Protein AF-A0A4Q3JRT8-F1 (afdb_monomer_lite)

Foldseek 3Di:
DLLVDDPVVNLVVLVVCVVVVHDLLVSLLVLQPHPDNPSNLSSLLVCVVVVNQPDPSNLQSLLVCLADTDLVNNLSNLVSDDLEPHDPSSLVSLLVSLLPHALLSLLSNLSSLLSSCRHPVPSSVVSQVVLLVQLVVCVVVVHQRHRSSLSSHDLQSLCPDDDPSNVSNLVSVLVCQVVNLCSQQPDDDDPVRLVVLVVLLVVLLVPPDLLVLLVVQVLLVLQWAEWEWEQEFFKIKIKTLGGFDGSQNLQLQQDFQSRSDDPPDPCNGSNSSSNLVSQAQWKWKDGRSHTFIDHSRHRTDHDDDDPPADNRMIMIMGTRPDPPDGSVVVVVSVVPDDLCSQVVGDRYAWYWYHYAAFWIKIKGKDDPPDDDDPPFIWIKIWTGGHDPDPPDDDPDDDHDDTDIDTDGDDDDDDDDD

pLDDT: mean 83.92, std 19.51, range [24.83, 98.44]

Secondary structure (DSSP, 8-state):
-GGGS-HHHHHHHHHHHHHHT--HHHHHHHHTTSSS-HHHHHHHHHHHHHT----HHHHHHHHHHHHHS-HHHHHHHHHHS-SS---HHHHHHHHHHHHT--GGGHHHHHHHHHHHHHH-HHHHHHHHHHHHHHHHHHHHTTPPPPHHHHHHS-HHHHHTS-HHHHHHHHHHHHHHHHHHHHHHHHS---HHHHHHHHHHHHHHHHTT--HHHHHHHHHHHTT-SEEEEEEETTEEEEEE-SPPPPHHHHHHHHSSS-----TTSGGGGS-GGGGGGGT-SS-EEEETTEEEEEETTTEEEE----TTS-TT-EEEEEE--STT--HHHHHHHHHTS-TTHHHH-SS--EEEEE-TTS-EEEEEEE--SSSS-TT--EEEEEEEPPPPPTT---TTPPPPP--EEEE----------

Sequence (417 aa):
MLADLPFAAQKGWLDERLAAGDDPGALLAAAAPLPDHGPLGHLLGRLVARGELEGASLGAALAGLVATGAETAVQVALRALPPGGCPEALVERVARAIEALPLGRVAVAALALRWLREADPGRHRWLRAEAVARCERALDLGMEPPDNVLLLAPGAALAALPGGHRRAASEARERMAPRLLAAIGAAPRSLAQVNAEELLARRVYEGGGHFLFELLQNADDAGASEVALTIEPGELRLRHDGAPFDPLDVLGVLSIGLSTKGAGSIGLFGVGFRSVYAVTERPQIHSGPFRFEISGMARPRPLAPRPDVGDGETLLVLPLDRPGVTAADLAAEADALPAEVLLTLRHLRRLALARPDGPGRDLSLALDRETASPGERTVGETVTPGEPAAGEARPGEPAGETATLHDRVSGSSIQYR

Radius of gyration: 25.08 Å; chains: 1; bounding box: 71×54×75 Å

Structure (mmCIF, N/CA/C/O backbone):
data_AF-A0A4Q3JRT8-F1
#
_entry.id   AF-A0A4Q3JRT8-F1
#
loop_
_atom_site.group_PDB
_atom_site.id
_atom_site.type_symbol
_atom_site.label_atom_id
_atom_site.label_alt_id
_atom_site.label_comp_id
_atom_site.label_asym_id
_atom_site.label_entity_id
_atom_site.label_seq_id
_atom_site.pdbx_PDB_ins_code
_atom_site.Cartn_x
_atom_site.Cartn_y
_atom_site.Cartn_z
_atom_site.occupancy
_atom_site.B_iso_or_equiv
_atom_site.auth_seq_id
_atom_site.auth_comp_id
_atom_site.auth_asym_id
_atom_site.auth_atom_id
_atom_site.pdbx_PDB_model_num
ATOM 1 N N . MET A 1 1 ? 35.042 -4.976 -15.954 1.00 80.62 1 MET A N 1
ATOM 2 C CA . MET A 1 1 ? 33.611 -5.194 -16.282 1.00 80.62 1 MET A CA 1
ATOM 3 C C . MET A 1 1 ? 32.870 -3.864 -16.128 1.00 80.62 1 MET A C 1
ATOM 5 O O . MET A 1 1 ? 33.436 -2.971 -15.515 1.00 80.62 1 MET A O 1
ATOM 9 N N . LEU A 1 2 ? 31.657 -3.681 -16.680 1.00 90.00 2 LEU A N 1
ATOM 10 C CA . LEU A 1 2 ? 30.913 -2.402 -16.570 1.00 90.00 2 LEU A CA 1
ATOM 11 C C . LEU A 1 2 ? 30.786 -1.928 -15.107 1.00 90.00 2 LEU A C 1
ATOM 13 O O . LEU A 1 2 ? 30.945 -0.745 -14.821 1.00 90.00 2 LEU A O 1
ATOM 17 N N . ALA A 1 3 ? 30.591 -2.864 -14.176 1.00 91.88 3 ALA A N 1
ATOM 18 C CA . ALA A 1 3 ? 30.503 -2.592 -12.741 1.00 91.88 3 ALA A CA 1
ATOM 19 C C . ALA A 1 3 ? 31.774 -1.986 -12.117 1.00 91.88 3 ALA A C 1
ATOM 21 O O . ALA A 1 3 ? 31.667 -1.279 -11.122 1.00 91.88 3 ALA A O 1
ATOM 22 N N . ASP A 1 4 ? 32.947 -2.211 -12.713 1.00 93.00 4 ASP A N 1
ATOM 23 C CA . ASP A 1 4 ? 34.232 -1.732 -12.181 1.00 93.00 4 ASP A CA 1
ATOM 24 C C . ASP A 1 4 ? 34.588 -0.324 -12.686 1.00 93.00 4 ASP A C 1
ATOM 26 O O . ASP A 1 4 ? 35.588 0.263 -12.271 1.00 93.00 4 ASP A O 1
ATOM 30 N N . LEU A 1 5 ? 33.805 0.213 -13.627 1.00 93.94 5 LEU A N 1
ATOM 31 C CA . LEU A 1 5 ? 34.028 1.543 -14.178 1.00 93.94 5 LEU A CA 1
ATOM 32 C C . LEU A 1 5 ? 33.483 2.624 -13.227 1.00 93.94 5 LEU A C 1
ATOM 34 O O . LEU A 1 5 ? 32.421 2.438 -12.634 1.00 93.94 5 LEU A O 1
ATOM 38 N N . PRO A 1 6 ? 34.137 3.798 -13.131 1.00 95.62 6 PRO A N 1
ATOM 39 C CA . PRO A 1 6 ? 33.556 4.959 -12.461 1.00 95.62 6 PRO A CA 1
ATOM 40 C C . PRO A 1 6 ? 32.211 5.360 -13.081 1.00 95.62 6 PRO A C 1
ATOM 42 O O . PRO A 1 6 ? 32.029 5.225 -14.290 1.00 95.62 6 PRO A O 1
ATOM 45 N N . PHE A 1 7 ? 31.311 5.954 -12.293 1.00 95.50 7 PHE A N 1
ATOM 46 C CA . PHE A 1 7 ? 29.962 6.348 -12.733 1.00 95.50 7 PHE A CA 1
ATOM 47 C C . PHE A 1 7 ? 29.932 7.107 -14.075 1.00 95.50 7 PHE A C 1
ATOM 49 O O . PHE A 1 7 ? 29.144 6.796 -14.967 1.00 95.50 7 PHE A O 1
ATOM 56 N N . ALA A 1 8 ? 30.827 8.084 -14.265 1.00 96.69 8 ALA A N 1
ATOM 57 C CA . ALA A 1 8 ? 30.913 8.836 -15.520 1.00 96.69 8 ALA A CA 1
ATOM 58 C C . ALA A 1 8 ? 31.295 7.948 -16.720 1.00 96.69 8 ALA A C 1
ATOM 60 O O . ALA A 1 8 ? 30.732 8.107 -17.800 1.00 96.69 8 ALA A O 1
ATOM 61 N N . ALA A 1 9 ? 32.201 6.988 -16.517 1.00 97.06 9 ALA A N 1
ATOM 62 C CA . ALA A 1 9 ? 32.621 6.039 -17.542 1.00 97.06 9 ALA A CA 1
ATOM 63 C C . ALA A 1 9 ? 31.557 4.961 -17.806 1.00 97.06 9 ALA A C 1
ATOM 65 O O . ALA A 1 9 ? 31.409 4.540 -18.946 1.00 97.06 9 ALA A O 1
ATOM 66 N N . GLN A 1 10 ? 30.769 4.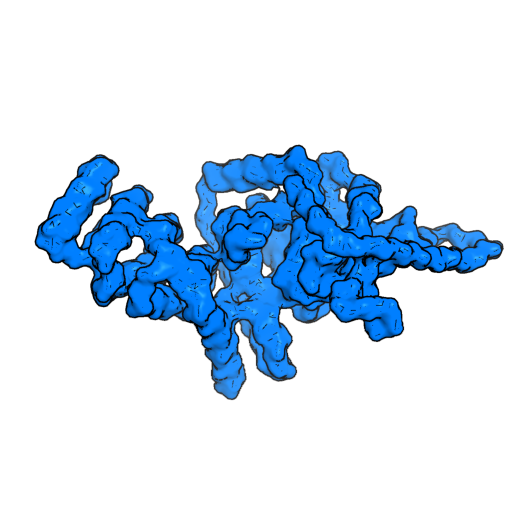561 -16.801 1.00 97.44 10 GLN A N 1
ATOM 67 C CA . GLN A 1 10 ? 29.605 3.685 -16.998 1.00 97.44 10 GLN A CA 1
ATOM 68 C C . GLN A 1 10 ? 28.573 4.338 -17.921 1.00 97.44 10 GLN A C 1
ATOM 70 O O . GLN A 1 10 ? 28.111 3.710 -18.872 1.00 97.44 10 GLN A O 1
ATOM 75 N N . LYS A 1 11 ? 28.251 5.617 -17.681 1.00 97.50 11 LYS A N 1
ATOM 76 C CA . LYS A 1 11 ? 27.363 6.389 -18.562 1.00 97.50 11 LYS A CA 1
ATOM 77 C C . LYS A 1 11 ? 27.945 6.552 -19.963 1.00 97.50 11 LYS A C 1
ATOM 79 O O . LYS A 1 11 ? 27.231 6.320 -20.929 1.00 97.50 11 LYS A O 1
ATOM 84 N N . GLY A 1 12 ? 29.229 6.907 -20.063 1.00 97.12 12 GLY A N 1
ATOM 85 C CA . GLY A 1 12 ? 29.922 7.036 -21.347 1.00 97.12 12 GLY A CA 1
ATOM 86 C C . GLY A 1 12 ? 29.898 5.735 -22.147 1.00 97.12 12 GLY A C 1
ATOM 87 O O . GLY A 1 12 ? 29.530 5.744 -23.314 1.00 97.12 12 GLY A O 1
ATOM 88 N N . TRP A 1 13 ? 30.169 4.602 -21.493 1.00 97.19 13 TRP A N 1
ATOM 89 C CA . TRP A 1 13 ? 30.077 3.284 -22.113 1.00 97.19 13 TRP A CA 1
ATOM 90 C C . TRP A 1 13 ? 28.662 3.002 -22.635 1.00 97.19 13 TRP A C 1
ATOM 92 O O . TRP A 1 13 ? 28.512 2.595 -23.781 1.00 97.19 13 TRP A O 1
ATOM 102 N N . LEU A 1 14 ? 27.619 3.261 -21.837 1.00 97.38 14 LEU A N 1
ATOM 103 C CA . LEU A 1 14 ? 26.226 3.078 -22.267 1.00 97.38 14 LEU A CA 1
ATOM 104 C C . LEU A 1 14 ? 25.858 3.989 -23.447 1.00 97.38 14 LEU A C 1
ATOM 106 O O . LEU A 1 14 ? 25.219 3.525 -24.389 1.00 97.38 14 LEU A O 1
ATOM 110 N N . ASP A 1 15 ? 26.280 5.255 -23.420 1.00 97.56 15 ASP A N 1
ATOM 111 C CA . ASP A 1 15 ? 26.053 6.210 -24.509 1.00 97.56 15 ASP A CA 1
ATOM 112 C C . ASP A 1 15 ? 26.753 5.764 -25.803 1.00 97.56 15 ASP A C 1
ATOM 114 O O . ASP A 1 15 ? 26.150 5.818 -26.874 1.00 97.56 15 ASP A O 1
ATOM 118 N N . GLU A 1 16 ? 27.997 5.283 -25.712 1.00 97.38 16 GLU A N 1
ATOM 119 C CA . GLU A 1 16 ? 28.755 4.743 -26.847 1.00 97.38 16 GLU A CA 1
ATOM 120 C C . GLU A 1 16 ? 28.076 3.509 -27.447 1.00 97.38 16 GLU A C 1
ATOM 122 O O . GLU A 1 16 ? 27.932 3.424 -28.666 1.00 97.38 16 GLU A O 1
ATOM 127 N N . ARG A 1 17 ? 27.620 2.565 -26.612 1.00 96.81 17 ARG A N 1
ATOM 128 C CA . ARG A 1 17 ? 26.911 1.364 -27.084 1.00 96.81 17 ARG A CA 1
ATOM 129 C C . ARG A 1 17 ? 25.574 1.705 -27.727 1.00 96.81 17 ARG A C 1
ATOM 131 O O . ARG A 1 17 ? 25.255 1.204 -28.802 1.00 96.81 17 ARG A O 1
ATOM 138 N N . LEU A 1 18 ? 24.824 2.617 -27.117 1.00 95.50 18 LEU A N 1
ATOM 139 C CA . LEU A 1 18 ? 23.559 3.085 -27.670 1.00 95.50 18 LEU A CA 1
ATOM 140 C C . LEU A 1 18 ? 23.758 3.883 -28.974 1.00 95.50 18 LEU A C 1
ATOM 142 O O . LEU A 1 18 ? 22.886 3.889 -29.843 1.00 95.50 18 LEU A O 1
ATOM 146 N N . ALA A 1 19 ? 24.888 4.574 -29.144 1.00 95.31 19 ALA A N 1
ATOM 147 C CA . ALA A 1 19 ? 25.256 5.216 -30.408 1.00 95.31 19 ALA A CA 1
ATOM 148 C C . ALA A 1 19 ? 25.706 4.200 -31.472 1.00 95.31 19 ALA A C 1
ATOM 150 O O . ALA A 1 19 ? 25.443 4.403 -32.655 1.00 95.31 19 ALA A O 1
ATOM 151 N N . ALA A 1 20 ? 26.335 3.097 -31.055 1.00 96.06 20 ALA A N 1
ATOM 152 C CA . ALA A 1 20 ? 26.725 1.990 -31.926 1.00 96.06 20 ALA A CA 1
ATOM 153 C C . ALA A 1 20 ? 25.536 1.134 -32.410 1.00 96.06 20 ALA A C 1
ATOM 155 O O . ALA A 1 20 ? 25.711 0.306 -33.301 1.00 96.06 20 ALA A O 1
ATOM 156 N N . GLY A 1 21 ? 24.333 1.358 -31.867 1.00 94.19 21 GLY A N 1
ATOM 157 C CA . GLY A 1 21 ? 23.123 0.621 -32.232 1.00 94.19 21 GLY A CA 1
ATOM 158 C C . GLY A 1 21 ? 22.959 -0.707 -31.491 1.00 94.19 21 GLY A C 1
ATOM 159 O O . GLY A 1 21 ? 22.215 -1.568 -31.961 1.00 94.19 21 GLY A O 1
ATOM 160 N N . ASP A 1 22 ? 23.642 -0.883 -30.355 1.00 96.00 22 ASP A N 1
ATOM 161 C CA . ASP A 1 22 ? 23.461 -2.058 -29.502 1.00 96.00 22 ASP A CA 1
ATOM 162 C C . ASP A 1 22 ? 22.010 -2.150 -28.996 1.00 96.00 22 ASP A C 1
ATOM 164 O O . ASP A 1 22 ? 21.344 -1.140 -28.752 1.00 96.00 22 ASP A O 1
ATOM 168 N N . ASP A 1 23 ? 21.530 -3.382 -28.804 1.00 96.44 23 ASP A N 1
ATOM 169 C CA . ASP A 1 23 ? 20.155 -3.653 -28.386 1.00 96.44 23 ASP A CA 1
ATOM 170 C C . ASP A 1 23 ? 19.819 -3.007 -27.020 1.00 96.44 23 ASP A C 1
ATOM 172 O O . ASP A 1 23 ? 20.438 -3.355 -26.006 1.00 96.44 23 ASP A O 1
ATOM 176 N N . PRO A 1 24 ? 18.798 -2.127 -26.937 1.00 96.06 24 PRO A N 1
ATOM 177 C CA . PRO A 1 24 ? 18.423 -1.463 -25.689 1.00 96.06 24 PRO A CA 1
ATOM 178 C C . PRO A 1 24 ? 18.054 -2.421 -24.550 1.00 96.06 24 PRO A C 1
ATOM 180 O O . PRO A 1 24 ? 18.333 -2.132 -23.386 1.00 96.06 24 PRO A O 1
ATOM 183 N N . GLY A 1 25 ? 17.444 -3.568 -24.868 1.00 96.75 25 GLY A N 1
ATOM 184 C CA . GLY A 1 25 ? 17.109 -4.592 -23.879 1.00 96.75 25 GLY A CA 1
ATOM 185 C C . GLY A 1 25 ? 18.352 -5.223 -23.253 1.00 96.75 25 GLY A C 1
ATOM 186 O O . GLY A 1 25 ? 18.422 -5.360 -22.031 1.00 96.75 25 GLY A O 1
ATOM 187 N N . ALA A 1 26 ? 19.358 -5.547 -24.066 1.00 96.81 26 ALA A N 1
ATOM 188 C CA . ALA A 1 26 ? 20.643 -6.059 -23.602 1.00 96.81 26 ALA A CA 1
ATOM 189 C C . ALA A 1 26 ? 21.399 -5.034 -22.741 1.00 96.81 26 ALA A C 1
ATOM 191 O O . ALA A 1 26 ? 21.940 -5.391 -21.692 1.00 96.81 26 ALA A O 1
ATOM 192 N N . LEU A 1 27 ? 21.392 -3.755 -23.133 1.00 97.31 27 LEU A N 1
ATOM 193 C CA . LEU A 1 27 ? 22.003 -2.682 -22.340 1.00 97.31 27 LEU A CA 1
ATOM 194 C C . LEU A 1 27 ? 21.299 -2.497 -20.993 1.00 97.31 27 LEU A C 1
ATOM 196 O O . LEU A 1 27 ? 21.963 -2.349 -19.964 1.00 97.31 27 LEU A O 1
ATOM 200 N N . LEU A 1 28 ? 19.966 -2.576 -20.974 1.00 97.19 28 LEU A N 1
ATOM 201 C CA . LEU A 1 28 ? 19.194 -2.534 -19.736 1.00 97.19 28 LEU A CA 1
ATOM 202 C C . LEU A 1 28 ? 19.533 -3.724 -18.838 1.00 97.19 28 LEU A C 1
ATOM 204 O O . LEU A 1 28 ? 19.791 -3.532 -17.652 1.00 97.19 28 LEU A O 1
ATOM 208 N N . ALA A 1 29 ? 19.590 -4.935 -19.396 1.00 95.88 29 ALA A N 1
ATOM 209 C CA . ALA A 1 29 ? 19.957 -6.142 -18.660 1.00 95.88 29 ALA A CA 1
ATOM 210 C C . ALA A 1 29 ? 21.390 -6.082 -18.097 1.00 95.88 29 ALA A C 1
ATOM 212 O O . ALA A 1 29 ? 21.645 -6.635 -17.029 1.00 95.88 29 ALA A O 1
ATOM 213 N N . ALA A 1 30 ? 22.309 -5.381 -18.768 1.00 95.50 30 ALA A N 1
ATOM 214 C CA . ALA A 1 30 ? 23.666 -5.147 -18.277 1.00 95.50 30 ALA A CA 1
ATOM 215 C C . ALA A 1 30 ? 23.730 -4.087 -17.161 1.00 95.50 30 ALA A C 1
ATOM 217 O O . ALA A 1 30 ? 24.542 -4.213 -16.245 1.00 95.50 30 ALA A O 1
ATOM 218 N N . ALA A 1 31 ? 22.881 -3.055 -17.219 1.00 96.75 31 ALA A N 1
ATOM 219 C CA . ALA A 1 31 ? 22.845 -1.971 -16.235 1.00 96.75 31 ALA A CA 1
ATOM 220 C C . ALA A 1 31 ? 22.013 -2.306 -14.981 1.00 96.75 31 ALA A C 1
ATOM 222 O O . ALA A 1 31 ? 22.334 -1.853 -13.884 1.00 96.75 31 ALA A O 1
ATOM 223 N N . ALA A 1 32 ? 20.958 -3.110 -15.121 1.00 96.25 32 ALA A N 1
ATOM 224 C CA . ALA A 1 32 ? 20.050 -3.500 -14.044 1.00 96.25 32 ALA A CA 1
ATOM 225 C C . ALA A 1 32 ? 20.719 -4.128 -12.799 1.00 96.25 32 ALA A C 1
ATOM 227 O O . ALA A 1 32 ? 20.322 -3.765 -11.690 1.00 96.25 32 ALA A O 1
ATOM 228 N N . PRO A 1 33 ? 21.708 -5.040 -12.920 1.00 95.62 33 PRO A N 1
ATOM 229 C CA . PRO A 1 33 ? 22.344 -5.670 -11.763 1.00 95.62 33 PRO A CA 1
ATOM 230 C C . PRO A 1 33 ? 23.446 -4.816 -11.115 1.00 95.62 33 PRO A C 1
ATOM 232 O O . PRO A 1 33 ? 24.054 -5.265 -10.144 1.00 95.62 33 PRO A O 1
ATOM 235 N N . LEU A 1 34 ? 23.745 -3.619 -11.637 1.00 95.19 34 LEU A N 1
ATOM 236 C CA . LEU A 1 34 ? 24.760 -2.745 -11.045 1.00 95.19 34 LEU A CA 1
ATOM 237 C C . LEU A 1 34 ? 24.344 -2.310 -9.626 1.00 95.19 34 LEU A C 1
ATOM 239 O O . LEU A 1 34 ? 23.171 -1.995 -9.428 1.00 95.19 34 LEU A O 1
ATOM 243 N N . PRO A 1 35 ? 25.272 -2.238 -8.649 1.00 91.44 35 PRO A N 1
ATOM 244 C CA . PRO A 1 35 ? 24.952 -1.778 -7.292 1.00 91.44 35 PRO A CA 1
ATOM 245 C C . PRO A 1 35 ? 24.450 -0.329 -7.237 1.00 91.44 35 PRO A C 1
ATOM 247 O O . PRO A 1 35 ? 23.584 -0.001 -6.430 1.00 91.44 35 PRO A O 1
ATOM 250 N N . ASP A 1 36 ? 24.996 0.532 -8.099 1.00 93.75 36 ASP A N 1
ATOM 251 C CA . ASP A 1 36 ? 24.472 1.870 -8.366 1.00 93.75 36 ASP A CA 1
ATOM 252 C C . ASP A 1 36 ? 23.555 1.799 -9.592 1.00 93.75 36 ASP A C 1
ATOM 254 O O . ASP A 1 36 ? 23.988 1.425 -10.682 1.00 93.75 36 ASP A O 1
ATOM 258 N N . HIS A 1 37 ? 22.282 2.154 -9.420 1.00 96.81 37 HIS A N 1
ATOM 259 C CA . HIS A 1 37 ? 21.294 2.152 -10.500 1.00 96.81 37 HIS A CA 1
ATOM 260 C C . HIS A 1 37 ? 21.223 3.486 -11.258 1.00 96.81 37 HIS A C 1
ATOM 262 O O . HIS A 1 37 ? 20.439 3.617 -12.197 1.00 96.81 37 HIS A O 1
ATOM 268 N N . GLY A 1 38 ? 22.042 4.481 -10.912 1.00 96.69 38 GLY A N 1
ATOM 269 C CA . GLY A 1 38 ? 22.155 5.727 -11.669 1.00 96.69 38 GLY A CA 1
ATOM 270 C C . GLY A 1 38 ? 22.417 5.522 -13.175 1.00 96.69 38 GLY A C 1
ATOM 271 O O . GLY A 1 38 ? 21.738 6.164 -13.980 1.00 96.69 38 GLY A O 1
ATOM 272 N N . PRO A 1 39 ? 23.318 4.609 -13.600 1.00 97.75 39 PRO A N 1
ATOM 273 C CA . PRO A 1 39 ? 23.529 4.300 -15.015 1.00 97.75 39 PRO A CA 1
ATOM 274 C C . PRO A 1 39 ? 22.289 3.713 -15.707 1.00 97.75 39 PRO A C 1
ATOM 276 O O . PRO A 1 39 ? 22.022 4.051 -16.858 1.00 97.75 39 PRO A O 1
ATOM 279 N N . LEU A 1 40 ? 21.497 2.891 -15.005 1.00 98.12 40 LEU A N 1
ATOM 280 C CA . LEU A 1 40 ? 20.220 2.367 -15.511 1.00 98.12 40 LEU A CA 1
ATOM 281 C C . LEU A 1 40 ? 19.227 3.507 -15.782 1.00 98.12 40 LEU A C 1
ATOM 283 O O . LEU A 1 40 ? 18.624 3.561 -16.854 1.00 98.12 40 LEU A O 1
ATOM 287 N N . GLY A 1 41 ? 19.087 4.438 -14.833 1.00 97.38 41 GLY A N 1
ATOM 288 C CA . GLY A 1 41 ? 18.240 5.621 -15.001 1.00 97.38 41 GLY A CA 1
ATOM 289 C C . GLY A 1 41 ? 18.709 6.519 -16.148 1.00 97.38 41 GLY A C 1
ATOM 290 O O . GLY A 1 41 ? 17.891 6.987 -16.938 1.00 97.38 41 GLY A O 1
ATOM 291 N N . HIS A 1 42 ? 20.027 6.706 -16.287 1.00 97.94 42 HIS A N 1
ATOM 292 C CA . HIS A 1 42 ? 20.624 7.444 -17.405 1.00 97.94 42 HIS A CA 1
ATOM 293 C C . HIS A 1 42 ? 20.285 6.801 -18.754 1.00 97.94 42 HIS A C 1
ATOM 295 O O . HIS A 1 42 ? 19.780 7.493 -19.634 1.00 97.94 42 HIS A O 1
ATOM 301 N N . LEU A 1 43 ? 20.495 5.487 -18.904 1.00 98.19 43 LEU A N 1
ATOM 302 C CA . LEU A 1 43 ? 20.173 4.750 -20.133 1.00 98.19 43 LEU A CA 1
ATOM 303 C C . LEU A 1 43 ? 18.706 4.937 -20.535 1.00 98.19 43 LEU A C 1
ATOM 305 O O . LEU A 1 43 ? 18.420 5.294 -21.677 1.00 98.19 43 LEU A O 1
ATOM 309 N N . LEU A 1 44 ? 17.779 4.733 -19.597 1.00 97.62 44 LEU A N 1
ATOM 310 C CA . LEU A 1 44 ? 16.349 4.895 -19.863 1.00 97.62 44 LEU A CA 1
ATOM 311 C C . LEU A 1 44 ? 16.002 6.339 -20.236 1.00 97.62 44 LEU A C 1
ATOM 313 O O . LEU A 1 44 ? 15.282 6.548 -21.207 1.00 97.62 44 LEU A O 1
ATOM 317 N N . GLY A 1 45 ? 16.582 7.333 -19.559 1.00 97.00 45 GLY A N 1
ATOM 318 C CA . GLY A 1 45 ? 16.419 8.740 -19.929 1.00 97.00 45 GLY A CA 1
ATOM 319 C C . GLY A 1 45 ? 16.899 9.047 -21.354 1.00 97.00 45 GLY A C 1
ATOM 320 O O . GLY A 1 45 ? 16.250 9.806 -22.074 1.00 97.00 45 GLY A O 1
ATOM 321 N N . ARG A 1 46 ? 17.995 8.419 -21.808 1.00 97.44 46 ARG A N 1
ATOM 322 C CA . ARG A 1 46 ? 18.469 8.539 -23.199 1.00 97.44 46 ARG A CA 1
ATOM 323 C C . ARG A 1 46 ? 17.509 7.898 -24.194 1.00 97.44 46 ARG A C 1
ATOM 325 O O . ARG A 1 46 ? 17.243 8.512 -25.223 1.00 97.44 46 ARG A O 1
ATOM 332 N N . LEU A 1 47 ? 16.982 6.714 -23.888 1.00 96.62 47 LEU A N 1
ATOM 333 C CA . LEU A 1 47 ? 15.997 6.036 -24.737 1.00 96.62 47 LEU A CA 1
ATOM 334 C C . LEU A 1 47 ? 14.712 6.862 -24.866 1.00 96.62 47 LEU A C 1
ATOM 336 O O . LEU A 1 47 ? 14.217 7.047 -25.974 1.00 96.62 47 LEU A O 1
ATOM 340 N N . VAL A 1 48 ? 14.224 7.436 -23.760 1.00 96.06 48 VAL A N 1
ATOM 341 C CA . VAL A 1 48 ? 13.072 8.354 -23.754 1.00 96.06 48 VAL A CA 1
ATOM 342 C C . VAL A 1 48 ? 13.343 9.573 -24.637 1.00 96.06 48 VAL A C 1
ATOM 344 O O . VAL A 1 48 ? 12.539 9.882 -25.511 1.00 96.06 48 VAL A O 1
ATOM 347 N N . ALA A 1 49 ? 14.492 10.235 -24.467 1.00 95.00 49 ALA A N 1
ATOM 348 C CA . ALA A 1 49 ? 14.851 11.418 -25.252 1.00 95.00 49 ALA A CA 1
ATOM 349 C C . ALA A 1 49 ? 15.002 11.132 -26.758 1.00 95.00 49 ALA A C 1
ATOM 351 O O . ALA A 1 49 ? 14.817 12.032 -27.574 1.00 95.00 49 ALA A O 1
ATOM 352 N N . ARG A 1 50 ? 15.340 9.890 -27.126 1.00 93.62 50 ARG A N 1
ATOM 353 C CA . ARG A 1 50 ? 15.458 9.433 -28.519 1.00 93.62 50 ARG A CA 1
ATOM 354 C C . ARG A 1 50 ? 14.146 8.880 -29.093 1.00 93.62 50 ARG A C 1
ATOM 356 O O . ARG A 1 50 ? 14.094 8.612 -30.286 1.00 93.62 50 ARG A O 1
ATOM 363 N N . GLY A 1 51 ? 13.101 8.708 -28.276 1.00 92.06 51 GLY A N 1
ATOM 364 C CA . GLY A 1 51 ? 11.855 8.052 -28.690 1.00 92.06 51 GLY A CA 1
ATOM 365 C C . GLY A 1 51 ? 12.001 6.542 -28.928 1.00 92.06 51 GLY A C 1
ATOM 366 O O . GLY A 1 51 ? 11.179 5.938 -29.605 1.00 92.06 51 GLY A O 1
ATOM 367 N N . GLU A 1 52 ? 13.035 5.907 -28.374 1.00 92.50 52 GLU A N 1
ATOM 368 C CA . GLU A 1 52 ? 13.426 4.516 -28.659 1.00 92.50 52 GLU A CA 1
ATOM 369 C C . GLU A 1 52 ? 12.844 3.523 -27.631 1.00 92.50 52 GLU A C 1
ATOM 371 O O . GLU A 1 52 ? 13.519 2.609 -27.157 1.00 92.50 52 GLU A O 1
ATOM 376 N N . LEU A 1 53 ? 11.574 3.704 -27.255 1.00 92.81 53 LEU A N 1
ATOM 377 C CA . LEU A 1 53 ? 10.891 2.838 -26.281 1.00 92.81 53 LEU A CA 1
ATOM 378 C C . LEU A 1 53 ? 10.135 1.653 -26.914 1.00 92.81 53 LEU A C 1
ATOM 380 O O . LEU A 1 53 ? 9.656 0.780 -26.194 1.00 92.81 53 LEU A O 1
ATOM 384 N N . GLU A 1 54 ? 10.016 1.596 -28.243 1.00 85.06 54 GLU A N 1
ATOM 385 C CA . GLU A 1 54 ? 9.145 0.645 -28.965 1.00 85.06 54 GLU A CA 1
ATOM 386 C C . GLU A 1 54 ? 9.750 -0.764 -29.175 1.00 85.06 54 GLU A C 1
ATOM 388 O O . GLU A 1 54 ? 9.193 -1.604 -29.881 1.00 85.06 54 GLU A O 1
ATOM 393 N N . GLY A 1 55 ? 10.878 -1.077 -28.530 1.00 88.19 55 GLY A N 1
ATOM 394 C CA . GLY A 1 55 ? 11.591 -2.347 -28.701 1.00 88.19 55 GLY A CA 1
ATOM 395 C C . GLY A 1 55 ? 11.019 -3.524 -27.898 1.00 88.19 55 GLY A C 1
ATOM 396 O O . GLY A 1 55 ? 10.859 -3.457 -26.677 1.00 88.19 55 GLY A O 1
ATOM 397 N N . ALA A 1 56 ? 10.811 -4.671 -28.558 1.00 90.88 56 ALA A N 1
ATOM 398 C CA . ALA A 1 56 ? 10.396 -5.914 -27.897 1.00 90.88 56 ALA A CA 1
ATOM 399 C C . ALA A 1 56 ? 11.419 -6.415 -26.858 1.00 90.88 56 ALA A C 1
ATOM 401 O O . ALA A 1 56 ? 11.026 -6.945 -25.815 1.00 90.88 56 ALA A O 1
ATOM 402 N N . SER A 1 57 ? 12.714 -6.237 -27.131 1.00 95.69 57 SER A N 1
ATOM 403 C CA . SER A 1 57 ? 13.813 -6.565 -26.217 1.00 95.69 57 SER A CA 1
ATOM 404 C C . SER A 1 57 ? 13.796 -5.679 -24.972 1.00 95.69 57 SER A C 1
ATOM 406 O O . SER A 1 57 ? 13.847 -6.192 -23.856 1.00 95.69 57 SER A O 1
ATOM 408 N N . LEU A 1 58 ? 13.629 -4.365 -25.148 1.00 95.88 58 LEU A N 1
ATOM 409 C CA . LEU A 1 58 ? 13.510 -3.399 -24.056 1.00 95.88 58 LEU A CA 1
ATOM 410 C C . LEU A 1 58 ? 12.319 -3.723 -23.152 1.00 95.88 58 LEU A C 1
ATOM 412 O O . LEU A 1 58 ? 12.469 -3.814 -21.934 1.00 95.88 58 LEU A O 1
ATOM 416 N N . GLY A 1 59 ? 11.145 -3.954 -23.744 1.00 95.50 59 GLY A N 1
ATOM 417 C CA . GLY A 1 59 ? 9.954 -4.314 -22.984 1.00 95.50 59 GLY A CA 1
ATOM 418 C C . GLY A 1 59 ? 10.105 -5.637 -22.229 1.00 95.50 59 GLY A C 1
ATOM 419 O O . GLY A 1 59 ? 9.627 -5.752 -21.104 1.00 95.50 59 GLY A O 1
ATOM 420 N N . ALA A 1 60 ? 10.787 -6.633 -22.809 1.00 96.31 60 ALA A N 1
ATOM 421 C CA . ALA A 1 60 ? 11.105 -7.880 -22.108 1.00 96.31 60 ALA A CA 1
ATOM 422 C C . ALA A 1 60 ? 12.074 -7.651 -20.936 1.00 96.31 60 ALA A C 1
ATOM 424 O O . ALA A 1 60 ? 11.856 -8.188 -19.852 1.00 96.31 60 ALA A O 1
ATOM 425 N N . ALA A 1 61 ? 13.107 -6.828 -21.130 1.00 97.50 61 ALA A N 1
ATOM 426 C CA . ALA A 1 61 ? 14.085 -6.513 -20.095 1.00 97.50 61 ALA A CA 1
ATOM 427 C C . ALA A 1 61 ? 13.454 -5.733 -18.927 1.00 97.50 61 ALA A C 1
ATOM 429 O O . ALA A 1 61 ? 13.702 -6.064 -17.769 1.00 97.50 61 ALA A O 1
ATOM 430 N N . LEU A 1 62 ? 12.577 -4.761 -19.207 1.00 97.19 62 LEU A N 1
ATOM 431 C CA . LEU A 1 62 ? 11.811 -4.045 -18.180 1.00 97.19 62 LEU A CA 1
ATOM 432 C C . LEU A 1 62 ? 10.839 -4.962 -17.435 1.00 97.19 62 LEU A C 1
ATOM 434 O O . LEU A 1 62 ? 10.788 -4.919 -16.209 1.00 97.19 62 LEU A O 1
ATOM 438 N N . ALA A 1 63 ? 10.103 -5.823 -18.141 1.00 96.88 63 ALA A N 1
ATOM 439 C CA . ALA A 1 63 ? 9.219 -6.800 -17.505 1.00 96.88 63 ALA A CA 1
ATOM 440 C C . ALA A 1 63 ? 9.998 -7.765 -16.592 1.00 96.88 63 ALA A C 1
ATOM 442 O O . ALA A 1 63 ? 9.579 -8.021 -15.463 1.00 96.88 63 ALA A O 1
ATOM 443 N N . GLY A 1 64 ? 11.164 -8.244 -17.042 1.00 97.75 64 GLY A N 1
ATOM 444 C CA . GLY A 1 64 ? 12.073 -9.053 -16.228 1.00 97.75 64 GLY A CA 1
ATOM 445 C C . GLY A 1 64 ? 12.595 -8.296 -15.004 1.00 97.75 64 GLY A C 1
ATOM 446 O O . GLY A 1 64 ? 12.605 -8.839 -13.901 1.00 97.75 64 GLY A O 1
ATOM 447 N N . LEU A 1 65 ? 12.948 -7.017 -15.166 1.00 98.00 65 LEU A N 1
ATOM 448 C CA . LEU A 1 65 ? 13.352 -6.155 -14.057 1.00 98.00 65 LEU A CA 1
ATOM 449 C C . LEU A 1 65 ? 12.227 -6.009 -13.020 1.00 98.00 65 LEU A C 1
ATOM 451 O O . LEU A 1 65 ? 12.497 -6.159 -11.832 1.00 98.00 65 LEU A O 1
ATOM 455 N N . VAL A 1 66 ? 10.979 -5.777 -13.439 1.00 97.75 66 VAL A N 1
ATOM 456 C CA . VAL A 1 66 ? 9.824 -5.722 -12.522 1.00 97.75 66 VAL A CA 1
ATOM 457 C C . VAL A 1 66 ? 9.614 -7.063 -11.814 1.00 97.75 66 VAL A C 1
ATOM 459 O O . VAL A 1 66 ? 9.391 -7.088 -10.606 1.00 97.75 66 VAL A O 1
ATOM 462 N N . ALA A 1 67 ? 9.732 -8.185 -12.524 1.00 96.50 67 ALA A N 1
ATOM 463 C CA . ALA A 1 67 ? 9.509 -9.506 -11.944 1.00 96.50 67 ALA A CA 1
ATOM 464 C C . ALA A 1 67 ? 10.576 -9.891 -10.898 1.00 96.50 67 ALA A C 1
ATOM 466 O O . ALA A 1 67 ? 10.246 -10.360 -9.805 1.00 96.50 67 ALA A O 1
ATOM 467 N N . THR A 1 68 ? 11.863 -9.697 -11.207 1.00 96.38 68 THR A N 1
ATOM 468 C CA . THR A 1 68 ? 12.967 -10.286 -10.422 1.00 96.38 68 THR A CA 1
ATOM 469 C C . THR A 1 68 ? 14.054 -9.303 -9.989 1.00 96.38 68 THR A C 1
ATOM 471 O O . THR A 1 68 ? 14.889 -9.667 -9.168 1.00 96.38 68 THR A O 1
ATOM 474 N N . GLY A 1 69 ? 14.052 -8.060 -10.472 1.00 95.88 69 GLY A N 1
ATOM 475 C CA . GLY A 1 69 ? 15.085 -7.061 -10.179 1.00 95.88 69 GLY A CA 1
ATOM 476 C C . GLY A 1 69 ? 15.118 -6.570 -8.730 1.00 95.88 69 GLY A C 1
ATOM 477 O O . GLY A 1 69 ? 14.216 -6.845 -7.939 1.00 95.88 69 GLY A O 1
ATOM 478 N N . ALA A 1 70 ? 16.154 -5.812 -8.365 1.00 94.69 70 ALA A N 1
ATOM 479 C CA . ALA A 1 70 ? 16.192 -5.102 -7.086 1.00 94.69 70 ALA A CA 1
ATOM 480 C C . ALA A 1 70 ? 15.107 -4.011 -7.041 1.00 94.69 70 ALA A C 1
ATOM 482 O O . ALA A 1 70 ? 14.839 -3.361 -8.051 1.00 94.69 70 ALA A O 1
ATOM 483 N N . GLU A 1 71 ? 14.493 -3.776 -5.879 1.00 93.50 71 GLU A N 1
ATOM 484 C CA . GLU A 1 71 ? 13.408 -2.785 -5.749 1.00 93.50 71 GLU A CA 1
ATOM 485 C C . GLU A 1 71 ? 13.863 -1.372 -6.134 1.00 93.50 71 GLU A C 1
ATOM 487 O O . GLU A 1 71 ? 13.152 -0.650 -6.831 1.00 93.50 71 GLU A O 1
ATOM 492 N N . THR A 1 72 ? 15.090 -1.009 -5.757 1.00 93.69 72 THR A N 1
ATOM 493 C CA . THR A 1 72 ? 15.732 0.262 -6.109 1.00 93.69 72 THR A CA 1
ATOM 494 C C . THR A 1 72 ? 15.966 0.395 -7.613 1.00 93.69 72 THR A C 1
ATOM 496 O O . THR A 1 72 ? 15.759 1.474 -8.167 1.00 93.69 72 THR A O 1
ATOM 499 N N . ALA A 1 73 ? 16.331 -0.691 -8.301 1.00 97.00 73 ALA A N 1
ATOM 500 C CA . ALA A 1 73 ? 16.476 -0.702 -9.757 1.00 97.00 73 ALA A CA 1
ATOM 501 C C . ALA A 1 73 ? 15.122 -0.506 -10.449 1.00 97.00 73 ALA A C 1
ATOM 503 O O . ALA A 1 73 ? 15.013 0.309 -11.363 1.00 97.00 73 ALA A O 1
ATOM 504 N N . VAL A 1 74 ? 14.077 -1.199 -9.977 1.00 97.44 74 VAL A N 1
ATOM 505 C CA . VAL A 1 74 ? 12.705 -1.031 -10.481 1.00 97.44 74 VAL A CA 1
ATOM 506 C C . VAL A 1 74 ? 12.230 0.408 -10.283 1.00 97.44 74 VAL A C 1
ATOM 508 O O . VAL A 1 74 ? 11.722 1.020 -11.219 1.00 97.44 74 VAL A O 1
ATOM 511 N N . GLN A 1 75 ? 12.434 0.981 -9.094 1.00 95.25 75 GLN A N 1
ATOM 512 C CA . GLN A 1 75 ? 12.050 2.360 -8.800 1.00 95.25 75 GLN A CA 1
ATOM 513 C C . GLN A 1 75 ? 12.748 3.362 -9.724 1.00 95.25 75 GLN A C 1
ATOM 515 O O . GLN A 1 75 ? 12.093 4.265 -10.245 1.00 95.25 75 GLN A O 1
ATOM 520 N N . VAL A 1 76 ? 14.061 3.217 -9.931 1.00 97.00 76 VAL A N 1
ATOM 521 C CA . VAL A 1 76 ? 14.821 4.084 -10.841 1.00 97.00 76 VAL A CA 1
ATOM 522 C C . VAL A 1 76 ? 14.329 3.927 -12.276 1.00 97.00 76 VAL A C 1
ATOM 524 O O . VAL A 1 76 ? 14.116 4.932 -12.952 1.00 97.00 76 VAL A O 1
ATOM 527 N N . ALA A 1 77 ? 14.091 2.693 -12.724 1.00 97.19 77 ALA A N 1
ATOM 528 C CA . ALA A 1 77 ? 13.632 2.434 -14.079 1.00 97.19 77 ALA A CA 1
ATOM 529 C C . ALA A 1 77 ? 12.251 3.037 -14.355 1.00 97.19 77 ALA A C 1
ATOM 531 O O . ALA A 1 77 ? 12.088 3.779 -15.320 1.00 97.19 77 ALA A O 1
ATOM 532 N N . LEU A 1 78 ? 11.273 2.784 -13.483 1.00 95.31 78 LEU A N 1
ATOM 533 C CA . LEU A 1 78 ? 9.915 3.303 -13.652 1.00 95.31 78 LEU A CA 1
ATOM 534 C C . LEU A 1 78 ? 9.854 4.832 -13.547 1.00 95.31 78 LEU A C 1
ATOM 536 O O . LEU A 1 78 ? 9.070 5.451 -14.255 1.00 95.31 78 LEU A O 1
ATOM 540 N N . ARG A 1 79 ? 10.698 5.458 -12.713 1.00 94.06 79 ARG A N 1
ATOM 541 C CA . ARG A 1 79 ? 10.800 6.928 -12.628 1.00 94.06 79 ARG A CA 1
ATOM 542 C C . ARG A 1 79 ? 11.432 7.571 -13.858 1.00 94.06 79 ARG A C 1
ATOM 544 O O . ARG A 1 79 ? 11.168 8.739 -14.116 1.00 94.06 79 ARG A O 1
ATOM 551 N N . ALA A 1 80 ? 12.304 6.853 -14.561 1.00 95.69 80 ALA A N 1
ATOM 552 C CA . ALA A 1 80 ? 12.933 7.358 -15.776 1.00 95.69 80 ALA A CA 1
ATOM 553 C C . ALA A 1 80 ? 11.969 7.344 -16.973 1.00 95.69 80 ALA A C 1
ATOM 555 O O . ALA A 1 80 ? 12.170 8.100 -17.921 1.00 95.69 80 ALA A O 1
ATOM 556 N N . LEU A 1 81 ? 10.933 6.500 -16.936 1.00 94.81 81 LEU A N 1
ATOM 557 C CA . LEU A 1 81 ? 9.888 6.464 -17.954 1.00 94.81 81 LEU A CA 1
ATOM 558 C C . LEU A 1 81 ? 8.924 7.649 -17.789 1.00 94.81 81 LEU A C 1
ATOM 560 O O . LEU A 1 81 ? 8.621 8.042 -16.660 1.00 94.81 81 LEU A O 1
ATOM 564 N N . PRO A 1 82 ? 8.407 8.214 -18.893 1.00 90.38 82 PRO A N 1
ATOM 565 C CA . PRO A 1 82 ? 7.467 9.314 -18.804 1.00 90.38 82 PRO A CA 1
ATOM 566 C C . PRO A 1 82 ? 6.143 8.841 -18.178 1.00 90.38 82 PRO A C 1
ATOM 568 O O . PRO A 1 82 ? 5.710 7.710 -18.425 1.00 90.38 82 PRO A O 1
ATOM 571 N N . PRO A 1 83 ? 5.451 9.713 -17.422 1.00 82.12 83 PRO A N 1
ATOM 572 C CA . PRO A 1 83 ? 4.157 9.408 -16.812 1.00 82.12 83 PRO A CA 1
ATOM 573 C C . PRO A 1 83 ? 3.021 9.312 -17.842 1.00 82.12 83 PRO A C 1
ATOM 575 O O . PRO A 1 83 ? 1.870 9.224 -17.460 1.00 82.12 83 PRO A O 1
ATOM 578 N N . GLY A 1 84 ? 3.307 9.374 -19.142 1.00 88.69 84 GLY A N 1
ATOM 579 C CA . GLY A 1 84 ? 2.351 9.255 -20.238 1.00 88.69 84 GLY A CA 1
ATOM 580 C C . GLY A 1 84 ? 3.093 9.237 -21.575 1.00 88.69 84 GLY A C 1
ATOM 581 O O . GLY A 1 84 ? 4.257 9.629 -21.642 1.00 88.69 84 GLY A O 1
ATOM 582 N N . GLY A 1 85 ? 2.452 8.753 -22.639 1.00 86.62 85 GLY A N 1
ATOM 583 C CA . GLY A 1 85 ? 3.090 8.657 -23.961 1.00 86.62 85 GLY A CA 1
ATOM 584 C C . GLY A 1 85 ? 4.122 7.528 -24.090 1.00 86.62 85 GLY A C 1
ATOM 585 O O . GLY A 1 85 ? 4.875 7.494 -25.059 1.00 86.62 85 GLY A O 1
ATOM 586 N N . CYS A 1 86 ? 4.159 6.595 -23.131 1.00 93.12 86 CYS A N 1
ATOM 587 C CA . CYS A 1 86 ? 4.858 5.325 -23.313 1.00 93.12 86 CYS A CA 1
ATOM 588 C C . CYS A 1 86 ? 4.172 4.501 -24.420 1.00 93.12 86 CYS A C 1
ATOM 590 O O . CYS A 1 86 ? 2.940 4.497 -24.484 1.00 93.12 86 CYS A O 1
ATOM 592 N N . PRO A 1 87 ? 4.925 3.745 -25.241 1.00 94.69 87 PRO A N 1
ATOM 593 C CA . PRO A 1 87 ? 4.334 2.836 -26.216 1.00 94.69 87 PRO A CA 1
ATOM 594 C C . PRO A 1 87 ? 3.413 1.802 -25.568 1.00 94.69 87 PRO A C 1
ATOM 596 O O . PRO A 1 87 ? 3.761 1.203 -24.547 1.00 94.69 87 PRO A O 1
ATOM 599 N N . GLU A 1 88 ? 2.276 1.519 -26.200 1.00 94.56 88 GLU A N 1
ATOM 600 C CA . GLU A 1 88 ? 1.272 0.583 -25.677 1.00 94.56 88 GLU A CA 1
ATOM 601 C C . GLU A 1 88 ? 1.864 -0.809 -25.398 1.00 94.56 88 GLU A C 1
ATOM 603 O O . GLU A 1 88 ? 1.633 -1.392 -24.339 1.00 94.56 88 GLU A O 1
ATOM 608 N N . ALA A 1 89 ? 2.718 -1.311 -26.295 1.00 94.12 89 ALA A N 1
ATOM 609 C CA . ALA A 1 89 ? 3.382 -2.604 -26.133 1.00 94.12 89 ALA A CA 1
ATOM 610 C C . ALA A 1 89 ? 4.322 -2.662 -24.911 1.00 94.12 89 ALA A C 1
ATOM 612 O O . ALA A 1 89 ? 4.506 -3.729 -24.319 1.00 94.12 89 ALA A O 1
ATOM 613 N N . LEU A 1 90 ? 4.923 -1.531 -24.523 1.00 95.06 90 LEU A N 1
ATOM 614 C CA . LEU A 1 90 ? 5.750 -1.420 -23.319 1.00 95.06 90 LEU A CA 1
ATOM 615 C C . LEU A 1 90 ? 4.869 -1.512 -22.069 1.00 95.06 90 LEU A C 1
ATOM 617 O O . LEU A 1 90 ? 5.141 -2.310 -21.170 1.00 95.06 90 LEU A O 1
ATOM 621 N N . VAL A 1 91 ? 3.790 -0.723 -22.048 1.00 95.88 91 VAL A N 1
ATOM 622 C CA . VAL A 1 91 ? 2.811 -0.679 -20.955 1.00 95.88 91 VAL A CA 1
ATOM 623 C C . VAL A 1 91 ? 2.168 -2.052 -20.749 1.00 95.88 91 VAL A C 1
ATOM 625 O O . VAL A 1 91 ? 2.117 -2.531 -19.618 1.00 95.88 91 VAL A O 1
ATOM 628 N N . GLU A 1 92 ? 1.764 -2.729 -21.828 1.00 95.56 92 GLU A N 1
ATOM 629 C CA . GLU A 1 92 ? 1.246 -4.106 -21.819 1.00 95.56 92 GLU A CA 1
ATOM 630 C C . GLU A 1 92 ? 2.215 -5.068 -21.121 1.00 95.56 92 GLU A C 1
ATOM 632 O O . GLU A 1 92 ? 1.814 -5.832 -20.244 1.00 95.56 92 GLU A O 1
ATOM 637 N N . ARG A 1 93 ? 3.503 -5.034 -21.479 1.00 95.81 93 ARG A N 1
ATOM 638 C CA . ARG A 1 93 ? 4.509 -5.947 -20.914 1.00 95.81 93 ARG A CA 1
ATOM 639 C C . ARG A 1 93 ? 4.743 -5.702 -19.430 1.00 95.81 93 ARG A C 1
ATOM 641 O O . ARG A 1 93 ? 4.850 -6.664 -18.670 1.00 95.81 93 ARG A O 1
ATOM 648 N N . VAL A 1 94 ? 4.790 -4.440 -19.007 1.00 95.25 94 VAL A N 1
ATOM 649 C CA . VAL A 1 94 ? 4.909 -4.105 -17.583 1.00 95.25 94 VAL A CA 1
ATOM 650 C C . VAL A 1 94 ? 3.639 -4.508 -16.829 1.00 95.25 94 VAL A C 1
ATOM 652 O O . VAL A 1 94 ? 3.744 -5.122 -15.772 1.00 95.25 94 VAL A O 1
ATOM 655 N N . ALA A 1 95 ? 2.447 -4.268 -17.384 1.00 96.75 95 ALA A N 1
ATOM 656 C CA . ALA A 1 95 ? 1.180 -4.702 -16.790 1.00 96.75 95 ALA A CA 1
ATOM 657 C C . ALA A 1 95 ? 1.125 -6.230 -16.600 1.00 96.75 95 ALA A C 1
ATOM 659 O O . ALA A 1 95 ? 0.804 -6.708 -15.513 1.00 96.75 95 ALA A O 1
ATOM 660 N N . ARG A 1 96 ? 1.552 -7.004 -17.606 1.00 96.88 96 ARG A N 1
ATOM 661 C CA . ARG A 1 96 ? 1.690 -8.468 -17.509 1.00 96.88 96 ARG A CA 1
ATOM 662 C C . ARG A 1 96 ? 2.680 -8.896 -16.424 1.00 96.88 96 ARG A C 1
ATOM 664 O O . ARG A 1 96 ? 2.433 -9.881 -15.734 1.00 96.88 96 ARG A O 1
ATOM 671 N N . ALA A 1 97 ? 3.788 -8.171 -16.261 1.00 97.75 97 ALA A N 1
ATOM 672 C CA . ALA A 1 97 ? 4.741 -8.441 -15.187 1.00 97.75 97 ALA A CA 1
ATOM 673 C C . ALA A 1 97 ? 4.119 -8.187 -13.805 1.00 97.75 97 ALA A C 1
ATOM 675 O O . ALA A 1 97 ? 4.304 -9.006 -12.907 1.00 97.75 97 ALA A O 1
ATOM 676 N N . ILE A 1 98 ? 3.335 -7.111 -13.651 1.00 97.69 98 ILE A N 1
ATOM 677 C CA . ILE A 1 98 ? 2.602 -6.794 -12.414 1.00 97.69 98 ILE A CA 1
ATOM 678 C C . ILE A 1 98 ? 1.646 -7.935 -12.045 1.00 97.69 98 ILE A C 1
ATOM 680 O O . ILE A 1 98 ? 1.661 -8.386 -10.902 1.00 97.69 98 ILE A O 1
ATOM 684 N N . GLU A 1 99 ? 0.869 -8.447 -13.005 1.00 97.12 99 GLU A N 1
ATOM 685 C CA . GLU A 1 99 ? -0.075 -9.561 -12.799 1.00 97.12 99 GLU A CA 1
ATOM 686 C C . GLU A 1 99 ? 0.575 -10.842 -12.256 1.00 97.12 99 GLU A C 1
ATOM 688 O O . GLU A 1 99 ? -0.108 -11.672 -11.652 1.00 97.12 99 GLU A O 1
ATOM 693 N N . ALA A 1 100 ? 1.872 -11.032 -12.495 1.00 96.94 100 ALA A N 1
ATOM 694 C CA . ALA A 1 100 ? 2.622 -12.216 -12.090 1.00 96.94 100 ALA A CA 1
ATOM 695 C C . ALA A 1 100 ? 3.411 -12.025 -10.782 1.00 96.94 100 ALA A C 1
ATOM 697 O O . ALA A 1 100 ? 4.055 -12.972 -10.326 1.00 96.94 100 ALA A O 1
ATOM 698 N N . LEU A 1 101 ? 3.387 -10.831 -10.174 1.00 97.75 101 LEU A N 1
ATOM 699 C CA . LEU A 1 101 ? 4.173 -10.551 -8.973 1.00 97.75 101 LEU A CA 1
ATOM 700 C C . LEU A 1 101 ? 3.711 -11.415 -7.791 1.00 97.75 101 LEU A C 1
ATOM 702 O O . LEU A 1 101 ? 2.524 -11.419 -7.456 1.00 97.75 101 LEU A O 1
ATOM 706 N N . PRO A 1 102 ? 4.631 -12.122 -7.115 1.00 96.25 102 PRO A N 1
ATOM 707 C CA . PRO A 1 102 ? 4.284 -12.873 -5.922 1.00 96.25 102 PRO A CA 1
ATOM 708 C C . PRO A 1 102 ? 4.100 -11.926 -4.729 1.00 96.25 102 PRO A C 1
ATOM 710 O O . PRO A 1 102 ? 4.599 -10.799 -4.719 1.00 96.25 102 PRO A O 1
ATOM 713 N N . LEU A 1 103 ? 3.459 -12.426 -3.670 1.00 93.94 103 LEU A N 1
ATOM 714 C CA . LEU A 1 103 ? 3.167 -11.672 -2.444 1.00 93.94 103 LEU A CA 1
ATOM 715 C C . LEU A 1 103 ? 4.405 -10.990 -1.831 1.00 93.94 103 LEU A C 1
ATOM 717 O O . LEU A 1 103 ? 4.332 -9.858 -1.361 1.00 93.94 103 LEU A O 1
ATOM 721 N N . GLY A 1 104 ? 5.567 -11.651 -1.901 1.00 94.31 104 GLY A N 1
ATOM 722 C CA . GLY A 1 104 ? 6.845 -11.119 -1.415 1.00 94.31 104 GLY A CA 1
ATOM 723 C C . GLY A 1 104 ? 7.367 -9.893 -2.171 1.00 94.31 104 GLY A C 1
ATOM 724 O O . GLY A 1 104 ? 8.344 -9.293 -1.741 1.00 94.31 104 GLY A O 1
ATOM 725 N N . ARG A 1 105 ? 6.729 -9.503 -3.281 1.00 95.50 105 ARG A N 1
ATOM 726 C CA . ARG A 1 105 ? 7.074 -8.324 -4.086 1.00 95.50 105 ARG A CA 1
ATOM 727 C C . ARG A 1 105 ? 6.027 -7.213 -3.989 1.00 95.50 105 ARG A C 1
ATOM 729 O O . ARG A 1 105 ? 5.916 -6.400 -4.903 1.00 95.50 105 ARG A O 1
ATOM 736 N N . VAL A 1 106 ? 5.277 -7.145 -2.886 1.00 95.00 106 VAL A N 1
ATOM 737 C CA . VAL A 1 106 ? 4.236 -6.124 -2.657 1.00 95.00 106 VAL A CA 1
ATOM 738 C C . VAL A 1 106 ? 4.746 -4.684 -2.838 1.00 95.00 106 VAL A C 1
ATOM 740 O O . VAL A 1 106 ? 4.038 -3.862 -3.415 1.00 95.00 106 VAL A O 1
ATOM 743 N N . ALA A 1 107 ? 5.992 -4.376 -2.453 1.00 93.56 107 ALA A N 1
ATOM 744 C CA . ALA A 1 107 ? 6.592 -3.056 -2.674 1.00 93.56 107 ALA A CA 1
ATOM 745 C C . ALA A 1 107 ? 6.782 -2.734 -4.163 1.00 93.56 107 ALA A C 1
ATOM 747 O O . ALA A 1 107 ? 6.439 -1.642 -4.618 1.00 93.56 107 ALA A O 1
ATOM 748 N N . VAL A 1 108 ? 7.248 -3.710 -4.948 1.00 96.12 108 VAL A N 1
ATOM 749 C CA . VAL A 1 108 ? 7.337 -3.578 -6.408 1.00 96.12 108 VAL A CA 1
ATOM 750 C C . VAL A 1 108 ? 5.952 -3.458 -7.037 1.00 96.12 108 VAL A C 1
ATOM 752 O O . VAL A 1 108 ? 5.772 -2.620 -7.916 1.00 96.12 108 VAL A O 1
ATOM 755 N N . ALA A 1 109 ? 4.964 -4.222 -6.561 1.00 96.38 109 ALA A N 1
ATOM 756 C CA . ALA A 1 109 ? 3.585 -4.103 -7.030 1.00 96.38 109 ALA A CA 1
ATOM 757 C C . ALA A 1 109 ? 3.047 -2.683 -6.804 1.00 96.38 109 ALA A C 1
ATOM 759 O O . ALA A 1 109 ? 2.498 -2.089 -7.727 1.00 96.38 109 ALA A O 1
ATOM 760 N N . ALA A 1 110 ? 3.276 -2.094 -5.627 1.00 93.81 110 ALA A N 1
ATOM 761 C CA . ALA A 1 110 ? 2.864 -0.724 -5.329 1.00 93.81 110 ALA A CA 1
ATOM 762 C C . ALA A 1 110 ? 3.557 0.320 -6.224 1.00 93.81 110 ALA A C 1
ATOM 764 O O . ALA A 1 110 ? 2.888 1.202 -6.767 1.00 93.81 110 ALA A O 1
ATOM 765 N N . LEU A 1 111 ? 4.876 0.209 -6.426 1.00 93.44 111 LEU A N 1
ATOM 766 C CA . LEU A 1 111 ? 5.635 1.100 -7.315 1.00 93.44 111 LEU A CA 1
ATOM 767 C C . LEU A 1 111 ? 5.151 1.004 -8.768 1.00 93.44 111 LEU A C 1
ATOM 769 O O . LEU A 1 111 ? 4.911 2.024 -9.415 1.00 93.44 111 LEU A O 1
ATOM 773 N N . ALA A 1 112 ? 4.985 -0.219 -9.266 1.00 95.12 112 ALA A N 1
ATOM 774 C CA . ALA A 1 112 ? 4.591 -0.486 -10.640 1.00 95.12 112 ALA A CA 1
ATOM 775 C C . ALA A 1 112 ? 3.129 -0.110 -10.910 1.00 95.12 112 ALA A C 1
ATOM 777 O O . ALA A 1 112 ? 2.839 0.462 -11.956 1.00 95.12 112 ALA A O 1
ATOM 778 N N . LEU A 1 113 ? 2.218 -0.333 -9.956 1.00 95.12 113 LEU A N 1
ATOM 779 C CA . LEU A 1 113 ? 0.833 0.138 -10.046 1.00 95.12 113 LEU A CA 1
ATOM 780 C C . LEU A 1 113 ? 0.740 1.664 -10.014 1.00 95.12 113 LEU A C 1
ATOM 782 O O . LEU A 1 113 ? -0.056 2.232 -10.761 1.00 95.12 113 LEU A O 1
ATOM 786 N N . ARG A 1 114 ? 1.559 2.336 -9.191 1.00 92.56 114 ARG A N 1
ATOM 787 C CA . ARG A 1 114 ? 1.623 3.804 -9.176 1.00 92.56 114 ARG A CA 1
ATOM 788 C C . ARG A 1 114 ? 2.047 4.337 -10.538 1.00 92.56 114 ARG A C 1
ATOM 790 O O . ARG A 1 114 ? 1.360 5.202 -11.073 1.00 92.56 114 ARG A O 1
ATOM 797 N N . TRP A 1 115 ? 3.134 3.797 -11.089 1.00 94.25 115 TRP A N 1
ATOM 798 C CA . TRP A 1 115 ? 3.598 4.156 -12.425 1.00 94.25 115 TRP A CA 1
ATOM 799 C C . TRP A 1 115 ? 2.525 3.874 -13.481 1.00 94.25 115 TRP A C 1
ATOM 801 O O . TRP A 1 115 ? 2.193 4.763 -14.255 1.00 94.25 115 TRP A O 1
ATOM 811 N N . LEU A 1 116 ? 1.923 2.678 -13.471 1.00 95.56 116 LEU A N 1
ATOM 812 C CA . LEU A 1 116 ? 0.913 2.281 -14.452 1.00 95.56 116 LEU A CA 1
ATOM 813 C C . LEU A 1 116 ? -0.301 3.208 -14.417 1.00 95.56 116 LEU A C 1
ATOM 815 O O . LEU A 1 116 ? -0.838 3.550 -15.460 1.00 95.56 116 LEU A O 1
ATOM 819 N N . ARG A 1 117 ? -0.727 3.639 -13.229 1.00 94.00 117 ARG A N 1
ATOM 820 C CA . ARG A 1 117 ? -1.837 4.581 -13.086 1.00 94.00 117 ARG A CA 1
ATOM 821 C C . ARG A 1 117 ? -1.562 5.919 -13.759 1.00 94.00 117 ARG A C 1
ATOM 823 O O . ARG A 1 117 ? -2.504 6.525 -14.254 1.00 94.00 117 ARG A O 1
ATOM 830 N N . GLU A 1 118 ? -0.324 6.394 -13.711 1.00 91.75 118 GLU A N 1
ATOM 831 C CA . GLU A 1 118 ? 0.073 7.634 -14.374 1.00 91.75 118 GLU A CA 1
ATOM 832 C C . GLU A 1 118 ? 0.210 7.386 -15.880 1.00 91.75 118 GLU A C 1
ATOM 834 O O . GLU A 1 118 ? -0.503 8.017 -16.657 1.00 91.75 118 GLU A O 1
ATOM 839 N N . ALA A 1 119 ? 1.021 6.393 -16.265 1.00 93.06 119 ALA A N 1
ATOM 840 C CA . ALA A 1 119 ? 1.346 6.059 -17.651 1.00 93.06 119 ALA A CA 1
ATOM 841 C C . ALA A 1 119 ? 0.125 5.681 -18.504 1.00 93.06 119 ALA A C 1
ATOM 843 O O . ALA A 1 119 ? 0.030 6.100 -19.658 1.00 93.06 119 ALA A O 1
ATOM 844 N N . ASP A 1 120 ? -0.791 4.887 -17.945 1.00 95.62 120 ASP A N 1
ATOM 845 C CA . ASP A 1 120 ? -2.036 4.457 -18.578 1.00 95.62 120 ASP A CA 1
ATOM 846 C C . ASP A 1 120 ? -3.122 4.183 -17.511 1.00 95.62 120 ASP A C 1
ATOM 848 O O . ASP A 1 120 ? -3.300 3.051 -17.028 1.00 95.62 120 ASP A O 1
ATOM 852 N N . PRO A 1 121 ? -3.914 5.211 -17.145 1.00 94.62 121 PRO A N 1
ATOM 853 C CA . PRO A 1 121 ? -4.997 5.068 -16.177 1.00 94.62 121 PRO A CA 1
ATOM 854 C C . PRO A 1 121 ? -6.047 4.023 -16.582 1.00 94.62 121 PRO A C 1
ATOM 856 O O . PRO A 1 121 ? -6.701 3.437 -15.712 1.00 94.62 121 PRO A O 1
ATOM 859 N N . GLY A 1 122 ? -6.248 3.813 -17.889 1.00 95.94 122 GLY A N 1
ATOM 860 C CA . GLY A 1 122 ? -7.187 2.833 -18.428 1.00 95.94 122 GLY A CA 1
ATOM 861 C C . GLY A 1 122 ? -6.718 1.415 -18.138 1.00 95.94 122 GLY A C 1
ATOM 862 O O . GLY A 1 122 ? -7.455 0.640 -17.522 1.00 95.94 122 GLY A O 1
ATOM 863 N N . ARG A 1 123 ? -5.462 1.109 -18.480 1.00 96.12 123 ARG A N 1
ATOM 864 C CA . ARG A 1 123 ? -4.836 -0.182 -18.181 1.00 96.12 123 ARG A CA 1
ATOM 865 C C . ARG A 1 123 ? -4.734 -0.439 -16.683 1.00 96.12 123 ARG A C 1
ATOM 867 O O . ARG A 1 123 ? -4.989 -1.561 -16.260 1.00 96.12 123 ARG A O 1
ATOM 874 N N . HIS A 1 124 ? -4.425 0.574 -15.873 1.00 96.75 124 HIS A N 1
ATOM 875 C CA . HIS A 1 124 ? -4.444 0.436 -14.414 1.00 96.75 124 HIS A CA 1
ATOM 876 C C . HIS A 1 124 ? -5.821 -0.016 -13.900 1.00 96.75 124 HIS A C 1
ATOM 878 O O . HIS A 1 124 ? -5.910 -0.989 -13.148 1.00 96.75 124 HIS A O 1
ATOM 884 N N . ARG A 1 125 ? -6.907 0.660 -14.312 1.00 96.88 125 ARG A N 1
ATOM 885 C CA . ARG A 1 125 ? -8.272 0.271 -13.911 1.00 96.88 125 ARG A CA 1
ATOM 886 C C . ARG A 1 125 ? -8.625 -1.128 -14.406 1.00 96.88 125 ARG A C 1
ATOM 888 O O . ARG A 1 125 ? -9.176 -1.908 -13.635 1.00 96.88 125 ARG A O 1
ATOM 895 N N . TRP A 1 126 ? -8.280 -1.442 -15.655 1.00 97.38 126 TRP A N 1
ATOM 896 C CA . TRP A 1 126 ? -8.499 -2.765 -16.231 1.00 97.38 126 TRP A CA 1
ATOM 897 C C . TRP A 1 126 ? -7.775 -3.854 -15.435 1.00 97.38 126 TRP A C 1
ATOM 899 O O . TRP A 1 126 ? -8.410 -4.824 -15.052 1.00 97.38 126 TRP A O 1
ATOM 909 N N . LEU A 1 127 ? -6.496 -3.671 -15.098 1.00 97.69 127 LEU A N 1
ATOM 910 C CA . LEU A 1 127 ? -5.709 -4.661 -14.356 1.00 97.69 127 LEU A CA 1
ATOM 911 C C . LEU A 1 127 ? -6.279 -4.909 -12.953 1.00 97.69 127 LEU A C 1
ATOM 913 O O . LEU A 1 127 ? -6.371 -6.054 -12.512 1.00 97.69 127 LEU A O 1
ATOM 917 N N . ARG A 1 128 ? -6.713 -3.847 -12.258 1.00 97.56 128 ARG A N 1
ATOM 918 C CA . ARG A 1 128 ? -7.373 -3.972 -10.946 1.00 97.56 128 ARG A CA 1
ATOM 919 C C . ARG A 1 128 ? -8.719 -4.701 -11.059 1.00 97.56 128 ARG A C 1
ATOM 921 O O . ARG A 1 128 ? -9.018 -5.533 -10.208 1.00 97.56 128 ARG A O 1
ATOM 928 N N . ALA A 1 129 ? -9.508 -4.428 -12.100 1.00 97.94 129 ALA A N 1
ATOM 929 C CA . ALA A 1 129 ? -10.775 -5.119 -12.355 1.00 97.94 129 ALA A CA 1
ATOM 930 C C . ALA A 1 129 ? -10.568 -6.587 -12.771 1.00 97.94 129 ALA A C 1
ATOM 932 O O . ALA A 1 129 ? -11.283 -7.470 -12.310 1.00 97.94 129 ALA A O 1
ATOM 933 N N . GLU A 1 130 ? -9.550 -6.866 -13.582 1.00 98.06 130 GLU A N 1
ATOM 934 C CA . GLU A 1 130 ? -9.206 -8.215 -14.024 1.00 98.06 130 GLU A CA 1
ATOM 935 C C . GLU A 1 130 ? -8.737 -9.087 -12.854 1.00 98.06 130 GLU A C 1
ATOM 937 O O . GLU A 1 130 ? -9.069 -10.269 -12.799 1.00 98.06 130 GLU A O 1
ATOM 942 N N . ALA A 1 131 ? -8.039 -8.521 -11.863 1.00 98.25 131 ALA A N 1
ATOM 943 C CA . ALA A 1 131 ? -7.737 -9.232 -10.621 1.00 98.25 131 ALA A CA 1
ATOM 944 C C . ALA A 1 131 ? -9.020 -9.661 -9.878 1.00 98.25 131 ALA A C 1
ATOM 946 O O . ALA A 1 131 ? -9.117 -10.794 -9.413 1.00 98.25 131 ALA A O 1
ATOM 947 N N . VAL A 1 132 ? -10.044 -8.806 -9.823 1.00 98.44 132 VAL A N 1
ATOM 948 C CA . VAL A 1 132 ? -11.342 -9.164 -9.221 1.00 98.44 132 VAL A CA 1
ATOM 949 C C . VAL A 1 132 ? -12.027 -10.266 -10.030 1.00 98.44 132 VAL A C 1
ATOM 951 O O . VAL A 1 132 ? -12.390 -11.293 -9.463 1.00 98.44 132 VAL A O 1
ATOM 954 N N . ALA A 1 133 ? -12.089 -10.129 -11.355 1.00 98.25 133 ALA A N 1
ATOM 955 C CA . ALA A 1 133 ? -12.700 -11.133 -12.224 1.00 98.25 133 ALA A CA 1
ATOM 956 C C . ALA A 1 133 ? -11.974 -12.492 -12.156 1.00 98.25 133 ALA A C 1
ATOM 958 O O . ALA A 1 133 ? -12.599 -13.550 -12.209 1.00 98.25 133 ALA A O 1
ATOM 959 N N . ARG A 1 134 ? -10.643 -12.499 -12.013 1.00 98.25 134 ARG A N 1
ATOM 960 C CA . ARG A 1 134 ? -9.853 -13.723 -11.788 1.00 98.25 134 ARG A CA 1
ATOM 961 C C . ARG A 1 134 ? -10.127 -14.350 -10.426 1.00 98.25 134 ARG A C 1
ATOM 963 O O . ARG A 1 134 ? -10.102 -15.575 -10.330 1.00 98.25 134 ARG A O 1
ATOM 970 N N . CYS A 1 135 ? -10.371 -13.533 -9.403 1.00 98.31 135 CYS A N 1
ATOM 971 C CA . CYS A 1 135 ? -10.800 -14.007 -8.092 1.00 98.31 135 CYS A CA 1
ATOM 972 C C . CYS A 1 135 ? -12.156 -14.712 -8.214 1.00 98.31 135 CYS A C 1
ATOM 974 O O . CYS A 1 135 ? -12.256 -15.880 -7.857 1.00 98.31 135 CYS A O 1
ATOM 976 N N . GLU A 1 136 ? -13.153 -14.061 -8.821 1.00 98.06 136 GLU A N 1
ATOM 977 C CA . GLU A 1 136 ? -14.483 -14.643 -9.051 1.00 98.06 136 GLU A CA 1
ATOM 978 C C . GLU A 1 136 ? -14.409 -15.960 -9.828 1.00 98.06 136 GLU A C 1
ATOM 980 O O . GLU A 1 136 ? -14.951 -16.961 -9.370 1.00 98.06 136 GLU A O 1
ATOM 985 N N . ARG A 1 137 ? -13.640 -16.010 -10.926 1.00 98.06 137 ARG A N 1
ATOM 986 C CA . ARG A 1 137 ? -13.457 -17.247 -11.704 1.00 98.06 137 ARG A CA 1
ATOM 987 C C . ARG A 1 137 ? -12.825 -18.381 -10.899 1.00 98.06 137 ARG A C 1
ATOM 989 O O . ARG A 1 137 ? -13.189 -19.534 -11.103 1.00 98.06 137 ARG A O 1
ATOM 996 N N . ALA A 1 138 ? -11.872 -18.089 -10.012 1.00 98.12 138 ALA A N 1
ATOM 997 C CA . ALA A 1 138 ? -11.313 -19.114 -9.131 1.00 98.12 138 ALA A CA 1
ATOM 998 C C . ALA A 1 138 ? -12.387 -19.643 -8.167 1.00 98.12 138 ALA A C 1
ATOM 1000 O O . ALA A 1 138 ? -12.540 -20.855 -8.026 1.00 98.12 138 ALA A O 1
ATOM 1001 N N . LEU A 1 139 ? -13.179 -18.743 -7.579 1.00 97.50 139 LEU A N 1
ATOM 1002 C CA . LEU A 1 139 ? -14.258 -19.092 -6.655 1.00 97.50 139 LEU A CA 1
ATOM 1003 C C . LEU A 1 139 ? -15.384 -19.890 -7.330 1.00 97.50 139 LEU A C 1
ATOM 1005 O O . LEU A 1 139 ? -15.852 -20.867 -6.750 1.00 97.50 139 LEU A O 1
ATOM 1009 N N . ASP A 1 140 ? -15.764 -19.541 -8.561 1.00 97.44 140 ASP A N 1
ATOM 1010 C CA . ASP A 1 140 ? -16.746 -20.286 -9.365 1.00 97.44 140 ASP A CA 1
ATOM 1011 C C . ASP A 1 140 ? -16.311 -21.735 -9.615 1.00 97.44 140 ASP A C 1
ATOM 1013 O O . ASP A 1 140 ? -17.135 -22.649 -9.662 1.00 97.44 140 ASP A O 1
ATOM 1017 N N . LEU A 1 141 ? -15.002 -21.957 -9.746 1.00 97.31 141 LEU A N 1
ATOM 1018 C CA . LEU A 1 141 ? -14.400 -23.279 -9.908 1.00 97.31 141 LEU A CA 1
ATOM 1019 C C . LEU A 1 141 ? -14.165 -24.003 -8.570 1.00 97.31 141 LEU A C 1
ATOM 1021 O O . LEU A 1 141 ? -13.593 -25.093 -8.562 1.00 97.31 141 LEU A O 1
ATOM 1025 N N . GLY A 1 142 ? -14.562 -23.410 -7.438 1.00 96.31 142 GLY A N 1
ATOM 1026 C CA . GLY A 1 142 ? -14.285 -23.940 -6.100 1.00 96.31 142 GLY A CA 1
ATOM 1027 C C . GLY A 1 142 ? -12.795 -23.948 -5.742 1.00 96.31 142 GLY A C 1
ATOM 1028 O O . GLY A 1 142 ? -12.373 -24.699 -4.864 1.00 96.31 142 GLY A O 1
ATOM 1029 N N . MET A 1 143 ? -11.987 -23.147 -6.438 1.00 96.75 143 MET A N 1
ATOM 1030 C CA . MET A 1 143 ? -10.552 -23.020 -6.219 1.00 96.75 143 MET A CA 1
ATOM 1031 C C . MET A 1 143 ? -10.237 -21.835 -5.310 1.00 96.75 143 MET A C 1
ATOM 1033 O O . MET A 1 143 ? -10.918 -20.810 -5.313 1.00 96.75 143 MET A O 1
ATOM 1037 N N . GLU A 1 144 ? -9.138 -21.946 -4.569 1.00 95.25 144 GLU A N 1
ATOM 1038 C CA . GLU A 1 144 ? -8.596 -20.814 -3.829 1.00 95.25 144 GLU A CA 1
ATOM 1039 C C . GLU A 1 144 ? -8.020 -19.760 -4.796 1.00 95.25 144 GLU A C 1
ATOM 1041 O O . GLU A 1 144 ? -7.192 -20.104 -5.649 1.00 95.25 144 GLU A O 1
ATOM 1046 N N . PRO A 1 145 ? -8.427 -18.479 -4.682 1.00 97.75 145 PRO A N 1
ATOM 1047 C CA . PRO A 1 145 ? -7.837 -17.402 -5.462 1.00 97.75 145 PRO A CA 1
ATOM 1048 C C . PRO A 1 145 ? -6.320 -17.305 -5.222 1.00 97.75 145 PRO A C 1
ATOM 1050 O O . PRO A 1 145 ? -5.890 -17.259 -4.069 1.00 97.75 145 PRO A O 1
ATOM 1053 N N . PRO A 1 146 ? -5.496 -17.233 -6.281 1.00 97.12 146 PRO A N 1
ATOM 1054 C CA . PRO A 1 146 ? -4.048 -17.101 -6.141 1.00 97.12 146 PRO A CA 1
ATOM 1055 C C . PRO A 1 146 ? -3.615 -15.821 -5.407 1.00 97.12 146 PRO A C 1
ATOM 1057 O O . PRO A 1 146 ? -4.226 -14.764 -5.566 1.00 97.12 146 PRO A O 1
ATOM 1060 N N . ASP A 1 147 ? -2.490 -15.870 -4.691 1.00 97.31 147 ASP A N 1
ATOM 1061 C CA . ASP A 1 147 ? -1.961 -14.714 -3.947 1.00 97.31 147 ASP A CA 1
ATOM 1062 C C . ASP A 1 147 ? -1.720 -13.479 -4.817 1.00 97.31 147 ASP A C 1
ATOM 1064 O O . ASP A 1 147 ? -2.009 -12.369 -4.392 1.00 97.31 147 ASP A O 1
ATOM 1068 N N . ASN A 1 148 ? -1.193 -13.646 -6.032 1.00 97.00 148 ASN A N 1
ATOM 1069 C CA . ASN A 1 148 ? -0.964 -12.528 -6.952 1.00 97.00 148 ASN A CA 1
ATOM 1070 C C . ASN A 1 148 ? -2.278 -11.873 -7.401 1.00 97.00 148 ASN A C 1
ATOM 1072 O O . ASN A 1 148 ? -2.314 -10.678 -7.676 1.00 97.00 148 ASN A O 1
ATOM 1076 N N . VAL A 1 149 ? -3.371 -12.638 -7.438 1.00 98.19 149 VAL A N 1
ATOM 1077 C CA . VAL A 1 149 ? -4.711 -12.110 -7.705 1.00 98.19 149 VAL A CA 1
ATOM 1078 C C . VAL A 1 149 ? -5.207 -11.313 -6.496 1.00 98.19 149 VAL A C 1
ATOM 1080 O O . VAL A 1 149 ? -5.621 -10.167 -6.651 1.00 98.19 149 VAL A O 1
ATOM 1083 N N . LEU A 1 150 ? -5.092 -11.868 -5.286 1.00 97.81 150 LEU A N 1
ATOM 1084 C CA . LEU A 1 150 ? -5.496 -11.194 -4.045 1.00 97.81 150 LEU A CA 1
ATOM 1085 C C . LEU A 1 150 ? -4.629 -9.966 -3.705 1.00 97.81 150 LEU A C 1
ATOM 1087 O O . LEU A 1 150 ? -5.130 -9.012 -3.119 1.00 97.81 150 LEU A O 1
ATOM 1091 N N . LEU A 1 151 ? -3.355 -9.964 -4.108 1.00 97.25 151 LEU A N 1
ATOM 1092 C CA . LEU A 1 151 ? -2.432 -8.826 -4.026 1.00 97.25 151 LEU A CA 1
ATOM 1093 C C . LEU A 1 151 ? -2.937 -7.620 -4.830 1.00 97.25 151 LEU A C 1
ATOM 1095 O O . LEU A 1 151 ? -2.765 -6.473 -4.419 1.00 97.25 151 LEU A O 1
ATOM 1099 N N . LEU A 1 152 ? -3.538 -7.883 -5.992 1.00 97.06 152 LEU A N 1
ATOM 1100 C CA . LEU A 1 152 ? -3.933 -6.864 -6.962 1.00 97.06 152 LEU A CA 1
ATOM 1101 C C . LEU A 1 152 ? -5.425 -6.521 -6.918 1.00 97.06 152 LEU A C 1
ATOM 1103 O O . LEU A 1 152 ? -5.811 -5.509 -7.501 1.00 97.06 152 LEU A O 1
ATOM 1107 N N . ALA A 1 153 ? -6.257 -7.316 -6.253 1.00 97.06 153 ALA A N 1
ATOM 1108 C CA . ALA A 1 153 ? -7.687 -7.064 -6.140 1.00 97.06 153 ALA A CA 1
ATOM 1109 C C . ALA A 1 153 ? -7.981 -6.033 -5.027 1.00 97.06 153 ALA A C 1
ATOM 1111 O O . ALA A 1 153 ? -7.601 -6.261 -3.878 1.00 97.06 153 ALA A O 1
ATOM 1112 N N . PRO A 1 154 ? -8.672 -4.911 -5.325 1.00 94.69 154 PRO A N 1
ATOM 1113 C CA . PRO A 1 154 ? -9.054 -3.940 -4.303 1.00 94.69 154 PRO A CA 1
ATOM 1114 C C . PRO A 1 154 ? -9.948 -4.545 -3.219 1.00 94.69 154 PRO A C 1
ATOM 1116 O O . PRO A 1 154 ? -10.922 -5.238 -3.525 1.00 94.69 154 PRO A O 1
ATOM 1119 N N . GLY A 1 155 ? -9.688 -4.191 -1.961 1.00 91.75 155 GLY A N 1
ATOM 1120 C CA . GLY A 1 155 ? -10.472 -4.656 -0.814 1.00 91.75 155 GLY A CA 1
ATOM 1121 C C . GLY A 1 155 ? -11.957 -4.301 -0.925 1.00 91.75 155 GLY A C 1
ATOM 1122 O O . GLY A 1 155 ? -12.805 -5.162 -0.693 1.00 91.75 155 GLY A O 1
ATOM 1123 N N . ALA A 1 156 ? -12.256 -3.081 -1.387 1.00 92.12 156 ALA A N 1
ATOM 1124 C CA . ALA A 1 156 ? -13.611 -2.603 -1.668 1.00 92.12 156 ALA A CA 1
ATOM 1125 C C . ALA A 1 156 ? -14.344 -3.461 -2.714 1.00 92.12 156 ALA A C 1
ATOM 1127 O O . ALA A 1 156 ? -15.509 -3.806 -2.538 1.00 92.12 156 ALA A O 1
ATOM 1128 N N . ALA A 1 157 ? -13.654 -3.840 -3.794 1.00 95.38 157 ALA A N 1
ATOM 1129 C CA . ALA A 1 157 ? -14.253 -4.625 -4.869 1.00 95.38 157 ALA A CA 1
ATOM 1130 C C . ALA A 1 157 ? -14.559 -6.058 -4.413 1.00 95.38 157 ALA A C 1
ATOM 1132 O O . ALA A 1 157 ? -15.620 -6.590 -4.723 1.00 95.38 157 ALA A O 1
ATOM 1133 N N . LEU A 1 158 ? -13.671 -6.658 -3.614 1.00 95.06 158 LEU A N 1
ATOM 1134 C CA . LEU A 1 158 ? -13.914 -7.976 -3.026 1.00 95.06 158 LEU A CA 1
ATOM 1135 C C . LEU A 1 158 ? -15.043 -7.953 -1.984 1.00 95.06 158 LEU A C 1
ATOM 1137 O O . LEU A 1 158 ? -15.812 -8.907 -1.892 1.00 95.06 158 LEU A O 1
ATOM 1141 N N . ALA A 1 159 ? -15.173 -6.863 -1.223 1.00 92.31 159 ALA A N 1
ATOM 1142 C CA . ALA A 1 159 ? -16.278 -6.670 -0.284 1.00 92.31 159 ALA A CA 1
ATOM 1143 C C . ALA A 1 159 ? -17.634 -6.484 -0.992 1.00 92.31 159 ALA A C 1
ATOM 1145 O O . ALA A 1 159 ? -18.668 -6.847 -0.436 1.00 92.31 159 ALA A O 1
ATOM 1146 N N . ALA A 1 160 ? -17.632 -5.974 -2.227 1.00 94.06 160 ALA A N 1
ATOM 1147 C CA . ALA A 1 160 ? -18.830 -5.783 -3.042 1.00 94.06 160 ALA A CA 1
ATOM 1148 C C . ALA A 1 160 ? -19.318 -7.059 -3.759 1.00 94.06 160 ALA A C 1
ATOM 1150 O O . ALA A 1 160 ? -20.382 -7.037 -4.378 1.00 94.06 160 ALA A O 1
ATOM 1151 N N . LEU A 1 161 ? -18.576 -8.171 -3.679 1.00 94.50 161 LEU A N 1
ATOM 1152 C CA . LEU A 1 161 ? -18.988 -9.439 -4.279 1.00 94.50 161 LEU A CA 1
ATOM 1153 C C . LEU A 1 161 ? -20.318 -9.955 -3.686 1.00 94.50 161 LEU A C 1
ATOM 1155 O O . LEU A 1 161 ? -20.660 -9.673 -2.527 1.00 94.50 161 LEU A O 1
ATOM 1159 N N . PRO A 1 162 ? -21.088 -10.748 -4.449 1.00 93.31 162 PRO A N 1
ATOM 1160 C CA . PRO A 1 162 ? -22.329 -11.325 -3.955 1.00 93.31 162 PRO A CA 1
ATOM 1161 C C . PRO A 1 162 ? -22.063 -12.412 -2.902 1.00 93.31 162 PRO A C 1
ATOM 1163 O O . PRO A 1 162 ? -21.169 -13.241 -3.054 1.00 93.31 162 PRO A O 1
ATOM 1166 N N . GLY A 1 163 ? -22.883 -12.421 -1.844 1.00 89.56 163 GLY A N 1
ATOM 1167 C CA . GLY A 1 163 ? -23.028 -13.482 -0.833 1.00 89.56 163 GLY A CA 1
ATOM 1168 C C . GLY A 1 163 ? -21.842 -14.441 -0.649 1.00 89.56 163 GLY A C 1
ATOM 1169 O O . GLY A 1 163 ? -20.893 -14.136 0.075 1.00 89.56 163 GLY A O 1
ATOM 1170 N N . GLY A 1 164 ? -21.942 -15.624 -1.270 1.00 93.19 164 GLY A N 1
ATOM 1171 C CA . GLY A 1 164 ? -20.969 -16.714 -1.140 1.00 93.19 164 GLY A CA 1
ATOM 1172 C C . GLY A 1 164 ? -19.564 -16.349 -1.621 1.00 93.19 164 GLY A C 1
ATOM 1173 O O . GLY A 1 164 ? -18.594 -16.659 -0.931 1.00 93.19 164 GLY A O 1
ATOM 1174 N N . HIS A 1 165 ? -19.445 -15.621 -2.735 1.00 95.69 165 HIS A N 1
ATOM 1175 C CA . HIS A 1 165 ? -18.157 -15.156 -3.258 1.00 95.69 165 HIS A CA 1
ATOM 1176 C C . HIS A 1 165 ? -17.479 -14.177 -2.312 1.00 95.69 165 HIS A C 1
ATOM 1178 O O . HIS A 1 165 ? -16.287 -14.314 -2.058 1.00 95.69 165 HIS A O 1
ATOM 1184 N N . ARG A 1 166 ? -18.230 -13.237 -1.725 1.00 95.00 166 ARG A N 1
ATOM 1185 C CA . ARG A 1 166 ? -17.684 -12.311 -0.720 1.00 95.00 166 ARG A CA 1
ATOM 1186 C C . ARG A 1 166 ? -17.094 -13.058 0.469 1.00 95.00 166 ARG A C 1
ATOM 1188 O O . ARG A 1 166 ? -15.976 -12.764 0.888 1.00 95.00 166 ARG A O 1
ATOM 1195 N N . ARG A 1 167 ? -17.826 -14.044 0.996 1.00 93.94 167 ARG A N 1
ATOM 1196 C CA . ARG A 1 167 ? -17.359 -14.865 2.119 1.00 93.94 167 ARG A CA 1
ATOM 1197 C C . ARG A 1 167 ? -16.111 -15.666 1.744 1.00 93.94 167 ARG A C 1
ATOM 1199 O O . ARG A 1 167 ? -15.122 -15.604 2.465 1.00 93.94 167 ARG A O 1
ATOM 1206 N N . ALA A 1 168 ? -16.128 -16.361 0.609 1.00 96.38 168 ALA A N 1
ATOM 1207 C CA . ALA A 1 168 ? -15.000 -17.178 0.170 1.00 96.38 168 ALA A CA 1
ATOM 1208 C C . ALA A 1 168 ? -13.747 -16.335 -0.148 1.00 96.38 168 ALA A C 1
ATOM 1210 O O . ALA A 1 168 ? -12.633 -16.726 0.202 1.00 96.38 168 ALA A O 1
ATOM 1211 N N . ALA A 1 169 ? -13.919 -15.145 -0.735 1.00 96.19 169 ALA A N 1
ATOM 1212 C CA . ALA A 1 169 ? -12.837 -14.182 -0.933 1.00 96.19 169 ALA A CA 1
ATOM 1213 C C . ALA A 1 169 ? -12.267 -13.682 0.404 1.00 96.19 169 ALA A C 1
ATOM 1215 O O . ALA A 1 169 ? -11.048 -13.576 0.547 1.00 96.19 169 ALA A O 1
ATOM 1216 N N . SER A 1 170 ? -13.125 -13.399 1.391 1.00 94.50 170 SER A N 1
ATOM 1217 C CA . SER A 1 170 ? -12.692 -13.023 2.743 1.00 94.50 170 SER A CA 1
ATOM 1218 C C . SER A 1 170 ? -11.862 -14.137 3.388 1.00 94.50 170 SER A C 1
ATOM 1220 O O . SER A 1 170 ? -10.732 -13.899 3.807 1.00 94.50 170 SER A O 1
ATOM 1222 N N . GLU A 1 171 ? -12.345 -15.382 3.351 1.00 95.69 171 GLU A N 1
ATOM 1223 C CA . GLU A 1 171 ? -11.637 -16.553 3.885 1.00 95.69 171 GLU A CA 1
ATOM 1224 C C . GLU A 1 171 ? -10.282 -16.799 3.189 1.00 95.69 171 GLU A C 1
ATOM 1226 O O . GLU A 1 171 ? -9.301 -17.158 3.841 1.00 95.69 171 GLU A O 1
ATOM 1231 N N . ALA A 1 172 ? -10.189 -16.578 1.873 1.00 97.31 172 ALA A N 1
ATOM 1232 C CA . ALA A 1 172 ? -8.917 -16.651 1.151 1.00 97.31 172 ALA A CA 1
ATOM 1233 C C . ALA A 1 172 ? -7.938 -15.552 1.598 1.00 97.31 172 ALA A C 1
ATOM 1235 O O . ALA A 1 172 ? -6.750 -15.810 1.812 1.00 97.31 172 ALA A O 1
ATOM 1236 N N . ARG A 1 173 ? -8.430 -14.327 1.822 1.00 96.50 173 ARG A N 1
ATOM 1237 C CA . ARG A 1 173 ? -7.598 -13.234 2.343 1.00 96.50 173 ARG A CA 1
ATOM 1238 C C . ARG A 1 173 ? -7.155 -13.474 3.784 1.00 96.50 173 ARG A C 1
ATOM 1240 O O . ARG A 1 173 ? -6.014 -13.147 4.095 1.00 96.50 173 ARG A O 1
ATOM 1247 N N . GLU A 1 174 ? -7.983 -14.088 4.629 1.00 95.50 174 GLU A N 1
ATOM 1248 C CA . GLU A 1 174 ? -7.596 -14.514 5.986 1.00 95.50 174 GLU A CA 1
ATOM 1249 C C . GLU A 1 174 ? -6.388 -15.462 5.953 1.00 95.50 174 GLU A C 1
ATOM 1251 O O . GLU A 1 174 ? -5.447 -15.314 6.731 1.00 95.50 174 GLU A O 1
ATOM 1256 N N . ARG A 1 175 ? -6.348 -16.396 4.993 1.00 96.62 175 ARG A N 1
ATOM 1257 C CA . ARG A 1 175 ? -5.200 -17.302 4.801 1.00 96.62 175 ARG A CA 1
ATOM 1258 C C . ARG A 1 175 ? -3.979 -16.615 4.175 1.00 96.62 175 ARG A C 1
ATOM 1260 O O . ARG A 1 175 ? -2.840 -17.042 4.393 1.00 96.62 175 ARG A O 1
ATOM 1267 N N . MET A 1 176 ? -4.176 -15.557 3.388 1.00 97.44 176 MET A N 1
ATOM 1268 C CA . MET A 1 176 ? -3.091 -14.750 2.812 1.00 97.44 176 MET A CA 1
ATOM 1269 C C . MET A 1 176 ? -2.462 -13.788 3.829 1.00 97.44 176 MET A C 1
ATOM 1271 O O . MET A 1 176 ? -1.244 -13.597 3.809 1.00 97.44 176 MET A O 1
ATOM 1275 N N . ALA A 1 177 ? -3.253 -13.188 4.720 1.00 97.19 177 ALA A N 1
ATOM 1276 C CA . ALA A 1 177 ? -2.815 -12.077 5.560 1.00 97.19 177 ALA A CA 1
ATOM 1277 C C . ALA A 1 177 ? -1.559 -12.379 6.405 1.00 97.19 177 ALA A C 1
ATOM 1279 O O . ALA A 1 177 ? -0.608 -11.598 6.318 1.00 97.19 177 ALA A O 1
ATOM 1280 N N . PRO A 1 178 ? -1.442 -13.516 7.125 1.00 97.06 178 PRO A N 1
ATOM 1281 C CA . PRO A 1 178 ? -0.225 -13.835 7.875 1.00 97.06 178 PRO A CA 1
ATOM 1282 C C . PRO A 1 178 ? 1.020 -13.934 6.988 1.00 97.06 178 PRO A C 1
ATOM 1284 O O . PRO A 1 178 ? 2.101 -13.505 7.388 1.00 97.06 178 PRO A O 1
ATOM 1287 N N . ARG A 1 179 ? 0.869 -14.460 5.764 1.00 97.00 179 ARG A N 1
ATOM 1288 C CA . ARG A 1 179 ? 1.962 -14.600 4.791 1.00 97.00 179 ARG A CA 1
ATOM 1289 C C . ARG A 1 179 ? 2.401 -13.238 4.253 1.00 97.00 179 ARG A C 1
ATOM 1291 O O . ARG A 1 179 ? 3.600 -13.010 4.119 1.00 97.00 179 ARG A O 1
ATOM 1298 N N . LEU A 1 180 ? 1.461 -12.314 4.026 1.00 97.50 180 LEU A N 1
ATOM 1299 C CA . LEU A 1 180 ? 1.777 -10.935 3.640 1.00 97.50 180 LEU A CA 1
ATOM 1300 C C . LEU A 1 180 ? 2.519 -10.201 4.762 1.00 97.50 180 LEU A C 1
ATOM 1302 O O . LEU A 1 180 ? 3.569 -9.610 4.518 1.00 97.50 180 LEU A O 1
ATOM 1306 N N . LEU A 1 181 ? 1.998 -10.254 5.993 1.00 97.00 181 LEU A N 1
ATOM 1307 C CA . LEU A 1 181 ? 2.620 -9.589 7.142 1.00 97.00 181 LEU A CA 1
ATOM 1308 C C . LEU A 1 181 ? 4.024 -10.148 7.409 1.00 97.00 181 LEU A C 1
ATOM 1310 O O . LEU A 1 181 ? 4.947 -9.378 7.672 1.00 97.00 181 LEU A O 1
ATOM 1314 N N . ALA A 1 182 ? 4.209 -11.466 7.281 1.00 95.88 182 ALA A N 1
ATOM 1315 C CA . ALA A 1 182 ? 5.521 -12.097 7.378 1.00 95.88 182 ALA A CA 1
ATOM 1316 C C . ALA A 1 182 ? 6.471 -11.626 6.266 1.00 95.88 182 ALA A C 1
ATOM 1318 O O . ALA A 1 182 ? 7.623 -11.309 6.556 1.00 95.88 182 ALA A O 1
ATOM 1319 N N . ALA A 1 183 ? 5.998 -11.526 5.019 1.00 94.06 183 ALA A N 1
ATOM 1320 C CA . AL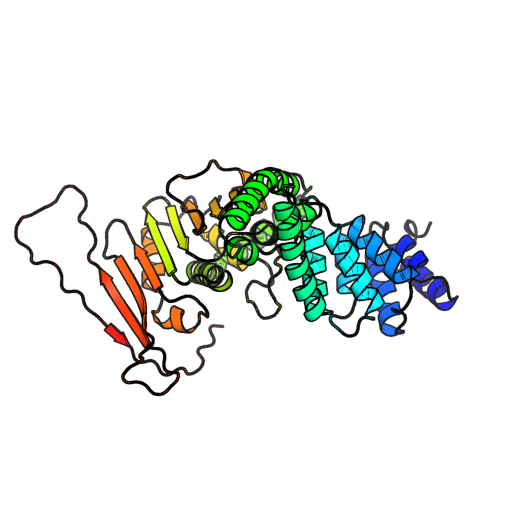A A 1 183 ? 6.804 -11.042 3.901 1.00 94.06 183 ALA A CA 1
ATOM 1321 C C . ALA A 1 183 ? 7.266 -9.588 4.103 1.00 94.06 183 ALA A C 1
ATOM 1323 O O . ALA A 1 183 ? 8.452 -9.302 3.950 1.00 94.06 183 ALA A O 1
ATOM 1324 N N . ILE A 1 184 ? 6.364 -8.690 4.519 1.00 93.25 184 ILE A N 1
ATOM 1325 C CA . ILE A 1 184 ? 6.712 -7.291 4.818 1.00 93.25 184 ILE A CA 1
ATOM 1326 C C . ILE A 1 184 ? 7.658 -7.218 6.026 1.00 93.25 184 ILE A C 1
ATOM 1328 O O . ILE A 1 184 ? 8.661 -6.510 5.995 1.00 93.25 184 ILE A O 1
ATOM 1332 N N . GLY A 1 185 ? 7.380 -7.978 7.088 1.00 92.00 185 GLY A N 1
ATOM 1333 C CA . GLY A 1 185 ? 8.200 -7.992 8.299 1.00 92.00 185 GLY A CA 1
ATOM 1334 C C . GLY A 1 185 ? 9.603 -8.582 8.102 1.00 92.00 185 GLY A C 1
ATOM 1335 O O . GLY A 1 185 ? 10.528 -8.202 8.823 1.00 92.00 185 GLY A O 1
ATOM 1336 N N . ALA A 1 186 ? 9.784 -9.498 7.149 1.00 89.75 186 ALA A N 1
ATOM 1337 C CA . ALA A 1 186 ? 11.074 -10.115 6.844 1.00 89.75 186 ALA A CA 1
ATOM 1338 C C . ALA A 1 186 ? 11.967 -9.256 5.933 1.00 89.75 186 ALA A C 1
ATOM 1340 O O . ALA A 1 186 ? 13.159 -9.547 5.817 1.00 89.75 186 ALA A O 1
ATOM 1341 N N . ALA A 1 187 ? 11.425 -8.208 5.302 1.00 86.56 187 ALA A N 1
ATOM 1342 C CA . ALA A 1 187 ? 12.196 -7.339 4.423 1.00 86.56 187 ALA A CA 1
ATOM 1343 C C . ALA A 1 187 ? 13.361 -6.677 5.194 1.00 86.56 187 ALA A C 1
ATOM 1345 O O . ALA A 1 187 ? 13.144 -6.101 6.270 1.00 86.56 187 ALA A O 1
ATOM 1346 N N . PRO A 1 188 ? 14.608 -6.759 4.688 1.00 84.81 188 PRO A N 1
ATOM 1347 C CA . PRO A 1 188 ? 15.757 -6.159 5.349 1.00 84.81 188 PRO A CA 1
ATOM 1348 C C . PRO A 1 188 ? 15.628 -4.637 5.349 1.00 84.81 188 PRO A C 1
ATOM 1350 O O . PRO A 1 188 ? 15.236 -4.029 4.355 1.00 84.81 188 PRO A O 1
ATOM 1353 N N . ARG A 1 189 ? 15.997 -4.014 6.468 1.00 84.94 189 ARG A N 1
ATOM 1354 C CA . ARG A 1 189 ? 15.966 -2.558 6.634 1.00 84.94 189 ARG A CA 1
ATOM 1355 C C . ARG A 1 189 ? 17.313 -2.082 7.138 1.00 84.94 189 ARG A C 1
ATOM 1357 O O . ARG A 1 189 ? 17.857 -2.646 8.086 1.00 84.94 189 ARG A O 1
ATOM 1364 N N . SER A 1 190 ? 17.865 -1.064 6.486 1.00 87.69 190 SER A N 1
ATOM 1365 C CA . SER A 1 190 ? 19.144 -0.491 6.902 1.00 87.69 190 SER A CA 1
ATOM 1366 C C . SER A 1 190 ? 18.960 0.389 8.139 1.00 87.69 190 SER A C 1
ATOM 1368 O O . SER A 1 190 ? 17.905 0.991 8.334 1.00 87.69 190 SER A O 1
ATOM 1370 N N . LEU A 1 191 ? 20.004 0.522 8.960 1.00 86.69 191 LEU A N 1
ATOM 1371 C CA . LEU A 1 191 ? 19.982 1.448 10.098 1.00 86.69 191 LEU A CA 1
ATOM 1372 C C . LEU A 1 191 ? 19.703 2.891 9.645 1.00 86.69 191 LEU A C 1
ATOM 1374 O O . LEU A 1 191 ? 18.947 3.610 10.288 1.00 86.69 191 LEU A O 1
ATOM 1378 N N . ALA A 1 192 ? 20.259 3.293 8.498 1.00 86.75 192 ALA A N 1
ATOM 1379 C CA . ALA A 1 192 ? 20.000 4.601 7.905 1.00 86.75 192 ALA A CA 1
ATOM 1380 C C . ALA A 1 192 ? 18.516 4.794 7.551 1.00 86.75 192 ALA A C 1
ATOM 1382 O O . ALA A 1 192 ? 17.969 5.861 7.813 1.00 86.75 192 ALA A O 1
ATOM 1383 N N . GLN A 1 193 ? 17.854 3.766 7.008 1.00 85.31 193 GLN A N 1
ATOM 1384 C CA . GLN A 1 193 ? 16.418 3.803 6.729 1.00 85.31 193 GLN A CA 1
ATOM 1385 C C . GLN A 1 193 ? 15.603 3.942 8.017 1.00 85.31 193 GLN A C 1
ATOM 1387 O O . GLN A 1 193 ? 14.712 4.783 8.078 1.00 85.31 193 GLN A O 1
ATOM 1392 N N . VAL A 1 194 ? 15.912 3.146 9.045 1.00 85.50 194 VAL A N 1
ATOM 1393 C CA . VAL A 1 194 ? 15.213 3.211 10.339 1.00 85.50 194 VAL A CA 1
ATOM 1394 C C . VAL A 1 194 ? 15.336 4.611 10.947 1.00 85.50 194 VAL A C 1
ATOM 1396 O O . VAL A 1 194 ? 14.326 5.208 11.310 1.00 85.50 194 VAL A O 1
ATOM 1399 N N . ASN A 1 195 ? 16.548 5.173 10.961 1.00 85.19 195 ASN A N 1
ATOM 1400 C CA . ASN A 1 195 ? 16.793 6.524 11.465 1.00 85.19 195 ASN A CA 1
ATOM 1401 C C . ASN A 1 195 ? 16.063 7.593 10.637 1.00 85.19 195 ASN A C 1
ATOM 1403 O O . ASN A 1 195 ? 15.521 8.544 11.196 1.00 85.19 195 ASN A O 1
ATOM 1407 N N . ALA A 1 196 ? 16.037 7.456 9.308 1.00 84.25 196 ALA A N 1
ATOM 1408 C CA . ALA A 1 196 ? 15.334 8.393 8.436 1.00 84.25 196 ALA A CA 1
ATOM 1409 C C . ALA A 1 196 ? 13.821 8.375 8.687 1.00 84.25 196 ALA A C 1
ATOM 1411 O O . ALA A 1 196 ? 13.207 9.435 8.783 1.00 84.25 196 ALA A O 1
ATOM 1412 N N . GLU A 1 197 ? 13.222 7.192 8.831 1.00 81.62 197 GLU A N 1
ATOM 1413 C CA . GLU A 1 197 ? 11.800 7.064 9.153 1.00 81.62 197 GLU A CA 1
ATOM 1414 C C . GLU A 1 197 ? 11.466 7.663 10.522 1.00 81.62 197 GLU A C 1
ATOM 1416 O O . GLU A 1 197 ? 10.460 8.357 10.642 1.00 81.62 197 GLU A O 1
ATOM 1421 N N . GLU A 1 198 ? 12.327 7.471 11.524 1.00 80.50 198 GLU A N 1
ATOM 1422 C CA . GLU A 1 198 ? 12.155 8.081 12.843 1.00 80.50 198 GLU A CA 1
ATOM 1423 C C . GLU A 1 198 ? 12.230 9.612 12.796 1.00 80.50 198 GLU A C 1
ATOM 1425 O O . GLU A 1 198 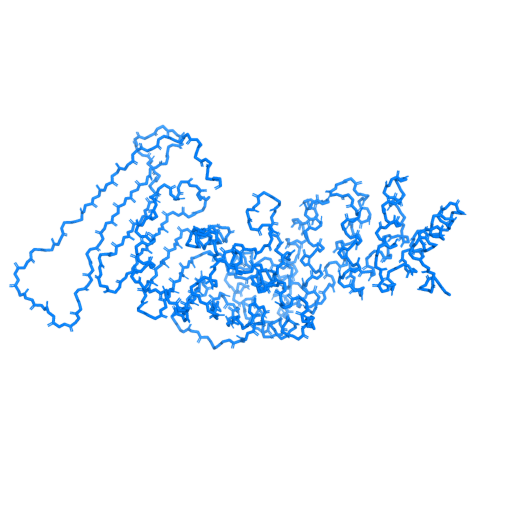? 11.374 10.291 13.360 1.00 80.50 198 GLU A O 1
ATOM 1430 N N . LEU A 1 199 ? 13.213 10.173 12.087 1.00 81.12 199 LEU A N 1
ATOM 1431 C CA . LEU A 1 199 ? 13.344 11.624 11.927 1.00 81.12 199 LEU A CA 1
ATOM 1432 C C . LEU A 1 199 ? 12.156 12.232 11.175 1.00 81.12 199 LEU A C 1
ATOM 1434 O O . LEU A 1 199 ? 11.683 13.309 11.536 1.00 81.12 199 LEU A O 1
ATOM 1438 N N . LEU A 1 200 ? 11.671 11.553 10.132 1.00 76.31 200 LEU A N 1
ATOM 1439 C CA . LEU A 1 200 ? 10.504 11.997 9.372 1.00 76.31 200 LEU A CA 1
ATOM 1440 C C . LEU A 1 200 ? 9.237 11.944 10.221 1.00 76.31 200 LEU A C 1
ATOM 1442 O O . LEU A 1 200 ? 8.473 12.904 10.210 1.00 76.31 200 LEU A O 1
ATOM 1446 N N . ALA A 1 201 ? 9.039 10.872 10.988 1.00 72.56 201 ALA A N 1
ATOM 1447 C CA . ALA A 1 201 ? 7.892 10.768 11.877 1.00 72.56 201 ALA A CA 1
ATOM 1448 C C . ALA A 1 201 ? 7.934 11.853 12.971 1.00 72.56 201 ALA A C 1
ATOM 1450 O O . ALA A 1 201 ? 6.926 12.513 13.202 1.00 72.56 201 ALA A O 1
ATOM 1451 N N . ARG A 1 202 ? 9.116 12.142 13.542 1.00 72.12 202 ARG A N 1
ATOM 1452 C CA . ARG A 1 202 ? 9.312 13.237 14.512 1.00 72.12 202 ARG A CA 1
ATOM 1453 C C . ARG A 1 202 ? 8.980 14.619 13.966 1.00 72.12 202 ARG A C 1
ATOM 1455 O O . ARG A 1 202 ? 8.279 15.377 14.627 1.00 72.12 202 ARG A O 1
ATOM 1462 N N . ARG A 1 203 ? 9.415 14.934 12.745 1.00 68.50 203 ARG A N 1
ATOM 1463 C CA . ARG A 1 203 ? 9.078 16.218 12.105 1.00 68.50 203 ARG A CA 1
ATOM 1464 C C . ARG A 1 203 ? 7.581 16.393 11.873 1.00 68.50 203 ARG A C 1
ATOM 1466 O O . ARG A 1 203 ? 7.096 17.515 11.936 1.00 68.50 203 ARG A O 1
ATOM 1473 N N . VAL A 1 204 ? 6.861 15.304 11.601 1.00 65.62 204 VAL A N 1
ATOM 1474 C CA . VAL A 1 204 ? 5.395 15.337 11.501 1.00 65.62 204 VAL A CA 1
ATOM 1475 C C . VAL A 1 204 ? 4.771 15.624 12.872 1.00 65.62 204 VAL A C 1
ATOM 1477 O O . VAL A 1 204 ? 3.822 16.397 12.926 1.00 65.62 204 VAL A O 1
ATOM 1480 N N . TYR A 1 205 ? 5.326 15.087 13.971 1.00 59.75 205 TYR A N 1
ATOM 1481 C CA . TYR A 1 205 ? 4.847 15.390 15.334 1.00 59.75 205 TYR A CA 1
ATOM 1482 C C . TYR A 1 205 ? 5.011 16.861 15.708 1.00 59.75 205 TYR A C 1
ATOM 1484 O O . TYR A 1 205 ? 4.119 17.454 16.301 1.00 59.75 205 TYR A O 1
ATOM 1492 N N . GLU A 1 206 ? 6.154 17.456 15.369 1.00 58.78 206 GLU A N 1
ATOM 1493 C CA . GLU A 1 206 ? 6.481 18.838 15.743 1.00 58.78 206 GLU A CA 1
ATOM 1494 C C . GLU A 1 206 ? 5.652 19.878 14.969 1.00 58.78 206 GLU A C 1
ATOM 1496 O O . GLU A 1 206 ? 5.577 21.035 15.374 1.00 58.78 206 GLU A O 1
ATOM 1501 N N . GLY A 1 207 ? 5.014 19.475 13.864 1.00 52.47 207 GLY A N 1
ATOM 1502 C CA . GLY A 1 207 ? 4.278 20.364 12.965 1.00 52.47 207 GLY A CA 1
ATOM 1503 C C . GLY A 1 207 ? 2.901 20.822 13.453 1.00 52.47 207 GLY A C 1
ATOM 1504 O O . GLY A 1 207 ? 2.269 21.597 12.742 1.00 52.47 207 GLY A O 1
ATOM 1505 N N . GLY A 1 208 ? 2.416 20.357 14.613 1.00 52.59 208 GLY A N 1
ATOM 1506 C CA . GLY A 1 208 ? 1.099 20.748 15.145 1.00 52.59 208 GLY A CA 1
ATOM 1507 C C . GLY A 1 208 ? -0.074 20.449 14.196 1.00 52.59 208 GLY A C 1
ATOM 1508 O O . GLY A 1 208 ? -1.084 21.146 14.227 1.00 52.59 208 GLY A O 1
ATOM 1509 N N . GLY A 1 209 ? 0.083 19.462 13.308 1.00 55.50 209 GLY A N 1
ATOM 1510 C CA . GLY A 1 209 ? -0.908 19.102 12.298 1.00 55.50 209 GLY A CA 1
ATOM 1511 C C . GLY A 1 209 ? -1.989 18.177 12.854 1.00 55.50 209 GLY A C 1
ATOM 1512 O O . GLY A 1 209 ? -1.682 17.222 13.563 1.00 55.50 209 GLY A O 1
ATOM 1513 N N . HIS A 1 210 ? -3.238 18.465 12.486 1.00 73.19 210 HIS A N 1
ATOM 1514 C CA . HIS A 1 210 ? -4.477 17.779 12.862 1.00 73.19 210 HIS A CA 1
ATOM 1515 C C . HIS A 1 210 ? -4.450 16.268 12.554 1.00 73.19 210 HIS A C 1
ATOM 1517 O O . HIS A 1 210 ? -4.984 15.824 11.534 1.00 73.19 210 HIS A O 1
AT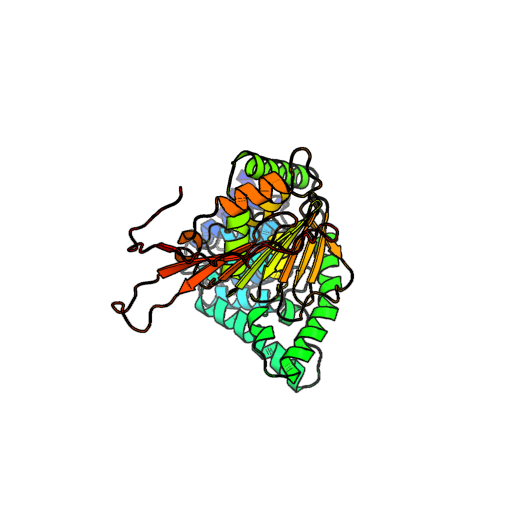OM 1523 N N . PHE A 1 211 ? -3.846 15.448 13.418 1.00 81.56 211 PHE A N 1
ATOM 1524 C CA . PHE A 1 211 ? -3.766 14.001 13.187 1.00 81.56 211 PHE A CA 1
ATOM 1525 C C . PHE A 1 211 ? -5.172 13.383 13.105 1.00 81.56 211 PHE A C 1
ATOM 1527 O O . PHE A 1 211 ? -5.405 12.477 12.305 1.00 81.56 211 PHE A O 1
ATOM 1534 N N . LEU A 1 212 ? -6.136 13.923 13.865 1.00 86.12 212 LEU A N 1
ATOM 1535 C CA . LEU A 1 212 ? -7.543 13.542 13.761 1.00 86.12 212 LEU A CA 1
ATOM 1536 C C . LEU A 1 212 ? -8.077 13.771 12.343 1.00 86.12 212 LEU A C 1
ATOM 1538 O O . LEU A 1 212 ? -8.718 12.885 11.787 1.00 86.12 212 LEU A O 1
ATOM 1542 N N . PHE A 1 213 ? -7.761 14.906 11.716 1.00 85.12 213 PHE A N 1
ATOM 1543 C CA . PHE A 1 213 ? -8.183 15.192 10.344 1.00 85.12 213 PHE A CA 1
ATOM 1544 C C . PHE A 1 213 ? -7.562 14.226 9.331 1.00 85.12 213 PHE A C 1
ATOM 1546 O O . PHE A 1 213 ? -8.265 13.740 8.449 1.00 85.12 213 PHE A O 1
ATOM 1553 N N . GLU A 1 214 ? -6.282 13.877 9.479 1.00 85.62 214 GLU A N 1
ATOM 1554 C CA . GLU A 1 214 ? -5.629 12.858 8.642 1.00 85.62 214 GLU A CA 1
ATOM 1555 C C . GLU A 1 214 ? -6.311 11.487 8.773 1.00 85.62 214 GLU A C 1
ATOM 1557 O O . GLU A 1 214 ? -6.488 10.767 7.786 1.00 85.62 214 GLU A O 1
ATOM 1562 N N . LEU A 1 215 ? -6.741 11.112 9.981 1.00 88.81 215 LEU A N 1
ATOM 1563 C CA . LEU A 1 215 ? -7.503 9.883 10.186 1.00 88.81 215 LEU A CA 1
ATOM 1564 C C . LEU A 1 215 ? -8.897 9.947 9.546 1.00 88.81 215 LEU A C 1
ATOM 1566 O O . LEU A 1 215 ? -9.304 8.977 8.903 1.00 88.81 215 LEU A O 1
ATOM 1570 N N . LEU A 1 216 ? -9.594 11.083 9.653 1.00 89.75 216 LEU A N 1
ATOM 1571 C CA . LEU A 1 216 ? -10.878 11.303 8.976 1.00 89.75 216 LEU A CA 1
ATOM 1572 C C . LEU A 1 216 ? -10.730 11.236 7.451 1.00 89.75 216 LEU A C 1
ATOM 1574 O O . LEU A 1 216 ? -11.540 10.593 6.790 1.00 89.75 216 LEU A O 1
ATOM 1578 N N . GLN A 1 217 ? -9.672 11.826 6.890 1.00 86.94 217 GLN A N 1
ATOM 1579 C CA . GLN A 1 217 ? -9.368 11.720 5.462 1.00 86.94 217 GLN A CA 1
ATOM 1580 C C . GLN A 1 217 ? -9.079 10.281 5.036 1.00 86.94 217 GLN A C 1
ATOM 1582 O O . GLN A 1 217 ? -9.493 9.870 3.956 1.00 86.94 217 GLN A O 1
ATOM 1587 N N . ASN A 1 218 ? -8.379 9.497 5.860 1.00 88.50 218 ASN A N 1
ATOM 1588 C CA . ASN A 1 218 ? -8.126 8.093 5.545 1.00 88.50 218 ASN A CA 1
ATOM 1589 C C . ASN A 1 218 ? -9.418 7.267 5.527 1.00 88.50 218 ASN A C 1
ATOM 1591 O O . ASN A 1 218 ? -9.575 6.437 4.632 1.00 88.50 218 ASN A O 1
ATOM 1595 N N . ALA A 1 219 ? -10.342 7.523 6.457 1.00 91.12 219 ALA A N 1
ATOM 1596 C CA . ALA A 1 219 ? -11.669 6.913 6.437 1.00 91.12 219 ALA A CA 1
ATOM 1597 C C . ALA A 1 219 ? -12.471 7.353 5.194 1.00 91.12 219 ALA A C 1
ATOM 1599 O O . ALA A 1 219 ? -13.038 6.513 4.496 1.00 91.12 219 ALA A O 1
ATOM 1600 N N . ASP A 1 220 ? -12.455 8.649 4.865 1.00 91.12 220 ASP A N 1
ATOM 1601 C CA . ASP A 1 220 ? -13.116 9.205 3.677 1.00 91.12 220 ASP A CA 1
ATOM 1602 C C . ASP A 1 220 ? -12.575 8.607 2.371 1.00 91.12 220 ASP A C 1
ATOM 1604 O O . ASP A 1 220 ? -13.347 8.178 1.517 1.00 91.12 220 ASP A O 1
ATOM 1608 N N . ASP A 1 221 ? -11.250 8.501 2.230 1.00 86.94 221 ASP A N 1
ATOM 1609 C CA . ASP A 1 221 ? -10.585 7.876 1.079 1.00 86.94 221 ASP A CA 1
ATOM 1610 C C . ASP A 1 221 ? -10.926 6.381 0.949 1.00 86.94 221 ASP A C 1
ATOM 1612 O O . ASP A 1 221 ? -10.945 5.850 -0.164 1.00 86.94 221 ASP A O 1
ATOM 1616 N N . ALA A 1 222 ? -11.202 5.700 2.068 1.00 88.62 222 ALA A N 1
ATOM 1617 C CA . ALA A 1 222 ? -11.712 4.329 2.082 1.00 88.62 222 ALA A CA 1
ATOM 1618 C C . ALA A 1 222 ? -13.213 4.247 1.736 1.00 88.62 222 ALA A C 1
ATOM 1620 O O . ALA A 1 222 ? -13.764 3.149 1.638 1.00 88.62 222 ALA A O 1
ATOM 1621 N N . GLY A 1 223 ? -13.880 5.386 1.533 1.00 90.69 223 GLY A N 1
ATOM 1622 C CA . GLY A 1 223 ? -15.300 5.476 1.213 1.00 90.69 223 GLY A CA 1
ATOM 1623 C C . GLY A 1 223 ? -16.222 5.366 2.426 1.00 90.69 223 GLY A C 1
ATOM 1624 O O . GLY A 1 223 ? -17.390 5.033 2.237 1.00 90.69 223 GLY A O 1
ATOM 1625 N N . ALA A 1 224 ? -15.722 5.610 3.642 1.00 92.81 224 ALA A N 1
ATOM 1626 C CA . ALA A 1 224 ? -16.539 5.584 4.853 1.00 92.81 224 ALA A CA 1
ATOM 1627 C C . ALA A 1 224 ? -17.643 6.648 4.809 1.00 92.81 224 ALA A C 1
ATOM 1629 O O . ALA A 1 224 ? -17.410 7.791 4.405 1.00 92.81 224 ALA A O 1
ATOM 1630 N N . SER A 1 225 ? -18.837 6.272 5.255 1.00 94.12 225 SER A N 1
ATOM 1631 C CA . SER A 1 225 ? -19.961 7.181 5.458 1.00 94.12 225 SER A CA 1
ATOM 1632 C C . SER A 1 225 ? -20.086 7.619 6.918 1.00 94.12 225 SER A C 1
ATOM 1634 O O . SER A 1 225 ? -20.506 8.752 7.178 1.00 94.12 225 SER A O 1
ATOM 1636 N N . GLU A 1 226 ? -19.623 6.785 7.853 1.00 95.06 226 GLU A N 1
ATOM 1637 C CA . GLU A 1 226 ? -19.632 7.061 9.286 1.00 95.06 226 GLU A CA 1
ATOM 1638 C C . GLU A 1 226 ? -18.266 6.798 9.927 1.00 95.06 226 GLU A C 1
ATOM 1640 O O . GLU A 1 226 ? -17.595 5.801 9.648 1.00 95.06 226 GLU A O 1
ATOM 1645 N N . VAL A 1 227 ? -17.874 7.692 10.835 1.00 95.12 227 VAL A N 1
ATOM 1646 C CA . VAL A 1 227 ? -16.723 7.521 11.724 1.00 95.12 227 VAL A CA 1
ATOM 1647 C C . VAL A 1 227 ? -17.184 7.673 13.169 1.00 95.12 227 VAL A C 1
ATOM 1649 O O . VAL A 1 227 ? -17.902 8.613 13.505 1.00 95.12 227 VAL A O 1
ATOM 1652 N N . ALA A 1 228 ? -16.722 6.778 14.037 1.00 94.81 228 ALA A N 1
ATOM 1653 C CA . ALA A 1 228 ? -16.842 6.898 15.482 1.00 94.81 228 ALA A CA 1
ATOM 1654 C C . ALA A 1 228 ? -15.451 7.036 16.112 1.00 94.81 228 ALA A C 1
ATOM 1656 O O . ALA A 1 228 ? -14.602 6.153 15.968 1.00 94.81 228 ALA A O 1
ATOM 1657 N N . LEU A 1 229 ? -15.226 8.140 16.819 1.00 93.94 229 LEU A N 1
ATOM 1658 C CA . LEU A 1 229 ? -14.051 8.385 17.643 1.00 93.94 229 LEU A CA 1
ATOM 1659 C C . LEU A 1 229 ? -14.419 8.128 19.104 1.00 93.94 229 LEU A C 1
ATOM 1661 O O . LEU A 1 229 ? -15.355 8.730 19.624 1.00 93.94 229 LEU A O 1
ATOM 1665 N N . THR A 1 230 ? -13.689 7.252 19.781 1.00 94.19 230 THR A N 1
ATOM 1666 C CA . THR A 1 230 ? -13.850 7.007 21.217 1.00 94.19 230 THR A CA 1
ATOM 1667 C C . THR A 1 230 ? -12.530 7.282 21.909 1.00 94.19 230 THR A C 1
ATOM 1669 O O . THR A 1 230 ? -11.525 6.635 21.619 1.00 94.19 230 THR A O 1
ATOM 1672 N N . ILE A 1 231 ? -12.533 8.257 22.809 1.00 92.75 231 ILE A N 1
ATOM 1673 C CA . ILE A 1 231 ? -11.372 8.619 23.615 1.00 92.75 231 ILE A CA 1
ATOM 1674 C C . ILE A 1 231 ? -11.561 7.971 24.986 1.00 92.75 231 ILE A C 1
ATOM 1676 O O . ILE A 1 231 ? -12.549 8.239 25.659 1.00 92.75 231 ILE A O 1
ATOM 1680 N N . GLU A 1 232 ? -10.633 7.114 25.398 1.00 91.06 232 GLU A N 1
ATOM 1681 C CA . GLU A 1 232 ? -10.582 6.494 26.725 1.00 91.06 232 GLU A CA 1
ATOM 1682 C C . GLU A 1 232 ? -9.295 6.939 27.448 1.00 91.06 232 GLU A C 1
ATOM 1684 O O . GLU A 1 232 ? -8.347 7.372 26.788 1.00 91.06 232 GLU A O 1
ATOM 1689 N N . PRO A 1 233 ? -9.192 6.826 28.790 1.00 89.38 233 PRO A N 1
ATOM 1690 C CA . PRO A 1 233 ? -8.025 7.319 29.532 1.00 89.38 233 PRO A CA 1
ATOM 1691 C C . PRO A 1 233 ? -6.665 6.773 29.063 1.00 89.38 233 PRO A C 1
ATOM 1693 O O . PRO A 1 233 ? -5.647 7.415 29.304 1.00 89.38 233 PRO A O 1
ATOM 1696 N N . GLY A 1 234 ? -6.632 5.605 28.410 1.00 91.31 234 GLY A N 1
ATOM 1697 C CA . GLY A 1 234 ? -5.400 4.964 27.935 1.00 91.31 234 GLY A CA 1
ATOM 1698 C C . GLY A 1 234 ? -5.307 4.748 26.425 1.00 91.31 234 GLY A C 1
ATOM 1699 O O . GLY A 1 234 ? -4.266 4.290 25.957 1.00 91.31 234 GLY A O 1
ATOM 1700 N N . GLU A 1 235 ? -6.351 5.042 25.649 1.00 94.19 235 GLU A N 1
ATOM 1701 C CA . GLU A 1 235 ? -6.327 4.831 24.200 1.00 94.19 235 GLU A CA 1
ATOM 1702 C C . GLU A 1 235 ? -7.338 5.693 23.452 1.00 94.19 235 GLU A C 1
ATOM 1704 O O . GLU A 1 235 ? -8.393 6.060 23.965 1.00 94.19 235 GLU A O 1
ATOM 1709 N N . LEU A 1 236 ? -7.017 5.964 22.192 1.00 94.31 236 LEU A N 1
ATOM 1710 C CA . LEU A 1 236 ? -7.942 6.500 21.210 1.00 94.31 236 LEU A CA 1
ATOM 1711 C C . LEU A 1 236 ? -8.351 5.388 20.243 1.00 94.31 236 LEU A C 1
ATOM 1713 O O . LEU A 1 236 ? -7.501 4.751 19.618 1.00 94.31 236 LEU A O 1
ATOM 1717 N N . ARG A 1 237 ? -9.657 5.176 20.087 1.00 95.88 237 ARG A N 1
ATOM 1718 C CA . ARG A 1 237 ? -10.232 4.275 19.086 1.00 95.88 237 ARG A CA 1
ATOM 1719 C C . ARG A 1 237 ? -10.883 5.085 17.974 1.00 95.88 237 ARG A C 1
ATOM 1721 O O . ARG A 1 237 ? -11.679 5.977 18.249 1.00 95.88 237 ARG A O 1
ATOM 1728 N N . LEU A 1 238 ? -10.591 4.740 16.725 1.00 95.56 238 LEU A N 1
ATOM 1729 C CA . LEU A 1 238 ? -11.312 5.250 15.562 1.00 95.56 238 LEU A CA 1
ATOM 1730 C C . LEU A 1 238 ? -11.901 4.080 14.790 1.00 95.56 238 LEU A C 1
ATOM 1732 O O . LEU A 1 238 ? -11.168 3.194 14.354 1.00 95.56 238 LEU A O 1
ATOM 1736 N N . ARG A 1 239 ? -13.219 4.087 14.618 1.00 96.44 239 ARG A N 1
ATOM 1737 C CA . ARG A 1 239 ? -13.967 3.071 13.884 1.00 96.44 239 ARG A CA 1
ATOM 1738 C C . ARG A 1 239 ? -14.646 3.688 12.670 1.00 96.44 239 ARG A C 1
ATOM 1740 O O . ARG A 1 239 ? -15.168 4.792 12.778 1.00 96.44 239 ARG A O 1
ATOM 1747 N N . HIS A 1 240 ? -14.652 2.993 11.537 1.00 95.56 240 HIS A N 1
ATOM 1748 C CA . HIS A 1 240 ? -15.373 3.432 10.342 1.00 95.56 240 HIS A CA 1
ATOM 1749 C C . HIS A 1 240 ? -15.896 2.264 9.501 1.00 95.56 240 HIS A C 1
ATOM 1751 O O . HIS A 1 240 ? -15.373 1.151 9.575 1.00 95.56 240 HIS A O 1
ATOM 1757 N N . ASP A 1 241 ? -16.893 2.548 8.664 1.00 95.00 241 ASP A N 1
ATOM 1758 C CA . ASP A 1 241 ? -17.592 1.606 7.769 1.00 95.00 241 ASP A CA 1
ATOM 1759 C C . ASP A 1 241 ? -17.025 1.567 6.333 1.00 95.00 241 ASP A C 1
ATOM 1761 O O . ASP A 1 241 ? -17.572 0.916 5.443 1.00 95.00 241 ASP A O 1
ATOM 1765 N N . GLY A 1 242 ? -15.932 2.295 6.089 1.00 92.00 242 GLY A N 1
ATOM 1766 C CA . GLY A 1 242 ? -15.205 2.272 4.818 1.00 92.00 242 GLY A CA 1
ATOM 1767 C C . GLY A 1 242 ? -14.638 0.895 4.441 1.00 92.00 242 GLY A C 1
ATOM 1768 O O . GLY A 1 242 ? -14.605 -0.047 5.233 1.00 92.00 242 GLY A O 1
ATOM 1769 N N . ALA A 1 243 ? -14.144 0.791 3.207 1.00 90.88 243 ALA A N 1
ATOM 1770 C CA . ALA A 1 243 ? -13.661 -0.459 2.635 1.00 90.88 243 ALA A CA 1
ATOM 1771 C C . ALA A 1 243 ? -12.557 -1.135 3.478 1.00 90.88 243 ALA A C 1
ATOM 1773 O O . ALA A 1 243 ? -11.663 -0.456 3.988 1.00 90.88 243 ALA A O 1
ATOM 1774 N N . PRO A 1 244 ? -12.558 -2.481 3.570 1.00 92.75 244 PRO A N 1
ATOM 1775 C CA . PRO A 1 244 ? -11.540 -3.205 4.318 1.00 92.75 244 PRO A CA 1
ATOM 1776 C C . PRO A 1 244 ? -10.185 -3.138 3.609 1.00 92.75 244 PRO A C 1
ATOM 1778 O O . PRO A 1 244 ? -10.118 -3.305 2.386 1.00 92.75 244 PRO A O 1
ATOM 1781 N N . PHE A 1 245 ? -9.112 -3.012 4.391 1.00 94.00 245 PHE A N 1
ATOM 1782 C CA . PHE A 1 245 ? -7.727 -2.910 3.918 1.00 94.00 245 PHE A CA 1
ATOM 1783 C C . PHE A 1 245 ? -7.376 -3.992 2.909 1.00 94.00 245 PHE A C 1
ATOM 1785 O O . PHE A 1 245 ? -7.624 -5.170 3.159 1.00 94.00 245 PHE A O 1
ATOM 1792 N N . ASP A 1 246 ? -6.726 -3.627 1.814 1.00 94.31 246 ASP A N 1
ATOM 1793 C CA . ASP A 1 246 ? -6.079 -4.547 0.885 1.00 94.31 246 ASP A CA 1
ATOM 1794 C C . ASP A 1 246 ? -4.552 -4.639 1.129 1.00 94.31 246 ASP A C 1
ATOM 1796 O O . ASP A 1 246 ? -3.998 -3.918 1.965 1.00 94.31 246 ASP A O 1
ATOM 1800 N N . PRO A 1 247 ? -3.832 -5.556 0.455 1.00 95.88 247 PRO A N 1
ATOM 1801 C CA . PRO A 1 247 ? -2.385 -5.693 0.629 1.00 95.88 247 PRO A CA 1
ATOM 1802 C C . PRO A 1 247 ? -1.562 -4.416 0.398 1.00 95.88 247 PRO A C 1
ATOM 1804 O O . PRO A 1 247 ? -0.505 -4.249 1.012 1.00 95.88 247 PRO A O 1
ATOM 1807 N N . LEU A 1 248 ? -2.022 -3.522 -0.479 1.00 92.94 248 LEU A N 1
ATOM 1808 C CA . LEU A 1 248 ? -1.354 -2.257 -0.774 1.00 92.94 248 LEU A CA 1
ATOM 1809 C C . LEU A 1 248 ? -1.654 -1.212 0.305 1.00 92.94 248 LEU A C 1
ATOM 1811 O O . LEU A 1 248 ? -0.768 -0.414 0.607 1.00 92.94 248 LEU A O 1
ATOM 1815 N N . ASP A 1 249 ? -2.831 -1.258 0.936 1.00 93.06 249 ASP A N 1
ATOM 1816 C CA . ASP A 1 249 ? -3.139 -0.444 2.121 1.00 93.06 249 ASP A CA 1
ATOM 1817 C C . ASP A 1 249 ? -2.241 -0.831 3.303 1.00 93.06 249 ASP A C 1
ATOM 1819 O O . ASP A 1 249 ? -1.639 0.034 3.946 1.00 93.06 249 ASP A O 1
ATOM 1823 N N . VAL A 1 250 ? -2.060 -2.140 3.537 1.00 94.75 250 VAL A N 1
ATOM 1824 C CA . VAL A 1 250 ? -1.145 -2.670 4.566 1.00 94.75 250 VAL A CA 1
ATOM 1825 C C . VAL A 1 250 ? 0.284 -2.187 4.328 1.00 94.75 250 VAL A C 1
ATOM 1827 O O . VAL A 1 250 ? 0.933 -1.688 5.247 1.00 94.75 250 VAL A O 1
ATOM 1830 N N . LEU A 1 251 ? 0.786 -2.290 3.094 1.00 92.88 251 LEU A N 1
ATOM 1831 C CA . LEU A 1 251 ? 2.103 -1.750 2.758 1.00 92.88 251 LEU A CA 1
ATOM 1832 C C . LEU A 1 251 ? 2.156 -0.226 2.957 1.00 92.88 251 LEU A C 1
ATOM 1834 O O . LEU A 1 251 ? 3.160 0.289 3.454 1.00 92.88 251 LEU A O 1
ATOM 1838 N N . GLY A 1 252 ? 1.091 0.479 2.572 1.00 88.62 252 GLY A N 1
ATOM 1839 C CA . GLY A 1 252 ? 0.980 1.933 2.628 1.00 88.62 252 GLY A CA 1
ATOM 1840 C C . GLY A 1 252 ? 1.108 2.495 4.042 1.00 88.62 252 GLY A C 1
ATOM 1841 O O . GLY A 1 252 ? 1.837 3.465 4.236 1.00 88.62 252 GLY A O 1
ATOM 1842 N N . VAL A 1 253 ? 0.480 1.865 5.039 1.00 88.69 253 VAL A N 1
ATOM 1843 C CA . VAL A 1 253 ? 0.617 2.284 6.448 1.00 88.69 253 VAL A CA 1
ATOM 1844 C C . VAL A 1 253 ? 1.974 1.896 7.051 1.00 88.69 253 VAL A C 1
ATOM 1846 O O . VAL A 1 253 ? 2.473 2.572 7.951 1.00 88.69 253 VAL A O 1
ATOM 1849 N N . LEU A 1 254 ? 2.622 0.851 6.524 1.00 88.88 254 LEU A N 1
ATOM 1850 C CA . LEU A 1 254 ? 3.917 0.354 7.003 1.00 88.88 254 LEU A CA 1
ATOM 1851 C C . LEU A 1 254 ? 5.129 1.029 6.348 1.00 88.88 254 LEU A C 1
ATOM 1853 O O . LEU A 1 254 ? 6.231 0.899 6.872 1.00 88.88 254 LEU A O 1
ATOM 1857 N N . SER A 1 255 ? 4.967 1.786 5.259 1.00 81.56 255 SER A N 1
ATOM 1858 C CA . SER A 1 255 ? 6.098 2.300 4.468 1.00 81.56 255 SER A CA 1
ATOM 1859 C C . SER A 1 255 ? 5.990 3.788 4.147 1.00 81.56 255 SER A C 1
ATOM 1861 O O . SER A 1 255 ? 4.912 4.292 3.847 1.00 81.56 255 SER A O 1
ATOM 1863 N N . ILE A 1 256 ? 7.124 4.492 4.115 1.00 74.81 256 ILE A N 1
ATOM 1864 C CA . ILE A 1 256 ? 7.185 5.870 3.606 1.00 74.81 256 ILE A CA 1
ATOM 1865 C C . ILE A 1 256 ? 7.382 5.842 2.086 1.00 74.81 256 ILE A C 1
ATOM 1867 O O . ILE A 1 256 ? 8.233 5.127 1.563 1.00 74.81 256 ILE A O 1
ATOM 1871 N N . GLY A 1 257 ? 6.596 6.635 1.359 1.00 67.31 257 GLY A N 1
ATOM 1872 C CA . GLY A 1 257 ? 6.755 6.841 -0.080 1.00 67.31 257 GLY A CA 1
ATOM 1873 C C . GLY A 1 257 ? 6.274 5.687 -0.965 1.00 67.31 257 GLY A C 1
ATOM 1874 O O . GLY A 1 257 ? 6.429 5.783 -2.185 1.00 67.31 257 GLY A O 1
ATOM 1875 N N . LEU A 1 258 ? 5.653 4.641 -0.400 1.00 69.38 258 LEU A N 1
ATOM 1876 C CA . LEU A 1 258 ? 5.061 3.499 -1.126 1.00 69.38 258 LEU A CA 1
ATOM 1877 C C . LEU A 1 258 ? 3.522 3.527 -1.197 1.00 69.38 258 LEU A C 1
ATOM 1879 O O . LEU A 1 258 ? 2.929 2.634 -1.791 1.00 69.38 258 LEU A O 1
ATOM 1883 N N . SER A 1 259 ? 2.879 4.596 -0.709 1.00 61.44 259 SER A N 1
ATOM 1884 C CA . SER A 1 259 ? 1.434 4.827 -0.881 1.00 61.44 259 SER A CA 1
ATOM 1885 C C . SER A 1 259 ? 1.018 4.754 -2.351 1.00 61.44 259 SER A C 1
ATOM 1887 O O . SER A 1 259 ? 1.604 5.402 -3.219 1.00 61.44 259 SER A O 1
ATOM 1889 N N . THR A 1 260 ? -0.009 3.979 -2.665 1.00 55.66 260 THR A N 1
ATOM 1890 C CA . THR A 1 260 ? -0.535 3.905 -4.029 1.00 55.66 260 THR A CA 1
ATOM 1891 C C . THR A 1 260 ? -1.514 5.032 -4.323 1.00 55.66 260 THR A C 1
ATOM 1893 O O . THR A 1 260 ? -2.081 5.014 -5.403 1.00 55.66 260 THR A O 1
ATOM 1896 N N . LYS A 1 261 ? -1.720 6.027 -3.442 1.00 60.66 261 LYS A N 1
ATOM 1897 C CA . LYS A 1 261 ? -2.637 7.168 -3.660 1.00 60.66 261 LYS A CA 1
ATOM 1898 C C . LYS A 1 261 ? -2.071 8.195 -4.667 1.00 60.66 261 LYS A C 1
ATOM 1900 O O . LYS A 1 261 ? -0.887 8.162 -5.001 1.00 60.66 261 LYS A O 1
ATOM 1905 N N . GLY A 1 262 ? -2.941 8.995 -5.294 1.00 47.72 262 GLY A N 1
ATOM 1906 C CA . GLY A 1 262 ? -2.611 9.874 -6.436 1.00 47.72 262 GLY A CA 1
ATOM 1907 C C . GLY A 1 262 ? -1.821 11.130 -6.057 1.00 47.72 262 GLY A C 1
ATOM 1908 O O . GLY A 1 262 ? -1.864 11.553 -4.908 1.00 47.72 262 GLY A O 1
ATOM 1909 N N . ALA A 1 263 ? -1.159 11.770 -7.028 1.00 40.72 263 ALA A N 1
ATOM 1910 C CA . ALA A 1 263 ? -0.393 13.011 -6.827 1.00 40.72 263 ALA A CA 1
ATOM 1911 C C . ALA A 1 263 ? -1.212 14.183 -6.240 1.00 40.72 263 ALA A C 1
ATOM 1913 O O . ALA A 1 263 ? -0.644 15.065 -5.609 1.00 40.72 263 ALA A O 1
ATOM 1914 N N . GLY A 1 264 ? -2.541 14.173 -6.413 1.00 33.38 264 GLY A N 1
ATOM 1915 C CA . GLY A 1 264 ? -3.471 15.145 -5.820 1.00 33.38 264 GLY A CA 1
ATOM 1916 C C . GLY A 1 264 ? -4.051 14.748 -4.457 1.00 33.38 264 GLY A C 1
ATOM 1917 O O . GLY A 1 264 ? -4.924 15.445 -3.956 1.00 33.38 264 GLY A O 1
ATOM 1918 N N . SER A 1 265 ? -3.614 13.630 -3.869 1.00 37.78 265 SER A N 1
ATOM 1919 C CA . SER A 1 265 ? -3.951 13.270 -2.486 1.00 37.78 265 SER A CA 1
ATOM 1920 C C . SER A 1 265 ? -2.818 13.713 -1.565 1.00 37.78 265 SER A C 1
ATOM 1922 O O . SER A 1 265 ? -1.657 13.398 -1.823 1.00 37.78 265 SER A O 1
ATOM 1924 N N . ILE A 1 266 ? -3.144 14.429 -0.488 1.00 35.12 266 ILE A N 1
ATOM 1925 C CA . ILE A 1 266 ? -2.171 14.910 0.512 1.00 35.12 266 ILE A CA 1
ATOM 1926 C C . ILE A 1 266 ? -1.359 13.724 1.095 1.00 35.12 266 ILE A C 1
ATOM 1928 O O . ILE A 1 266 ? -0.168 13.845 1.380 1.00 35.12 266 ILE A O 1
ATOM 1932 N N . GLY A 1 267 ? -1.937 12.514 1.095 1.00 39.50 267 GLY A N 1
ATOM 1933 C CA . GLY A 1 267 ? -1.296 11.237 1.438 1.00 39.50 267 GLY A CA 1
ATOM 1934 C C . GLY A 1 267 ? -0.292 10.646 0.424 1.00 39.50 267 GLY A C 1
ATOM 1935 O O . 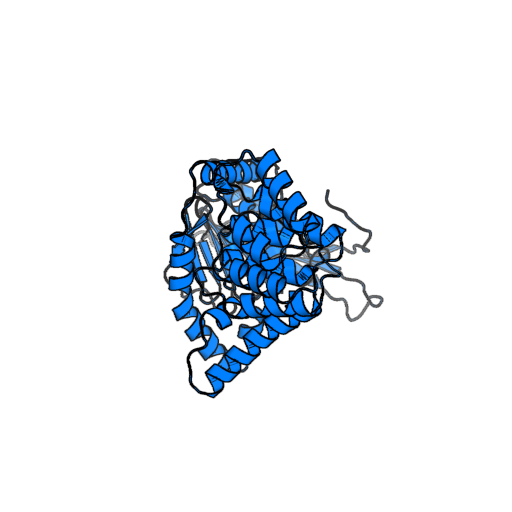GLY A 1 267 ? 0.058 9.466 0.551 1.00 39.50 267 GLY A O 1
ATOM 1936 N N . LEU A 1 268 ? 0.194 11.415 -0.562 1.00 35.50 268 LEU A N 1
ATOM 1937 C CA . LEU A 1 268 ? 1.130 10.983 -1.622 1.00 35.50 268 LEU A CA 1
ATOM 1938 C C . LEU A 1 268 ? 2.399 10.284 -1.093 1.00 35.50 268 LEU A C 1
ATOM 1940 O O . LEU A 1 268 ? 2.953 9.398 -1.746 1.00 35.50 268 LEU A O 1
ATOM 1944 N N . PHE A 1 269 ? 2.847 10.641 0.113 1.00 43.94 269 PHE A N 1
ATOM 1945 C CA . PHE A 1 269 ? 4.058 10.088 0.724 1.00 43.94 269 PHE A CA 1
ATOM 1946 C C . PHE A 1 269 ? 3.796 8.995 1.772 1.00 43.94 269 PHE A C 1
ATOM 1948 O O . PHE A 1 269 ? 4.753 8.494 2.358 1.00 43.94 269 PHE A O 1
ATOM 1955 N N . GLY A 1 270 ? 2.539 8.615 2.039 1.00 52.56 270 GLY A N 1
ATOM 1956 C CA . GLY A 1 270 ? 2.216 7.728 3.173 1.00 52.56 270 GLY A CA 1
ATOM 1957 C C . GLY A 1 270 ? 2.546 8.352 4.539 1.00 52.56 270 GLY A C 1
ATOM 1958 O O . GLY A 1 270 ? 2.682 7.647 5.534 1.00 52.56 270 GLY A O 1
ATOM 1959 N N . VAL A 1 271 ? 2.713 9.681 4.578 1.00 59.97 271 VAL A N 1
ATOM 1960 C CA . VAL A 1 271 ? 3.116 10.449 5.765 1.00 59.97 271 VAL A CA 1
ATOM 1961 C C . VAL A 1 271 ? 1.913 10.789 6.648 1.00 59.97 271 VAL A C 1
ATOM 1963 O O . VAL A 1 271 ? 2.067 10.821 7.862 1.00 59.97 271 VAL A O 1
ATOM 1966 N N . GLY A 1 272 ? 0.712 10.935 6.074 1.00 70.25 272 GLY A N 1
ATOM 1967 C CA . GLY A 1 272 ? -0.510 11.264 6.822 1.00 70.25 272 GLY A CA 1
ATOM 1968 C C . GLY A 1 272 ? -0.806 10.284 7.957 1.00 70.25 272 GLY A C 1
ATOM 1969 O O . GLY A 1 272 ? -0.978 10.690 9.102 1.00 70.25 272 GLY A O 1
ATOM 1970 N N . PHE A 1 273 ? -0.713 8.973 7.695 1.00 82.19 273 PHE A N 1
ATOM 1971 C CA . PHE A 1 273 ? -0.868 7.957 8.744 1.00 82.19 273 PHE A CA 1
ATOM 1972 C C . PHE A 1 273 ? 0.226 8.036 9.823 1.00 82.19 273 PHE A C 1
ATOM 1974 O O . PHE A 1 273 ? -0.009 7.654 10.961 1.00 82.19 273 PHE A O 1
ATOM 1981 N N . ARG A 1 274 ? 1.421 8.565 9.523 1.00 83.31 274 ARG A N 1
ATOM 1982 C CA . ARG A 1 274 ? 2.501 8.688 10.520 1.00 83.31 274 ARG A CA 1
ATOM 1983 C C . ARG A 1 274 ? 2.190 9.706 11.613 1.00 83.31 274 ARG A C 1
ATOM 1985 O O . ARG A 1 274 ? 2.815 9.626 12.668 1.00 83.31 274 ARG A O 1
ATOM 1992 N N . SER A 1 275 ? 1.219 10.593 11.399 1.00 83.06 275 SER A N 1
ATOM 1993 C CA . SER A 1 275 ? 0.745 11.532 12.420 1.00 83.06 275 SER A CA 1
ATOM 1994 C C . SER A 1 275 ? 0.242 10.831 13.690 1.00 83.06 275 SER A C 1
ATOM 1996 O O . SER A 1 275 ? 0.445 11.361 14.777 1.00 83.06 275 SER A O 1
ATOM 1998 N N . VAL A 1 276 ? -0.279 9.595 13.597 1.00 88.25 276 VAL A N 1
ATOM 1999 C CA . VAL A 1 276 ? -0.732 8.821 14.774 1.00 88.25 276 VAL A CA 1
ATOM 2000 C C . VAL A 1 276 ? 0.370 8.622 15.802 1.00 88.25 276 VAL A C 1
ATOM 2002 O O . VAL A 1 276 ? 0.107 8.504 16.994 1.00 88.25 276 VAL A O 1
ATOM 2005 N N . TYR A 1 277 ? 1.629 8.607 15.368 1.00 88.06 277 TYR A N 1
ATOM 2006 C CA . TYR A 1 277 ? 2.710 8.368 16.300 1.00 88.06 277 TYR A CA 1
ATOM 2007 C C . TYR A 1 277 ? 3.027 9.580 17.198 1.00 88.06 277 TYR A C 1
ATOM 2009 O O . TYR A 1 277 ? 3.893 9.462 18.069 1.00 88.06 277 TYR A O 1
ATOM 2017 N N . ALA A 1 278 ? 2.341 10.715 17.001 1.00 84.88 278 ALA A N 1
ATOM 2018 C CA . ALA A 1 278 ? 2.342 11.829 17.946 1.00 84.88 278 ALA A CA 1
ATOM 2019 C C . ALA A 1 278 ? 1.708 11.415 19.280 1.00 84.88 278 ALA A C 1
ATOM 2021 O O . ALA A 1 278 ? 2.106 11.915 20.326 1.00 84.88 278 ALA A O 1
ATOM 2022 N N . VAL A 1 279 ? 0.764 10.466 19.235 1.00 87.88 279 VAL A N 1
ATOM 2023 C CA . VAL A 1 279 ? -0.028 10.030 20.392 1.00 87.88 279 VAL A CA 1
ATOM 2024 C C . VAL A 1 279 ? 0.252 8.586 20.801 1.00 87.88 279 VAL A C 1
ATOM 2026 O O . VAL A 1 279 ? 0.014 8.236 21.951 1.00 87.88 279 VAL A O 1
ATOM 2029 N N . THR A 1 280 ? 0.804 7.766 19.896 1.00 91.69 280 THR A N 1
ATOM 2030 C CA . THR A 1 280 ? 1.120 6.355 20.165 1.00 91.69 280 THR A CA 1
ATOM 2031 C C . THR A 1 280 ? 2.517 5.926 19.691 1.00 91.69 280 THR A C 1
ATOM 2033 O O . THR A 1 280 ? 3.080 6.482 18.749 1.00 91.69 280 THR A O 1
ATOM 2036 N N . GLU A 1 281 ? 3.111 4.909 20.304 1.00 90.94 281 GLU A N 1
ATOM 2037 C CA . GLU A 1 281 ? 4.299 4.207 19.816 1.00 90.94 281 GLU A CA 1
ATOM 2038 C C . GLU A 1 281 ? 3.930 3.015 18.929 1.00 90.94 281 GLU A C 1
ATOM 2040 O O . GLU A 1 281 ? 4.693 2.646 18.028 1.00 90.94 281 GLU A O 1
ATOM 2045 N N . ARG A 1 282 ? 2.775 2.392 19.195 1.00 93.75 282 ARG A N 1
ATOM 2046 C CA . ARG A 1 282 ? 2.357 1.111 18.608 1.00 93.75 282 ARG A CA 1
ATOM 2047 C C . ARG A 1 282 ? 0.883 1.142 18.193 1.00 93.75 282 ARG A C 1
ATOM 2049 O O . ARG A 1 282 ? 0.047 0.534 18.865 1.00 93.75 282 ARG A O 1
ATOM 2056 N N . PRO A 1 283 ? 0.551 1.790 17.061 1.00 95.38 283 PRO A N 1
ATOM 2057 C CA . PRO A 1 283 ? -0.809 1.772 16.540 1.00 95.38 283 PRO A CA 1
ATOM 2058 C C . PRO A 1 283 ? -1.216 0.341 16.172 1.00 95.38 283 PRO A C 1
ATOM 2060 O O . PRO A 1 283 ? -0.411 -0.433 15.639 1.00 95.38 283 PRO A O 1
ATOM 2063 N N . GLN A 1 284 ? -2.475 0.005 16.435 1.00 97.69 284 GLN A N 1
ATOM 2064 C CA . GLN A 1 284 ? -3.089 -1.276 16.098 1.00 97.69 284 GLN A CA 1
ATOM 2065 C C . GLN A 1 284 ? -4.154 -1.061 15.025 1.00 97.69 284 GLN A C 1
ATOM 2067 O O . GLN A 1 284 ? -4.933 -0.112 15.093 1.00 97.69 284 GLN A O 1
ATOM 2072 N N . ILE A 1 285 ? -4.190 -1.958 14.044 1.00 97.19 285 ILE A N 1
ATOM 2073 C CA . ILE A 1 285 ? -5.124 -1.925 12.920 1.00 97.19 285 ILE A CA 1
ATOM 2074 C C . ILE A 1 285 ? -5.888 -3.242 12.899 1.00 97.19 285 ILE A C 1
ATOM 2076 O O . ILE A 1 285 ? -5.282 -4.316 12.899 1.00 97.19 285 ILE A O 1
ATOM 2080 N N . HIS A 1 286 ? -7.211 -3.146 12.844 1.00 97.31 286 HIS A N 1
ATOM 2081 C CA . HIS A 1 286 ? -8.132 -4.254 12.637 1.00 97.31 286 HIS A CA 1
ATOM 2082 C C . HIS A 1 286 ? -9.046 -3.897 11.460 1.00 97.31 286 HIS A C 1
ATOM 2084 O O . HIS A 1 286 ? -9.929 -3.060 11.606 1.00 97.31 286 HIS A O 1
ATOM 2090 N N . SER A 1 287 ? -8.820 -4.489 10.287 1.00 94.62 287 SER A N 1
ATOM 2091 C CA . SER A 1 287 ? -9.602 -4.204 9.078 1.00 94.62 287 SER A CA 1
ATOM 2092 C C . SER A 1 287 ? -9.736 -5.462 8.224 1.00 94.62 287 SER A C 1
ATOM 2094 O O . SER A 1 287 ? -8.770 -5.921 7.601 1.00 94.62 287 SER A O 1
ATOM 2096 N N . GLY A 1 288 ? -10.931 -6.059 8.243 1.00 91.81 288 GLY A N 1
ATOM 2097 C CA . GLY A 1 288 ? -11.194 -7.365 7.640 1.00 91.81 288 GLY A CA 1
ATOM 2098 C C . GLY A 1 288 ? -10.135 -8.412 8.043 1.00 91.81 288 GLY A C 1
ATOM 2099 O O . GLY A 1 288 ? -9.939 -8.647 9.239 1.00 91.81 288 GLY A O 1
ATOM 2100 N N . PRO A 1 289 ? -9.409 -9.016 7.082 1.00 92.81 289 PRO A N 1
ATOM 2101 C CA . PRO A 1 289 ? -8.422 -10.064 7.357 1.00 92.81 289 PRO A CA 1
ATOM 2102 C C . PRO A 1 289 ? -7.103 -9.541 7.948 1.00 92.81 289 PRO A C 1
ATOM 2104 O O . PRO A 1 289 ? -6.274 -10.324 8.416 1.00 92.81 289 PRO A O 1
ATOM 2107 N N . PHE A 1 290 ? -6.865 -8.227 7.927 1.00 95.50 290 PHE A N 1
ATOM 2108 C CA . PHE A 1 290 ? -5.610 -7.641 8.384 1.00 95.50 290 PHE A CA 1
ATOM 2109 C C . PHE A 1 290 ? -5.737 -7.131 9.815 1.00 95.50 290 PHE A C 1
ATOM 2111 O O . PHE A 1 290 ? -6.471 -6.187 10.103 1.00 95.50 290 PHE A O 1
ATOM 2118 N N . ARG A 1 291 ? -5.002 -7.786 10.719 1.00 96.38 291 ARG A N 1
ATOM 2119 C CA . ARG A 1 291 ? -5.008 -7.505 12.158 1.00 96.38 291 ARG A CA 1
ATOM 2120 C C . ARG A 1 291 ? -3.578 -7.478 12.666 1.00 96.38 291 ARG A C 1
ATOM 2122 O O . ARG A 1 291 ? -2.935 -8.526 12.747 1.00 96.38 291 ARG A O 1
ATOM 2129 N N . PHE A 1 292 ? -3.051 -6.295 12.948 1.00 97.75 292 PHE A N 1
ATOM 2130 C CA . PHE A 1 292 ? -1.654 -6.146 13.346 1.00 97.75 292 PHE A CA 1
ATOM 2131 C C . PHE A 1 292 ? -1.409 -4.874 14.153 1.00 97.75 292 PHE A C 1
ATOM 2133 O O . PHE A 1 292 ? -2.078 -3.865 13.962 1.00 97.75 292 PHE A O 1
ATOM 2140 N N . GLU A 1 293 ? -0.410 -4.918 15.029 1.00 97.31 293 GLU A N 1
ATOM 2141 C CA . GLU A 1 293 ? 0.217 -3.709 15.561 1.00 97.31 293 GLU A CA 1
ATOM 2142 C C . GLU A 1 293 ? 1.442 -3.348 14.724 1.00 97.31 293 GLU A C 1
ATOM 2144 O O . GLU A 1 293 ? 2.074 -4.218 14.112 1.00 97.31 293 GLU A O 1
ATOM 2149 N N . ILE A 1 294 ? 1.817 -2.073 14.737 1.00 94.81 294 ILE A N 1
ATOM 2150 C CA . ILE A 1 294 ? 3.038 -1.610 14.085 1.00 94.81 294 ILE A CA 1
ATOM 2151 C C . ILE A 1 294 ? 4.112 -1.350 15.136 1.00 94.81 294 ILE A C 1
ATOM 2153 O O . ILE A 1 294 ? 4.033 -0.407 15.915 1.00 94.81 294 ILE A O 1
ATOM 2157 N N . SER A 1 295 ? 5.161 -2.166 15.118 1.00 90.75 295 SER A N 1
ATOM 2158 C CA . SER A 1 295 ? 6.353 -1.999 15.945 1.00 90.75 295 SER A CA 1
ATOM 2159 C C . SER A 1 295 ? 7.453 -1.263 15.178 1.00 90.75 295 SER A C 1
ATOM 2161 O O . SER A 1 295 ? 7.653 -1.500 13.984 1.00 90.75 295 SER A O 1
ATOM 2163 N N . GLY A 1 296 ? 8.191 -0.371 15.849 1.00 85.25 296 GLY A N 1
ATOM 2164 C CA . GLY A 1 296 ? 9.332 0.327 15.240 1.00 85.25 296 GLY A CA 1
ATOM 2165 C C . GLY A 1 296 ? 8.954 1.054 13.947 1.00 85.25 296 GLY A C 1
ATOM 2166 O O . GLY A 1 296 ? 9.689 0.993 12.961 1.00 85.25 296 GLY A O 1
ATOM 2167 N N . MET A 1 297 ? 7.753 1.643 13.937 1.00 84.38 297 MET A N 1
ATOM 2168 C CA . MET A 1 297 ? 7.164 2.425 12.850 1.00 84.38 297 MET A CA 1
ATOM 2169 C C . MET A 1 297 ? 6.884 1.699 11.522 1.00 84.38 297 MET A C 1
ATOM 2171 O O . MET A 1 297 ? 6.266 2.280 10.641 1.00 84.38 297 MET A O 1
ATOM 2175 N N . ALA A 1 298 ? 7.307 0.453 11.325 1.00 87.31 298 ALA A N 1
ATOM 2176 C CA . ALA A 1 298 ? 7.168 -0.191 10.011 1.00 87.31 298 ALA A CA 1
ATOM 2177 C C . ALA A 1 298 ? 7.176 -1.726 10.048 1.00 87.31 298 ALA A C 1
ATOM 2179 O O . ALA A 1 298 ? 7.060 -2.371 9.008 1.00 87.31 298 ALA A O 1
ATOM 2180 N N . ARG A 1 299 ? 7.308 -2.343 11.230 1.00 90.88 299 ARG A N 1
ATOM 2181 C CA . ARG A 1 299 ? 7.251 -3.799 11.380 1.00 90.88 299 ARG A CA 1
ATOM 2182 C C . ARG A 1 299 ? 5.845 -4.217 11.811 1.00 90.88 299 ARG A C 1
ATOM 2184 O O . ARG A 1 299 ? 5.470 -3.915 12.943 1.00 90.88 299 ARG A O 1
ATOM 2191 N N . PRO A 1 300 ? 5.087 -4.943 10.977 1.00 95.62 300 PRO A N 1
ATOM 2192 C CA . PRO A 1 300 ? 3.814 -5.492 11.410 1.00 95.62 300 PRO A CA 1
ATOM 2193 C C . PRO A 1 300 ? 4.039 -6.657 12.381 1.00 95.62 300 PRO A C 1
ATOM 2195 O O . PRO A 1 300 ? 4.874 -7.531 12.132 1.00 95.62 300 PRO A O 1
ATOM 2198 N N . ARG A 1 301 ? 3.264 -6.705 13.464 1.00 96.31 301 ARG A N 1
ATOM 2199 C CA . ARG A 1 301 ? 3.128 -7.884 14.327 1.00 96.31 301 ARG A CA 1
ATOM 2200 C C . ARG A 1 301 ? 1.661 -8.325 14.328 1.00 96.31 301 ARG A C 1
ATOM 2202 O O . ARG A 1 301 ? 0.818 -7.530 14.739 1.00 96.31 301 ARG A O 1
ATOM 2209 N N . PRO A 1 302 ? 1.345 -9.560 13.896 1.00 96.69 302 PRO A N 1
ATOM 2210 C CA . PRO A 1 302 ? -0.029 -10.052 13.879 1.00 96.69 302 PRO A CA 1
ATOM 2211 C C . PRO A 1 302 ? -0.707 -9.971 15.252 1.00 96.69 302 PRO A C 1
ATOM 2213 O O . PRO A 1 302 ? -0.079 -10.228 16.284 1.00 96.69 302 PRO A O 1
ATOM 2216 N N . LEU A 1 303 ? -1.997 -9.645 15.242 1.00 96.38 303 LEU A N 1
ATOM 2217 C CA . LEU A 1 303 ? -2.872 -9.622 16.411 1.00 96.38 303 LEU A CA 1
ATOM 2218 C C . LEU A 1 303 ? -3.965 -10.684 16.278 1.00 96.38 303 LEU A C 1
ATOM 2220 O O . LEU A 1 303 ? -4.338 -11.084 15.174 1.00 96.38 303 LEU A O 1
ATOM 2224 N N . ALA A 1 304 ? -4.491 -11.126 17.420 1.00 93.00 304 ALA A N 1
ATOM 2225 C CA . ALA A 1 304 ? -5.651 -12.007 17.446 1.00 93.00 304 ALA A CA 1
ATOM 2226 C C . ALA A 1 304 ? -6.914 -11.273 16.936 1.00 93.00 304 ALA A C 1
ATOM 2228 O O . ALA A 1 304 ? -6.993 -10.041 17.037 1.00 93.00 304 ALA A O 1
ATOM 2229 N N . PRO A 1 305 ? -7.914 -12.006 16.412 1.00 89.38 305 PRO A N 1
ATOM 2230 C CA . PRO A 1 305 ? -9.230 -11.454 16.119 1.00 89.38 305 PRO A CA 1
ATOM 2231 C C . PRO A 1 305 ? -9.871 -10.818 17.351 1.00 89.38 305 PRO A C 1
ATOM 2233 O O . PRO A 1 305 ? -9.744 -11.329 18.464 1.00 89.38 305 PRO A O 1
ATOM 2236 N N . ARG A 1 306 ? -10.578 -9.711 17.127 1.00 91.06 306 ARG A N 1
ATOM 2237 C CA . ARG A 1 306 ? -11.374 -9.013 18.134 1.00 91.06 306 ARG A CA 1
ATOM 2238 C C . ARG A 1 306 ? -12.861 -9.274 17.861 1.00 91.06 306 ARG A C 1
ATOM 2240 O O . ARG A 1 306 ? -13.281 -9.060 16.726 1.00 91.06 306 ARG A O 1
ATOM 2247 N N . PRO A 1 307 ? -13.646 -9.749 18.844 1.00 87.25 307 PRO A N 1
ATOM 2248 C CA . PRO A 1 307 ? -15.064 -10.052 18.641 1.00 87.25 307 PRO A CA 1
ATOM 2249 C C . PRO A 1 307 ? -15.933 -8.795 18.493 1.00 87.25 307 PRO A C 1
ATOM 2251 O O . PRO A 1 307 ? -17.055 -8.886 18.012 1.00 87.25 307 PRO A O 1
ATOM 2254 N N . ASP A 1 308 ? -15.426 -7.634 18.906 1.00 88.38 308 ASP A N 1
ATOM 2255 C CA . ASP A 1 308 ? -16.109 -6.342 18.869 1.00 88.38 308 ASP A CA 1
ATOM 2256 C C . ASP A 1 308 ? -15.918 -5.573 17.550 1.00 88.38 308 ASP A C 1
ATOM 2258 O O . ASP A 1 308 ? -16.364 -4.431 17.465 1.00 88.38 308 ASP A O 1
ATOM 2262 N N . VAL A 1 309 ? -15.267 -6.163 16.538 1.00 88.50 309 VAL A N 1
ATOM 2263 C CA . VAL A 1 309 ? -15.046 -5.559 15.210 1.00 88.50 309 VAL A CA 1
ATOM 2264 C C . VAL A 1 309 ? -15.783 -6.374 14.150 1.00 88.50 309 VAL A C 1
ATOM 2266 O O . VAL A 1 309 ? -15.489 -7.555 13.964 1.00 88.50 309 VAL A O 1
ATOM 2269 N N . GLY A 1 310 ? -16.737 -5.750 13.459 1.00 83.19 310 GLY A N 1
ATOM 2270 C CA . GLY A 1 310 ? -17.505 -6.396 12.393 1.00 83.19 310 GLY A CA 1
ATOM 2271 C C . GLY A 1 310 ? -16.718 -6.599 11.089 1.00 83.19 310 GLY A C 1
ATOM 2272 O O . GLY A 1 310 ? -15.738 -5.911 10.818 1.00 83.19 310 GLY A O 1
ATOM 2273 N N . ASP A 1 311 ? -17.195 -7.506 10.226 1.00 75.88 311 ASP A N 1
ATOM 2274 C CA . ASP A 1 311 ? -16.560 -7.847 8.933 1.00 75.88 311 ASP A CA 1
ATOM 2275 C C . ASP A 1 311 ? -16.452 -6.665 7.945 1.00 75.88 311 ASP A C 1
ATOM 2277 O O . ASP A 1 311 ? -15.621 -6.688 7.035 1.00 75.88 311 ASP A O 1
ATOM 2281 N N . GLY A 1 312 ? -17.307 -5.651 8.100 1.00 84.00 312 GLY A N 1
ATOM 2282 C CA . GLY A 1 312 ? -17.326 -4.426 7.292 1.00 84.00 312 GLY A CA 1
ATOM 2283 C C . GLY A 1 312 ? -16.763 -3.204 8.012 1.00 84.00 312 GLY A C 1
ATOM 2284 O O . GLY A 1 312 ? -16.939 -2.093 7.529 1.00 84.00 312 GLY A O 1
ATOM 2285 N N . GLU A 1 313 ? -16.134 -3.392 9.171 1.00 91.44 313 GLU A N 1
ATOM 2286 C CA . GLU A 1 313 ? -15.603 -2.299 9.975 1.00 91.44 313 GLU A CA 1
ATOM 2287 C C . GLU A 1 313 ? -14.076 -2.272 9.922 1.00 91.44 313 GLU A C 1
ATOM 2289 O O . GLU A 1 313 ? -13.393 -3.300 9.865 1.00 91.44 313 GLU A O 1
ATOM 2294 N N . THR A 1 314 ? -13.530 -1.064 9.997 1.00 95.50 314 THR A N 1
ATOM 2295 C CA . THR A 1 314 ? -12.123 -0.843 10.318 1.00 95.50 314 THR A CA 1
ATOM 2296 C C . THR A 1 314 ? -12.030 -0.175 11.677 1.00 95.50 314 THR A C 1
ATOM 2298 O O . THR A 1 314 ? -12.688 0.834 11.913 1.00 95.50 314 THR A O 1
ATOM 2301 N N . LEU A 1 315 ? -11.198 -0.729 12.557 1.00 97.06 315 LEU A N 1
ATOM 2302 C CA . LEU A 1 315 ? -10.869 -0.179 13.865 1.00 97.06 315 LEU A CA 1
ATOM 2303 C C . LEU A 1 315 ? -9.365 0.105 13.943 1.00 97.06 315 LEU A C 1
ATOM 2305 O O . LEU A 1 315 ? -8.535 -0.800 13.819 1.00 97.06 315 LEU A O 1
ATOM 2309 N N . LEU A 1 316 ? -9.031 1.362 14.212 1.00 97.00 316 LEU A N 1
ATOM 2310 C CA . LEU A 1 316 ? -7.715 1.795 14.659 1.00 97.00 316 LEU A CA 1
ATOM 2311 C C . LEU A 1 316 ? -7.738 1.929 16.181 1.00 97.00 316 LEU A C 1
ATOM 2313 O O . LEU A 1 316 ? -8.622 2.591 16.722 1.00 97.00 316 LEU A O 1
ATOM 2317 N N . VAL A 1 317 ? -6.766 1.326 16.864 1.00 97.00 317 VAL A N 1
ATOM 2318 C CA . VAL A 1 317 ? -6.552 1.510 18.308 1.00 97.00 317 VAL A CA 1
ATOM 2319 C C . VAL A 1 317 ? -5.182 2.136 18.512 1.00 97.00 317 VAL A C 1
ATOM 2321 O O . VAL A 1 317 ? -4.170 1.581 18.078 1.00 97.00 317 VAL A O 1
ATOM 2324 N N . LEU A 1 318 ? -5.154 3.295 19.158 1.00 95.88 318 LEU A N 1
ATOM 2325 C CA . LEU A 1 318 ? -3.960 4.089 19.416 1.00 95.88 318 LEU A CA 1
ATOM 2326 C C . LEU A 1 318 ? -3.755 4.186 20.935 1.00 95.88 318 LEU A C 1
ATOM 2328 O O . LEU A 1 318 ? -4.351 5.059 21.568 1.00 95.88 318 LEU A O 1
ATOM 2332 N N . PRO A 1 319 ? -2.953 3.291 21.541 1.00 96.06 319 PRO A N 1
ATOM 2333 C CA . PRO A 1 319 ? -2.564 3.423 22.942 1.00 96.06 319 PRO A CA 1
ATOM 2334 C C . PRO A 1 319 ? -1.891 4.775 23.200 1.00 96.06 319 PRO A C 1
ATOM 2336 O O . PRO A 1 319 ? -0.983 5.147 22.458 1.00 96.06 319 PRO A O 1
ATOM 2339 N N . LEU A 1 320 ? -2.313 5.487 24.246 1.00 92.94 320 LEU A N 1
ATOM 2340 C CA . LEU A 1 320 ? -1.749 6.781 24.652 1.00 92.94 320 LEU A CA 1
ATOM 2341 C C . LEU A 1 320 ? -0.492 6.566 25.502 1.00 92.94 320 LEU A C 1
ATOM 2343 O O . LEU A 1 320 ? -0.462 6.830 26.701 1.00 92.94 320 LEU A O 1
ATOM 2347 N N . ASP A 1 321 ? 0.544 6.011 24.883 1.00 91.00 321 ASP A N 1
ATOM 2348 C CA . ASP A 1 321 ? 1.818 5.652 25.518 1.00 91.00 321 ASP A CA 1
ATOM 2349 C C . ASP A 1 321 ? 2.919 6.709 25.296 1.00 91.00 321 ASP A C 1
ATOM 2351 O O . ASP A 1 321 ? 4.064 6.528 25.719 1.00 91.00 321 ASP A O 1
ATOM 2355 N N . ARG A 1 322 ? 2.576 7.852 24.684 1.00 88.62 322 ARG A N 1
ATOM 2356 C CA . ARG A 1 322 ? 3.488 8.986 24.499 1.00 88.62 322 ARG A CA 1
ATOM 2357 C C . ARG A 1 322 ? 3.523 9.908 25.724 1.00 88.62 322 ARG A C 1
ATOM 2359 O O . ARG A 1 322 ? 2.472 10.339 26.200 1.00 88.62 322 ARG A O 1
ATOM 2366 N N . PRO A 1 323 ? 4.718 10.284 26.224 1.00 85.19 323 PRO A N 1
ATOM 2367 C CA . PRO A 1 323 ? 4.831 11.212 27.344 1.00 85.19 323 PRO A CA 1
ATOM 2368 C C . PRO A 1 323 ? 4.183 12.565 27.037 1.00 85.19 323 PRO A C 1
ATOM 2370 O O . PRO A 1 323 ? 4.499 13.188 26.027 1.00 85.19 323 PRO A O 1
ATOM 2373 N N . GLY A 1 324 ? 3.327 13.038 27.943 1.00 84.00 324 GLY A N 1
ATOM 2374 C CA . GLY A 1 324 ? 2.685 14.351 27.831 1.00 84.00 324 GLY A CA 1
ATOM 2375 C C . GLY A 1 324 ? 1.440 14.394 26.944 1.00 84.00 324 GLY A C 1
ATOM 2376 O O . GLY A 1 324 ? 0.907 15.478 26.756 1.00 84.00 324 GLY A O 1
ATOM 2377 N N . VAL A 1 325 ? 0.971 13.252 26.431 1.00 85.62 325 VAL A N 1
ATOM 2378 C CA . VAL A 1 325 ? -0.309 13.151 25.719 1.00 85.62 325 VAL A CA 1
ATOM 2379 C C . VAL A 1 325 ? -1.357 12.584 26.665 1.00 85.62 325 VAL A C 1
ATOM 2381 O O . VAL A 1 325 ? -1.186 11.482 27.187 1.00 85.62 325 VAL A O 1
ATOM 2384 N N . THR A 1 326 ? -2.446 13.318 26.891 1.00 88.06 326 THR A N 1
ATOM 2385 C CA . THR A 1 326 ? -3.559 12.853 27.727 1.00 88.06 326 THR A CA 1
ATOM 2386 C C . THR A 1 326 ? -4.853 12.711 26.930 1.00 88.06 326 THR A C 1
ATOM 2388 O O . THR A 1 326 ? -5.064 13.366 25.910 1.00 88.06 326 THR A O 1
ATOM 2391 N N . ALA A 1 327 ? -5.769 11.879 27.431 1.00 88.81 327 ALA A N 1
ATOM 2392 C CA . ALA A 1 327 ? -7.125 11.785 26.892 1.00 88.81 327 ALA A CA 1
ATOM 2393 C C . ALA A 1 327 ? -7.861 13.139 26.914 1.00 88.81 327 ALA A C 1
ATOM 2395 O O . ALA A 1 327 ? -8.672 13.410 26.032 1.00 88.81 327 ALA A O 1
ATOM 2396 N N . ALA A 1 328 ? -7.558 14.004 27.889 1.00 87.69 328 ALA A N 1
ATOM 2397 C CA . ALA A 1 328 ? -8.135 15.342 27.976 1.00 87.69 328 ALA A CA 1
ATOM 2398 C C . ALA A 1 328 ? -7.655 16.251 26.832 1.00 87.69 328 ALA A C 1
ATOM 2400 O O . ALA A 1 328 ? -8.473 16.948 26.236 1.00 87.69 328 ALA A O 1
ATOM 2401 N N . ASP A 1 329 ? -6.366 16.192 26.478 1.00 86.38 329 ASP A N 1
ATOM 2402 C CA . ASP A 1 329 ? -5.815 16.954 25.349 1.00 86.38 329 ASP A CA 1
ATOM 2403 C C . ASP A 1 329 ? -6.468 16.524 24.031 1.00 86.38 329 ASP A C 1
ATOM 2405 O O . ASP A 1 329 ? -6.891 17.359 23.234 1.00 86.38 329 ASP A O 1
ATOM 2409 N N . LEU A 1 330 ? -6.631 15.211 23.837 1.00 87.75 330 LEU A N 1
ATOM 2410 C CA . LEU A 1 330 ? -7.300 14.662 22.657 1.00 87.75 330 LEU A CA 1
ATOM 2411 C C . LEU A 1 330 ? -8.783 15.015 22.595 1.00 87.75 330 LEU A C 1
ATOM 2413 O O . LEU A 1 330 ? -9.306 15.262 21.511 1.00 87.75 330 LEU A O 1
ATOM 2417 N N . ALA A 1 331 ? -9.466 15.045 23.740 1.00 87.31 331 ALA A N 1
ATOM 2418 C CA . ALA A 1 331 ? -10.860 15.465 23.803 1.00 87.31 331 ALA A CA 1
ATOM 2419 C C . ALA A 1 331 ? -11.004 16.944 23.425 1.00 87.31 331 ALA A C 1
ATOM 2421 O O . ALA A 1 331 ? -11.894 17.281 22.650 1.00 87.31 331 ALA A O 1
ATOM 2422 N N . ALA A 1 332 ? -10.096 17.803 23.899 1.00 86.38 332 ALA A N 1
ATOM 2423 C CA . ALA A 1 332 ? -10.060 19.210 23.515 1.00 86.38 332 ALA A CA 1
ATOM 2424 C C . ALA A 1 332 ? -9.758 19.394 22.016 1.00 86.38 332 ALA A C 1
ATOM 2426 O O . ALA A 1 332 ? -10.382 20.230 21.365 1.00 86.38 332 ALA A O 1
ATOM 2427 N N . GLU A 1 333 ? -8.849 18.596 21.443 1.00 86.06 333 GLU A N 1
ATOM 2428 C CA . GLU A 1 333 ? -8.577 18.612 19.999 1.00 86.06 333 GLU A CA 1
ATOM 2429 C C . GLU A 1 333 ? -9.798 18.150 19.184 1.00 86.06 333 GLU A C 1
ATOM 2431 O O . GLU A 1 333 ? -10.139 18.773 18.178 1.00 86.06 333 GLU A O 1
ATOM 2436 N N . ALA A 1 334 ? -10.495 17.101 19.632 1.00 86.62 334 ALA A N 1
ATOM 2437 C CA . ALA A 1 334 ? -11.715 16.610 18.993 1.00 86.62 334 ALA A CA 1
ATOM 2438 C C . ALA A 1 334 ? -12.877 17.618 19.088 1.00 86.62 334 ALA A C 1
ATOM 2440 O O . ALA A 1 334 ? -13.640 17.771 18.133 1.00 86.62 334 ALA A O 1
ATOM 2441 N N . ASP A 1 335 ? -12.995 18.346 20.200 1.00 84.00 335 ASP A N 1
ATOM 2442 C CA . ASP A 1 335 ? -13.962 19.441 20.353 1.00 84.00 335 ASP A CA 1
ATOM 2443 C C . ASP A 1 335 ? -13.654 20.619 19.439 1.00 84.00 335 ASP A C 1
ATOM 2445 O O . ASP A 1 335 ? -14.564 21.234 18.887 1.00 84.00 335 ASP A O 1
ATOM 2449 N N . ALA A 1 336 ? -12.369 20.910 19.244 1.00 86.75 336 ALA A N 1
ATOM 2450 C CA . ALA A 1 336 ? -11.922 21.974 18.362 1.00 86.75 336 ALA A CA 1
ATOM 2451 C C . ALA A 1 336 ? -12.143 21.659 16.872 1.00 86.75 336 ALA A C 1
ATOM 2453 O O . ALA A 1 336 ? -11.953 22.551 16.043 1.00 86.75 336 ALA A O 1
ATOM 2454 N N . LEU A 1 337 ? -12.544 20.431 16.506 1.00 85.25 337 LEU A N 1
ATOM 2455 C CA . LEU A 1 337 ? -12.876 20.102 15.120 1.00 85.25 337 LEU A CA 1
ATOM 2456 C C . LEU A 1 337 ? -14.105 20.911 14.664 1.00 85.25 337 LEU A C 1
ATOM 2458 O O . LEU A 1 337 ? -15.198 20.727 15.213 1.00 85.25 337 LEU A O 1
ATOM 2462 N N . PRO A 1 338 ? -13.968 21.782 13.651 1.00 84.38 338 PRO A N 1
ATOM 2463 C CA . PRO A 1 338 ? -15.102 22.515 13.102 1.00 84.38 338 PRO A CA 1
ATOM 2464 C C . PRO A 1 338 ? -16.073 21.549 12.412 1.00 84.38 338 PRO A C 1
ATOM 2466 O O . PRO A 1 338 ? -15.645 20.580 11.778 1.00 84.38 338 PRO A O 1
ATOM 2469 N N . ALA A 1 339 ? -17.378 21.810 12.494 1.00 83.50 339 ALA A N 1
ATOM 2470 C CA . ALA A 1 339 ? -18.398 20.981 11.843 1.00 83.50 339 ALA A CA 1
ATOM 2471 C C . ALA A 1 339 ? -18.206 20.951 10.308 1.00 83.50 339 ALA A C 1
ATOM 2473 O O . ALA A 1 339 ? -18.431 19.942 9.634 1.00 83.50 339 ALA A O 1
ATOM 2474 N N . GLU A 1 340 ? -17.674 22.044 9.763 1.00 85.25 340 GLU A N 1
ATOM 2475 C CA . GLU A 1 340 ? -17.318 22.266 8.366 1.00 85.25 340 GLU A CA 1
ATOM 2476 C C . GLU A 1 340 ? -16.281 21.274 7.837 1.00 85.25 340 GLU A C 1
ATOM 2478 O O . GLU A 1 340 ? -16.154 21.122 6.619 1.00 85.25 340 GLU A O 1
ATOM 2483 N N . VAL A 1 341 ? -15.581 20.542 8.712 1.00 84.31 341 VAL A N 1
ATOM 2484 C CA . VAL A 1 341 ? -14.687 19.456 8.300 1.00 84.31 341 VAL A CA 1
ATOM 2485 C C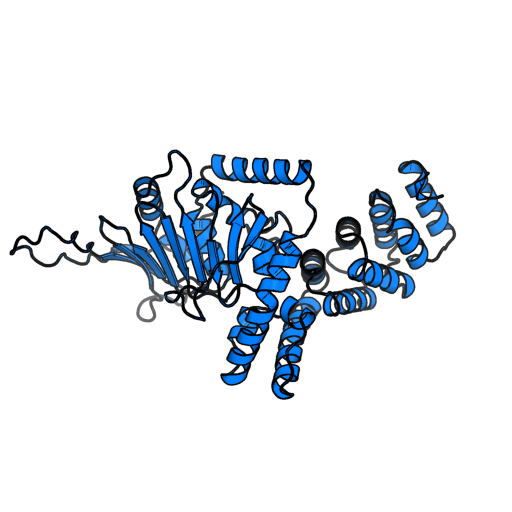 . VAL A 1 341 ? -15.411 18.467 7.377 1.00 84.31 341 VAL A C 1
ATOM 2487 O O . VAL A 1 341 ? -14.854 18.068 6.354 1.00 84.31 341 VAL A O 1
ATOM 2490 N N . LEU A 1 342 ? -16.689 18.169 7.645 1.00 85.81 342 LEU A N 1
ATOM 2491 C CA . LEU A 1 342 ? -17.509 17.262 6.834 1.00 85.81 342 LEU A CA 1
ATOM 2492 C C . LEU A 1 342 ? -17.810 17.810 5.429 1.00 85.81 342 LEU A C 1
ATOM 2494 O O . LEU A 1 342 ? -18.021 17.032 4.500 1.00 85.81 342 LEU A O 1
ATOM 2498 N N . LEU A 1 343 ? -17.793 19.135 5.236 1.00 85.44 343 LEU A N 1
ATOM 2499 C CA . LEU A 1 343 ? -17.988 19.759 3.920 1.00 85.44 343 LEU A CA 1
ATOM 2500 C C . LEU A 1 343 ? -16.785 19.540 2.996 1.00 85.44 343 LEU A C 1
ATOM 2502 O O . LEU A 1 343 ? -16.943 19.539 1.774 1.00 85.44 343 LEU A O 1
ATOM 2506 N N . THR A 1 344 ? -15.596 19.345 3.574 1.00 84.56 344 THR A N 1
ATOM 2507 C CA . THR A 1 344 ? -14.346 19.114 2.831 1.00 84.56 344 THR A CA 1
ATOM 2508 C C . THR A 1 344 ? -14.159 17.657 2.401 1.00 84.56 344 THR A C 1
ATOM 2510 O O . THR A 1 344 ? -13.363 17.376 1.503 1.00 84.56 344 THR A O 1
ATOM 2513 N N . LEU A 1 345 ? -14.913 16.737 3.008 1.00 87.44 345 LEU A N 1
ATOM 2514 C CA . LEU A 1 345 ? -14.822 15.295 2.793 1.00 87.44 345 LEU A CA 1
ATOM 2515 C C . LEU A 1 345 ? -15.824 14.825 1.723 1.00 87.44 345 LEU A C 1
ATOM 2517 O O . LEU A 1 345 ? -16.901 15.401 1.518 1.00 87.44 345 LEU A O 1
ATOM 2521 N N . ARG A 1 346 ? -15.453 13.790 0.963 1.00 88.94 346 ARG A N 1
ATOM 2522 C CA . ARG A 1 346 ? -16.214 13.345 -0.217 1.00 88.94 346 ARG A CA 1
ATOM 2523 C C . ARG A 1 346 ? -17.357 12.407 0.164 1.00 88.94 346 ARG A C 1
ATOM 2525 O O . ARG A 1 346 ? -18.488 12.583 -0.312 1.00 88.94 346 ARG A O 1
ATOM 2532 N N . HIS A 1 347 ? -17.064 11.449 1.025 1.00 90.88 347 HIS A N 1
ATOM 2533 C CA . HIS A 1 347 ? -17.899 10.323 1.415 1.00 90.88 347 HIS A CA 1
ATOM 2534 C C . HIS A 1 347 ? -18.458 10.467 2.828 1.00 90.88 347 HIS A C 1
ATOM 2536 O O . HIS A 1 347 ? -19.640 10.179 3.009 1.00 90.88 347 HIS A O 1
ATOM 2542 N N . LEU A 1 348 ? -17.671 10.981 3.779 1.00 90.44 348 LEU A N 1
ATOM 2543 C CA . LEU A 1 348 ? -18.067 11.044 5.183 1.00 90.44 348 LEU A CA 1
ATOM 2544 C C . LEU A 1 348 ? -19.319 11.913 5.376 1.00 90.44 348 LEU A C 1
ATOM 2546 O O . LEU A 1 348 ? -19.449 13.008 4.812 1.00 90.44 348 LEU A O 1
ATOM 2550 N N . ARG A 1 349 ? -20.273 11.398 6.153 1.00 91.50 349 ARG A N 1
ATOM 2551 C CA . ARG A 1 349 ? -21.546 12.064 6.468 1.00 91.50 349 ARG A CA 1
ATOM 2552 C C . ARG A 1 349 ? -21.780 12.215 7.955 1.00 91.50 349 ARG A C 1
ATOM 2554 O O . ARG A 1 349 ? -22.478 13.148 8.331 1.00 91.50 349 ARG A O 1
ATOM 2561 N N . ARG A 1 350 ? -21.210 11.340 8.778 1.00 93.50 350 ARG A N 1
ATOM 2562 C CA . ARG A 1 350 ? -21.388 11.380 10.225 1.00 93.50 350 ARG A CA 1
ATOM 2563 C C . ARG A 1 350 ? -20.069 11.161 10.952 1.00 93.50 350 ARG A C 1
ATOM 2565 O O . ARG A 1 350 ? -19.302 10.269 10.590 1.00 93.50 350 ARG A O 1
ATOM 2572 N N . LEU A 1 351 ? -19.831 11.964 11.980 1.00 92.44 351 LEU A N 1
ATOM 2573 C CA . LEU A 1 351 ? -18.725 11.829 12.916 1.00 92.44 351 LEU A CA 1
ATOM 2574 C C . LEU A 1 351 ? -19.287 11.836 14.338 1.00 92.44 351 LEU A C 1
ATOM 2576 O O . LEU A 1 351 ? -19.696 12.877 14.845 1.00 92.44 351 LEU A O 1
ATOM 2580 N N . ALA A 1 352 ? -19.280 10.669 14.975 1.00 93.00 352 ALA A N 1
ATOM 2581 C CA . ALA A 1 352 ? -19.639 10.513 16.375 1.00 93.00 352 ALA A CA 1
ATOM 2582 C C . ALA A 1 352 ? -18.380 10.573 17.248 1.00 93.00 352 ALA A C 1
ATOM 2584 O O . ALA A 1 352 ? -17.423 9.835 17.019 1.00 93.00 352 ALA A O 1
ATOM 2585 N N . LEU A 1 353 ? -18.382 11.433 18.259 1.00 90.81 353 LEU A N 1
ATOM 2586 C CA . LEU A 1 353 ? -17.299 11.625 19.216 1.00 90.81 353 LEU A CA 1
ATOM 2587 C C . LEU A 1 353 ? -17.797 11.217 20.605 1.00 90.81 353 LEU A C 1
ATOM 2589 O O . LEU A 1 353 ? -18.711 11.834 21.152 1.00 90.81 353 LEU A O 1
ATOM 2593 N N . ALA A 1 354 ? -17.185 10.187 21.180 1.00 89.06 354 ALA A N 1
ATOM 2594 C CA . ALA A 1 354 ? -17.473 9.680 22.516 1.00 89.06 354 ALA A CA 1
ATOM 2595 C C . ALA A 1 354 ? -16.252 9.846 23.432 1.00 89.06 354 ALA A C 1
ATOM 2597 O O . ALA A 1 354 ? -15.109 9.643 23.011 1.00 89.06 354 ALA A O 1
ATOM 2598 N N . ARG A 1 355 ? -16.500 10.196 24.698 1.00 82.44 355 ARG A N 1
ATOM 2599 C CA . ARG A 1 355 ? -15.476 10.389 25.735 1.00 82.44 355 ARG A CA 1
ATOM 2600 C C . ARG A 1 355 ? -15.996 9.901 27.096 1.00 82.44 355 ARG A C 1
ATOM 2602 O O . ARG A 1 355 ? -17.212 9.814 27.252 1.00 82.44 355 ARG A O 1
ATOM 2609 N N . PRO A 1 356 ? -15.125 9.619 28.079 1.00 65.06 356 PRO A N 1
ATOM 2610 C CA . PRO A 1 356 ? -15.520 8.928 29.305 1.00 65.06 356 PRO A CA 1
ATOM 2611 C C . PRO A 1 356 ? -16.307 9.832 30.261 1.00 65.06 356 PRO A C 1
ATOM 2613 O O . PRO A 1 356 ? -17.274 9.382 30.857 1.00 65.06 356 PRO A O 1
ATOM 2616 N N . ASP A 1 357 ? -15.925 11.112 30.364 1.00 67.75 357 ASP A N 1
ATOM 2617 C CA . ASP A 1 357 ? -16.396 12.030 31.416 1.00 67.75 357 ASP A CA 1
ATOM 2618 C C . ASP A 1 357 ? -17.017 13.325 30.856 1.00 67.75 357 ASP A C 1
ATOM 2620 O O . ASP A 1 357 ? -16.861 14.411 31.416 1.00 67.75 357 ASP A O 1
ATOM 2624 N N . GLY A 1 358 ? -17.701 13.257 29.713 1.00 66.56 358 GLY A N 1
ATOM 2625 C CA . GLY A 1 358 ? -18.302 14.448 29.116 1.00 66.56 358 GLY A CA 1
ATOM 2626 C C . GLY A 1 358 ? -19.327 14.149 28.033 1.00 66.56 358 GLY A C 1
ATOM 2627 O O . GLY A 1 358 ? -19.490 12.996 27.634 1.00 66.56 358 GLY A O 1
ATOM 2628 N N . PRO A 1 359 ? -20.035 15.182 27.551 1.00 71.38 359 PRO A N 1
ATOM 2629 C CA . PRO A 1 359 ? -21.029 14.997 26.514 1.00 71.38 359 PRO A CA 1
ATOM 2630 C C . PRO A 1 359 ? -20.377 14.462 25.235 1.00 71.38 359 PRO A C 1
ATOM 2632 O O . PRO A 1 359 ? -19.333 14.948 24.781 1.00 71.38 359 PRO A O 1
ATOM 2635 N N . GLY A 1 360 ? -20.999 13.442 24.654 1.00 78.62 360 GLY A N 1
ATOM 2636 C CA . GLY A 1 360 ? -20.705 13.042 23.288 1.00 78.62 360 GLY A CA 1
ATOM 2637 C C . GLY A 1 360 ? -21.083 14.161 22.319 1.00 78.62 360 GLY A C 1
ATOM 2638 O O . GLY A 1 360 ? -21.968 14.974 22.596 1.00 78.62 360 GLY A O 1
ATOM 2639 N N . ARG A 1 361 ? -20.401 14.214 21.183 1.00 82.62 361 ARG A N 1
ATOM 2640 C CA . ARG A 1 361 ? -20.666 15.182 20.117 1.00 82.62 361 ARG A CA 1
ATOM 2641 C C . ARG A 1 361 ? -20.883 14.412 18.826 1.00 82.62 361 ARG A C 1
ATOM 2643 O O . ARG A 1 361 ? -20.051 13.594 18.458 1.00 82.62 361 ARG A O 1
ATOM 2650 N N . ASP A 1 362 ? -22.001 14.645 18.161 1.00 83.69 362 ASP A N 1
ATOM 2651 C CA . ASP A 1 362 ? -22.350 14.000 16.900 1.00 83.69 362 ASP A CA 1
ATOM 2652 C C . ASP A 1 362 ? -22.520 15.078 15.830 1.00 83.69 362 ASP A C 1
ATOM 2654 O O . ASP A 1 362 ? -23.396 15.948 15.914 1.00 83.69 362 ASP A O 1
ATOM 2658 N N . LEU A 1 363 ? -21.617 15.036 14.855 1.00 82.50 363 LEU A N 1
ATOM 2659 C CA . LEU A 1 363 ? -21.607 15.900 13.689 1.00 82.50 363 LEU A CA 1
ATOM 2660 C C . LEU A 1 363 ? -22.194 15.134 12.515 1.00 82.50 363 LEU A C 1
ATOM 2662 O O . LEU A 1 363 ? -21.704 14.063 12.156 1.00 82.50 363 LEU A O 1
ATOM 2666 N N . SER A 1 364 ? -23.206 15.707 11.872 1.00 82.56 364 SER A N 1
ATOM 2667 C CA . SER A 1 364 ? -23.886 15.071 10.749 1.00 82.56 364 SER A CA 1
ATOM 2668 C C . SER A 1 364 ? -24.095 16.045 9.596 1.00 82.56 364 SER A C 1
ATOM 2670 O O . SER A 1 364 ? -24.438 17.211 9.776 1.00 82.56 364 SER A O 1
ATOM 2672 N N . LEU A 1 365 ? -23.874 15.568 8.376 1.00 78.25 365 LEU A N 1
ATOM 2673 C CA . LEU A 1 365 ? -24.125 16.324 7.159 1.00 78.25 365 LEU A CA 1
ATOM 2674 C C . LEU A 1 365 ? -25.547 16.033 6.674 1.00 78.25 365 LEU A C 1
ATOM 2676 O O . LEU A 1 365 ? -25.846 14.921 6.230 1.00 78.25 365 LEU A O 1
ATOM 2680 N N . ALA A 1 366 ? -26.413 17.040 6.731 1.00 66.88 366 ALA A N 1
ATOM 2681 C CA . ALA A 1 366 ? -27.750 16.972 6.172 1.00 66.88 366 ALA A CA 1
ATOM 2682 C C . ALA A 1 366 ? -27.712 17.356 4.684 1.00 66.88 366 ALA A C 1
ATOM 2684 O O . ALA A 1 366 ? -27.106 18.346 4.266 1.00 66.88 366 ALA A O 1
ATOM 2685 N N . LEU A 1 367 ? -28.368 16.544 3.856 1.00 55.06 367 LEU A N 1
ATOM 2686 C CA . LEU A 1 367 ? -28.708 16.921 2.489 1.00 55.06 367 LEU A CA 1
ATOM 2687 C C . LEU A 1 367 ? -30.134 17.459 2.538 1.00 55.06 367 LEU A C 1
ATOM 2689 O O . LEU A 1 367 ? -31.078 16.667 2.541 1.00 55.06 367 LEU A O 1
ATOM 2693 N N . ASP A 1 368 ? -30.292 18.779 2.610 1.00 46.41 368 ASP A N 1
ATOM 2694 C CA . ASP A 1 368 ? -31.612 19.410 2.585 1.00 46.41 368 ASP A CA 1
ATOM 2695 C C . ASP A 1 368 ? -32.304 19.089 1.252 1.00 46.41 368 ASP A C 1
ATOM 2697 O O . ASP A 1 368 ? -32.050 19.706 0.218 1.00 46.41 368 ASP A O 1
ATOM 2701 N N . ARG A 1 369 ? -33.177 18.075 1.259 1.00 44.28 369 ARG A N 1
ATOM 2702 C CA . ARG A 1 369 ? -33.981 17.684 0.091 1.00 44.28 369 ARG A CA 1
ATOM 2703 C C . ARG A 1 369 ? -35.234 18.542 -0.089 1.00 44.28 369 ARG A C 1
ATOM 2705 O O . ARG A 1 369 ? -35.822 18.485 -1.164 1.00 44.28 369 ARG A O 1
ATOM 2712 N N . GLU A 1 370 ? -35.640 19.319 0.919 1.00 41.03 370 GLU A N 1
ATOM 2713 C CA . GLU A 1 370 ? -36.970 19.949 0.941 1.00 41.03 370 GLU A CA 1
ATOM 2714 C C . GLU A 1 370 ? -36.994 21.487 0.896 1.00 41.03 370 GLU A C 1
ATOM 2716 O O . GLU A 1 370 ? -38.045 22.041 0.584 1.00 41.03 370 GLU A O 1
ATOM 2721 N N . THR A 1 371 ? -35.885 22.209 1.112 1.00 41.94 371 THR A N 1
ATOM 2722 C CA . THR A 1 371 ? -35.928 23.695 1.142 1.00 41.94 371 THR A CA 1
ATOM 2723 C C . THR A 1 371 ? -34.733 24.433 0.535 1.00 41.94 371 THR A C 1
ATOM 2725 O O . THR A 1 371 ? -34.679 25.658 0.628 1.00 41.94 371 THR A O 1
ATOM 2728 N N . ALA A 1 372 ? -33.790 23.742 -0.102 1.00 37.38 372 ALA A N 1
ATOM 2729 C CA . ALA A 1 372 ? -32.570 24.358 -0.616 1.00 37.38 372 ALA A CA 1
ATOM 2730 C C . ALA A 1 372 ? -32.438 24.210 -2.137 1.00 37.38 372 ALA A C 1
ATOM 2732 O O . ALA A 1 372 ? -32.913 23.242 -2.737 1.00 37.38 372 ALA A O 1
ATOM 2733 N N . SER A 1 373 ? -31.786 25.186 -2.769 1.00 43.06 373 SER A N 1
ATOM 2734 C CA . SER A 1 373 ? -31.467 25.125 -4.199 1.00 43.06 373 SER A CA 1
ATOM 2735 C C . SER A 1 373 ? -30.616 23.875 -4.489 1.00 43.06 373 SER A C 1
ATOM 2737 O O . SER A 1 373 ? -29.842 23.464 -3.621 1.00 43.06 373 SER A O 1
ATOM 2739 N N . PRO A 1 374 ? -30.705 23.247 -5.680 1.00 37.41 374 PRO A N 1
ATOM 2740 C CA . PRO A 1 374 ? -29.972 22.014 -5.967 1.00 37.41 374 PRO A CA 1
ATOM 2741 C C . PRO A 1 374 ? -28.458 22.207 -5.764 1.00 37.41 374 PRO A C 1
ATOM 2743 O O . PRO A 1 374 ? -27.810 22.864 -6.575 1.00 37.41 374 PRO A O 1
ATOM 2746 N N . GLY A 1 375 ? -27.897 21.638 -4.689 1.00 51.31 375 GLY A N 1
ATOM 2747 C CA . GLY A 1 375 ? -26.451 21.635 -4.422 1.00 51.31 375 GLY A CA 1
ATOM 2748 C C . GLY A 1 375 ? -25.981 22.201 -3.075 1.00 51.31 375 GLY A C 1
ATOM 2749 O O . GLY A 1 375 ? -24.790 22.086 -2.791 1.00 51.31 375 GLY A O 1
ATOM 2750 N N . GLU A 1 376 ? -26.851 22.769 -2.235 1.00 55.12 376 GLU A N 1
ATOM 2751 C CA . GLU A 1 376 ? -26.456 23.228 -0.890 1.00 55.12 376 GLU A CA 1
ATOM 2752 C C . GLU A 1 376 ? -26.316 22.044 0.091 1.00 55.12 376 GLU A C 1
ATOM 2754 O O . GLU A 1 376 ? -27.167 21.155 0.144 1.00 55.12 376 GLU A O 1
ATOM 2759 N N . ARG A 1 377 ? -25.210 22.008 0.848 1.00 60.06 377 ARG A N 1
ATOM 2760 C CA . ARG A 1 377 ? -24.955 21.044 1.934 1.00 60.06 377 ARG A CA 1
ATOM 2761 C C . ARG A 1 377 ? -24.977 21.802 3.255 1.00 60.06 377 ARG A C 1
ATOM 2763 O O . ARG A 1 377 ? -24.301 22.823 3.361 1.00 60.06 377 ARG A O 1
ATOM 2770 N N . THR A 1 378 ? -25.701 21.297 4.245 1.00 65.25 378 THR A N 1
ATOM 2771 C CA . THR A 1 378 ? -25.770 21.880 5.590 1.00 65.25 378 THR A CA 1
ATOM 2772 C C . THR A 1 378 ? -25.185 20.898 6.600 1.00 65.25 378 THR A C 1
ATOM 2774 O O . THR A 1 378 ? -25.295 19.681 6.440 1.00 65.25 378 THR A O 1
ATOM 2777 N N . VAL A 1 379 ? -24.501 21.411 7.623 1.00 71.06 379 VAL A N 1
ATOM 2778 C CA . VAL A 1 379 ? -23.976 20.580 8.713 1.00 71.06 379 VAL A CA 1
ATOM 2779 C C . VAL A 1 379 ? -24.808 20.848 9.957 1.00 71.06 379 VAL A C 1
ATOM 2781 O O . VAL A 1 379 ? -25.049 21.999 10.316 1.00 71.06 379 VAL A O 1
ATOM 2784 N N . GLY A 1 380 ? -25.292 19.774 10.569 1.00 72.69 380 GLY A N 1
ATOM 2785 C CA . GLY A 1 380 ? -25.953 19.790 11.861 1.00 72.69 380 GLY A CA 1
ATOM 2786 C C . GLY A 1 380 ? -25.013 19.261 12.934 1.00 72.69 380 GLY A C 1
ATOM 2787 O O . GLY A 1 380 ? -24.311 18.267 12.735 1.00 72.69 380 GLY A O 1
ATOM 2788 N N . GLU A 1 381 ? -25.028 19.916 14.084 1.00 76.75 381 GLU A N 1
ATOM 2789 C CA . GLU A 1 381 ? -24.315 19.474 15.274 1.00 76.75 381 GLU A CA 1
ATOM 2790 C C . GLU A 1 381 ? -25.317 19.158 16.383 1.00 76.75 381 GLU A C 1
ATOM 2792 O O . GLU A 1 381 ? -26.231 19.941 16.664 1.00 76.75 381 GLU A O 1
ATOM 2797 N N . THR A 1 382 ? -25.139 17.994 17.004 1.00 78.62 382 THR A N 1
ATOM 2798 C CA . THR A 1 382 ? -25.899 17.573 18.180 1.00 78.62 382 THR A CA 1
ATOM 2799 C C . THR A 1 382 ? -24.950 17.169 19.297 1.00 78.62 382 THR A C 1
ATOM 2801 O O . THR A 1 382 ? -23.977 16.447 19.083 1.00 78.62 382 THR A O 1
ATOM 2804 N N . VAL A 1 383 ? -25.237 17.641 20.507 1.00 71.62 383 VAL A N 1
ATOM 2805 C CA . VAL A 1 383 ? -24.469 17.312 21.709 1.00 71.62 383 VAL A CA 1
ATOM 2806 C C . VAL A 1 383 ? -25.317 16.378 22.565 1.00 71.62 383 VAL A C 1
ATOM 2808 O O . VAL A 1 383 ? -26.408 16.743 23.002 1.00 71.62 383 VAL A O 1
ATOM 2811 N N . THR A 1 384 ? -24.835 15.157 22.779 1.00 67.56 384 THR A N 1
ATOM 2812 C CA . THR A 1 384 ? -25.496 14.155 23.624 1.00 67.56 384 THR A CA 1
ATOM 2813 C C . THR A 1 384 ? -24.908 14.202 25.034 1.00 67.56 384 THR A C 1
ATOM 2815 O O . THR A 1 384 ? -23.687 14.102 25.160 1.00 67.56 384 THR A O 1
ATOM 2818 N N . PRO A 1 385 ? -25.712 14.324 26.104 1.00 54.28 385 PRO A N 1
ATOM 2819 C CA . PRO A 1 385 ? -25.193 14.277 27.471 1.00 54.28 385 PRO A CA 1
ATOM 2820 C C . PRO A 1 385 ? -24.497 12.933 27.748 1.00 54.28 385 PRO A C 1
ATOM 2822 O O . PRO A 1 385 ? -24.956 11.891 27.285 1.00 54.28 385 PRO A O 1
ATOM 2825 N N . GLY A 1 386 ? -23.368 12.964 28.464 1.00 50.06 386 GLY A N 1
ATOM 2826 C CA . GLY A 1 386 ? -22.605 11.757 28.804 1.00 50.06 386 GLY A CA 1
ATOM 2827 C C . GLY A 1 386 ? -23.360 10.869 29.797 1.00 50.06 386 GLY A C 1
ATOM 2828 O O . GLY A 1 386 ? -24.119 11.377 30.626 1.00 50.06 386 GLY A O 1
ATOM 2829 N N . GLU A 1 387 ? -23.161 9.549 29.729 1.00 42.97 387 GLU A N 1
ATOM 2830 C CA . GLU A 1 387 ? -23.643 8.655 30.786 1.00 42.97 387 GLU A CA 1
ATOM 2831 C C . GLU A 1 387 ? -22.916 8.995 32.098 1.00 42.97 387 GLU A C 1
ATOM 2833 O O . GLU A 1 387 ? -21.687 9.087 32.105 1.00 42.97 387 GLU A O 1
ATOM 2838 N N . PRO A 1 388 ? -23.630 9.205 33.219 1.00 33.69 388 PRO A N 1
ATOM 2839 C CA . PRO A 1 388 ? -22.975 9.454 34.491 1.00 33.69 388 PRO A CA 1
ATOM 2840 C C . PRO A 1 388 ? -22.163 8.221 34.897 1.00 33.69 388 PRO A C 1
ATOM 2842 O O . PRO A 1 388 ? -22.641 7.089 34.791 1.00 33.69 388 PRO A O 1
ATOM 2845 N N . ALA A 1 389 ? -20.947 8.445 35.402 1.00 35.56 389 ALA A N 1
ATOM 2846 C CA . ALA A 1 389 ? -20.127 7.394 35.989 1.00 35.56 389 ALA A CA 1
ATOM 2847 C C . ALA A 1 389 ? -20.962 6.572 36.987 1.00 35.56 389 ALA A C 1
ATOM 2849 O O . ALA A 1 389 ? -21.700 7.129 37.809 1.00 35.56 389 ALA A O 1
ATOM 2850 N N . ALA A 1 390 ? -20.865 5.242 36.901 1.00 35.59 390 ALA A N 1
ATOM 2851 C CA . ALA A 1 390 ? -21.608 4.315 37.748 1.00 35.59 390 ALA A CA 1
ATOM 2852 C C . ALA A 1 390 ? -21.312 4.586 39.237 1.00 35.59 390 ALA A C 1
ATOM 2854 O O . ALA A 1 390 ? -20.327 4.097 39.786 1.00 35.59 390 ALA A O 1
ATOM 2855 N N . GLY A 1 391 ? -22.154 5.393 39.889 1.00 38.16 391 GLY A N 1
ATOM 2856 C CA . GLY A 1 391 ? -21.964 5.768 41.290 1.00 38.16 391 GLY A CA 1
ATOM 2857 C C . GLY A 1 391 ? -22.766 6.969 41.790 1.00 38.16 391 GLY A C 1
ATOM 2858 O O . GLY A 1 391 ? -23.054 7.016 42.983 1.00 38.16 391 GLY A O 1
ATOM 2859 N N . GLU A 1 392 ? -23.194 7.901 40.933 1.00 38.38 392 GLU A N 1
ATOM 2860 C CA . GLU A 1 392 ? -23.866 9.130 41.397 1.00 38.38 392 GLU A CA 1
ATOM 2861 C C . GLU A 1 392 ? -25.210 9.389 40.701 1.00 38.38 392 GLU A C 1
ATOM 2863 O O . GLU A 1 392 ? -25.401 10.372 39.996 1.00 38.38 392 GLU A O 1
ATOM 2868 N N . ALA A 1 393 ? -26.199 8.526 40.942 1.00 30.56 393 ALA A N 1
ATOM 2869 C CA . ALA A 1 393 ? -27.590 8.870 40.654 1.00 30.56 393 ALA A CA 1
ATOM 2870 C C . ALA A 1 393 ? -28.188 9.634 41.849 1.00 30.56 393 ALA A C 1
ATOM 2872 O O . ALA A 1 393 ? -28.599 9.030 42.843 1.00 30.56 393 ALA A O 1
ATOM 2873 N N . ARG A 1 394 ? -28.265 10.970 41.765 1.00 33.59 394 ARG A N 1
ATOM 2874 C CA . ARG A 1 394 ? -29.208 11.747 42.587 1.00 33.59 394 ARG A CA 1
ATOM 2875 C C . ARG A 1 394 ? -30.562 11.792 41.866 1.00 33.59 394 ARG A C 1
ATOM 2877 O O . ARG A 1 394 ? -30.605 12.187 40.704 1.00 33.59 394 ARG A O 1
ATOM 2884 N N . PRO A 1 395 ? -31.673 11.400 42.510 1.00 30.81 395 PRO A N 1
ATOM 2885 C CA . PRO A 1 395 ? -32.977 11.412 41.862 1.00 30.81 395 PRO A CA 1
ATOM 2886 C C . PRO A 1 395 ? -33.516 12.850 41.810 1.00 30.81 395 PRO A C 1
ATOM 2888 O O . PRO A 1 395 ? -33.791 13.429 42.861 1.00 30.81 395 PRO A O 1
ATOM 2891 N N . GLY A 1 396 ? -33.682 13.421 40.609 1.00 37.44 396 GLY A N 1
ATOM 2892 C CA . GLY A 1 396 ? -34.471 14.651 40.443 1.00 37.44 396 GLY A CA 1
ATOM 2893 C C . GLY A 1 396 ? -34.127 15.634 39.317 1.00 37.44 396 GLY A C 1
ATOM 2894 O O . GLY A 1 396 ? -34.848 16.621 39.210 1.00 37.44 396 GLY A O 1
ATOM 2895 N N . GLU A 1 397 ? -33.102 15.429 38.483 1.00 29.52 397 GLU A N 1
ATOM 2896 C CA . GLU A 1 397 ? -32.823 16.365 37.373 1.00 29.52 397 GLU A CA 1
ATOM 2897 C C . GLU A 1 397 ? -33.518 15.960 36.059 1.00 29.52 397 GLU A C 1
ATOM 2899 O O . GLU A 1 397 ? -33.567 14.770 35.731 1.00 29.52 397 GLU A O 1
ATOM 2904 N N . PRO A 1 398 ? -34.094 16.921 35.306 1.00 30.91 398 PRO A N 1
ATOM 2905 C CA . PRO A 1 398 ? -34.721 16.644 34.020 1.00 30.91 398 PRO A CA 1
ATOM 2906 C C . PRO A 1 398 ? -33.671 16.204 32.992 1.00 30.91 398 PRO A C 1
ATOM 2908 O O . PRO A 1 398 ? -32.548 16.705 32.980 1.00 30.91 398 PRO A O 1
ATOM 2911 N N . ALA A 1 399 ? -34.052 15.267 32.119 1.00 33.59 399 ALA A N 1
ATOM 2912 C CA . ALA A 1 399 ? -33.239 14.838 30.986 1.00 33.59 399 ALA A CA 1
ATOM 2913 C C . ALA A 1 399 ? -32.817 16.057 30.144 1.00 33.59 399 ALA A C 1
ATOM 2915 O O . ALA A 1 399 ? -33.667 16.861 29.759 1.00 33.59 399 ALA A O 1
ATOM 2916 N N . GLY A 1 400 ? -31.508 16.199 29.914 1.00 31.91 400 GLY A N 1
ATOM 2917 C CA . GLY A 1 400 ? -30.903 17.352 29.247 1.00 31.91 400 GLY A CA 1
ATOM 2918 C C . GLY A 1 400 ? -31.496 17.639 27.866 1.00 31.91 400 GLY A C 1
ATOM 2919 O O . GLY A 1 400 ? -31.757 16.725 27.084 1.00 31.91 400 GLY A O 1
ATOM 2920 N N . GLU A 1 401 ? -31.702 18.924 27.577 1.00 29.50 401 GLU A N 1
ATOM 2921 C CA . GLU A 1 401 ? -32.123 19.418 26.266 1.00 29.50 401 GLU A CA 1
ATOM 2922 C C . GLU A 1 401 ? -31.071 19.087 25.197 1.00 29.50 401 GLU A C 1
ATOM 2924 O O . GLU A 1 401 ? -29.910 19.486 25.291 1.00 29.50 401 GLU A O 1
ATOM 2929 N N . THR A 1 402 ? -31.490 18.394 24.139 1.00 32.03 402 THR A N 1
ATOM 2930 C CA . THR A 1 402 ? -30.752 18.312 22.876 1.00 32.03 402 THR A CA 1
ATOM 2931 C C . THR A 1 402 ? -30.770 19.683 22.202 1.00 32.03 402 THR A C 1
ATOM 2933 O O . THR A 1 402 ? -31.805 20.097 21.677 1.00 32.03 402 THR A O 1
ATOM 2936 N N . ALA A 1 403 ? -29.643 20.393 22.202 1.00 31.78 403 ALA A N 1
ATOM 2937 C CA . ALA A 1 403 ? -29.474 21.605 21.408 1.00 31.78 403 ALA A CA 1
ATOM 2938 C C . ALA A 1 403 ? -29.040 21.229 19.981 1.00 31.78 403 ALA A C 1
ATOM 2940 O O . ALA A 1 403 ? -28.011 20.581 19.794 1.00 31.78 403 ALA A O 1
ATOM 2941 N N . THR A 1 404 ? -29.829 21.621 18.979 1.00 34.81 404 THR A N 1
ATOM 2942 C CA . THR A 1 404 ? -29.480 21.499 17.555 1.00 34.81 404 THR A CA 1
ATOM 2943 C C . THR A 1 404 ? -29.026 22.866 17.054 1.00 34.81 404 THR A C 1
ATOM 2945 O O . THR A 1 404 ? -29.833 23.794 16.971 1.00 34.81 404 THR A O 1
ATOM 2948 N N . LEU A 1 405 ? -27.740 23.011 16.735 1.00 37.00 405 LEU A N 1
ATOM 2949 C CA . LEU A 1 405 ? -27.221 24.190 16.040 1.00 37.00 405 LEU A CA 1
ATOM 2950 C C . LEU A 1 405 ? -27.172 23.890 14.538 1.00 37.00 405 LEU A C 1
ATOM 2952 O O . LEU A 1 405 ? -26.529 22.936 14.103 1.00 37.00 405 LEU A O 1
ATOM 2956 N N . HIS A 1 406 ? -27.880 24.704 13.753 1.00 39.75 406 HIS A N 1
ATOM 2957 C CA . HIS A 1 406 ? -27.806 24.703 12.294 1.00 39.75 406 HIS A CA 1
ATOM 2958 C C . HIS A 1 406 ? -26.943 25.881 11.860 1.00 39.75 406 HIS A C 1
ATOM 2960 O O . HIS A 1 406 ? -27.407 27.020 11.939 1.00 39.75 406 HIS A O 1
ATOM 2966 N N . ASP A 1 407 ? -25.727 25.618 11.384 1.00 42.31 407 ASP A N 1
ATOM 2967 C CA . ASP A 1 407 ? -24.917 26.660 10.757 1.00 42.31 407 ASP A CA 1
ATOM 2968 C C . ASP A 1 407 ? -25.039 26.581 9.229 1.00 42.31 407 ASP A C 1
ATOM 2970 O O . ASP A 1 407 ? -24.906 25.518 8.612 1.00 42.31 407 ASP A O 1
ATOM 2974 N N . ARG A 1 408 ? -25.377 27.712 8.602 1.00 36.62 408 ARG A N 1
ATOM 2975 C CA . ARG A 1 408 ? -25.571 27.819 7.149 1.00 36.62 408 ARG A CA 1
ATOM 2976 C C . ARG A 1 408 ? -24.324 28.435 6.543 1.00 36.62 408 ARG A C 1
ATOM 2978 O O . ARG A 1 408 ? -24.193 29.656 6.514 1.00 36.62 408 ARG A O 1
ATOM 2985 N N . VAL A 1 409 ? -23.439 27.606 5.999 1.00 40.53 409 VAL A N 1
ATOM 2986 C CA . VAL A 1 409 ? -22.229 28.092 5.326 1.00 40.53 409 VAL A CA 1
ATOM 2987 C C . VAL A 1 409 ? -22.338 27.859 3.820 1.00 40.53 409 VAL A C 1
ATOM 2989 O O . VAL A 1 409 ? -22.343 26.728 3.341 1.00 40.53 409 VAL A O 1
ATOM 2992 N N . SER A 1 410 ? -22.412 28.950 3.051 1.00 32.41 410 SER A N 1
ATOM 2993 C CA . SER A 1 410 ? -22.281 28.912 1.593 1.00 32.41 410 SER A CA 1
ATOM 2994 C C . SER A 1 410 ? -20.817 28.668 1.227 1.00 32.41 410 SER A C 1
ATOM 2996 O O . SER A 1 410 ? -19.946 29.442 1.625 1.00 32.41 410 SER A O 1
ATOM 2998 N N . GLY A 1 411 ? -20.539 27.605 0.472 1.00 29.94 411 GLY A N 1
ATOM 2999 C CA . GLY A 1 411 ? -19.183 27.197 0.111 1.00 29.94 411 GLY A CA 1
ATOM 3000 C C . GLY A 1 411 ? -18.419 28.255 -0.689 1.00 29.94 411 GLY A C 1
ATOM 3001 O O . GLY A 1 411 ? -18.529 28.325 -1.910 1.00 29.94 411 GLY A O 1
ATOM 3002 N N . SER A 1 412 ? -17.576 29.027 -0.010 1.00 25.81 412 SER A N 1
ATOM 3003 C CA . SER A 1 412 ? -16.431 29.714 -0.609 1.00 25.81 412 SER A CA 1
ATOM 3004 C C . SER A 1 412 ? -15.151 29.059 -0.100 1.00 25.81 412 SER A C 1
ATOM 3006 O O . SER A 1 412 ? -15.017 28.809 1.094 1.00 25.81 412 SER A O 1
ATOM 3008 N N . SER A 1 413 ? -14.243 28.732 -1.022 1.00 30.64 413 SER A N 1
ATOM 3009 C CA . SER A 1 413 ? -13.049 27.909 -0.806 1.00 30.64 413 SER A CA 1
ATOM 3010 C C . SER A 1 413 ? -12.261 28.281 0.455 1.00 30.64 413 SER A C 1
ATOM 3012 O O . SER A 1 413 ? -11.604 29.323 0.490 1.00 30.64 413 SER A O 1
ATOM 3014 N N . ILE A 1 414 ? -12.250 27.393 1.448 1.00 31.53 414 ILE A N 1
ATOM 3015 C CA . ILE A 1 414 ? -11.292 27.449 2.551 1.00 31.53 414 ILE A CA 1
ATOM 3016 C C . ILE A 1 414 ? -10.148 26.503 2.184 1.00 31.53 414 ILE A C 1
ATOM 3018 O O . ILE A 1 414 ? -10.270 25.284 2.273 1.00 31.53 414 ILE A O 1
ATOM 3022 N N . GLN A 1 415 ? -9.049 27.073 1.687 1.00 24.83 415 GLN A N 1
ATOM 3023 C CA . GLN A 1 415 ? -7.780 26.359 1.579 1.00 24.83 415 GLN A CA 1
ATOM 3024 C C . GLN A 1 415 ? -7.097 26.401 2.945 1.00 24.83 415 GLN A C 1
ATOM 3026 O O . GLN A 1 415 ? -6.611 27.455 3.355 1.00 24.83 415 GLN A O 1
ATOM 3031 N N . TYR A 1 416 ? -7.043 25.263 3.630 1.00 31.47 416 TYR A N 1
ATOM 3032 C CA . TYR A 1 416 ? -6.096 25.072 4.724 1.00 31.47 416 TYR A CA 1
ATOM 3033 C C . TYR A 1 416 ? -4.704 24.895 4.099 1.00 31.47 416 TYR A C 1
ATOM 3035 O O . TYR A 1 416 ? -4.517 24.032 3.238 1.00 31.47 416 TYR A O 1
ATOM 3043 N N . ARG A 1 417 ? -3.785 25.806 4.435 1.00 29.16 417 ARG A N 1
ATOM 3044 C CA . ARG A 1 417 ? -2.381 25.791 3.999 1.00 29.16 417 ARG A CA 1
ATOM 3045 C C . ARG A 1 417 ? -1.530 24.922 4.900 1.00 29.16 417 ARG A C 1
ATOM 3047 O O . ARG A 1 417 ? -1.790 24.961 6.121 1.00 29.16 417 ARG A O 1
#